Protein AF-0000000080303577 (afdb_homodimer)

Organism: Piscinibacter sakaiensis (NCBI:txid1547922)

Secondary structure (DSSP, 8-state):
-PPPPPPTT-EEEEEEEEEEEEEE-SSSEEEEEEEEEEEESS-EEETTEEEPTTSEEEEEEEEEEEETT-BEEEEEEEEEE-SSTTTTT--TTGGGGGTT-BTTBSHHHHHHHHHSGGGS-HHHHHHHTTHHHHHHHHHBTTTB--S--SSS--TTTTSSSTT-TTSHHHHHH-GGG---HHHHTTS-------------/-PPPPPPTT-EEEEEEEEEEEEEE-SSSEEEEEEEEEEEESS-EEETTEEEPTTSEEEEEEEEEEEETT-BEEEEEEEEEE-SSTTTTT--TTGGGGGTT-BTTBSHHHHHHHHHSGGGS-HHHHHHHTTHHHHHHHHHBTTTB--S--SSS--TTTTSSSTT-TTSHHHHHH-GGG---HHHHTTS-------------

Solvent-accessible surface area (backbone atoms only — not comparable to full-atom values): 21574 Å² total; per-residue (Å²): 46,66,56,60,82,79,64,92,64,47,38,76,46,23,38,37,38,39,41,39,37,36,24,42,46,82,78,64,37,32,36,39,44,34,37,43,37,33,32,33,67,46,69,40,81,50,88,80,41,75,43,51,49,69,45,52,49,35,29,35,37,38,31,36,32,25,40,88,83,36,36,28,72,39,31,8,39,51,70,81,30,57,72,46,73,85,38,64,73,61,49,62,50,38,53,36,65,51,38,74,42,30,51,86,58,63,31,65,62,50,48,46,74,64,28,34,51,59,49,19,50,59,65,61,50,55,56,56,63,56,43,44,62,51,48,50,58,47,28,50,75,70,81,36,74,72,72,52,82,61,96,52,81,36,81,66,55,61,46,15,46,38,32,24,40,64,30,69,50,19,48,70,62,35,52,91,63,41,36,53,67,77,51,56,73,60,54,73,77,77,73,82,73,72,78,76,76,74,78,132,46,66,57,60,82,78,63,92,66,46,38,76,45,23,37,36,37,40,41,38,37,35,25,42,45,83,78,62,38,32,36,40,44,34,36,42,36,32,30,33,67,48,70,40,82,49,89,79,40,76,41,53,49,69,45,53,50,34,29,35,38,40,32,38,32,25,40,88,86,38,36,28,72,38,30,8,40,49,70,81,31,57,73,45,74,86,37,64,74,61,48,63,50,40,53,36,65,51,38,74,40,29,51,86,59,64,33,65,62,50,47,44,73,64,28,34,50,60,49,18,49,58,66,61,49,55,56,56,64,56,45,42,63,50,50,50,60,46,29,49,74,69,78,38,74,70,73,52,82,62,96,53,80,36,79,67,56,62,47,16,47,38,32,23,38,64,29,69,51,20,48,71,59,34,52,91,63,40,37,54,67,78,51,56,75,59,58,72,77,76,70,82,72,70,74,77,73,71,77,131

InterPro domains:
  IPR021312 Protein of unknown function DUF2889 [PF11136] (14-137)

Structure (mmCIF, N/CA/C/O backbone):
data_AF-0000000080303577-model_v1
#
loop_
_entity.id
_entity.type
_entity.pdbx_description
1 polymer 'DUF2889 domain-containing protein'
#
loop_
_atom_site.group_PDB
_atom_site.id
_atom_site.type_symbol
_atom_site.label_atom_id
_atom_site.label_alt_id
_atom_site.label_comp_id
_atom_site.label_asym_id
_atom_site.label_entity_id
_atom_site.label_seq_id
_atom_site.pdbx_PDB_ins_code
_atom_site.Cartn_x
_atom_site.Cartn_y
_atom_site.Cartn_z
_atom_site.occupancy
_atom_site.B_iso_or_equiv
_atom_site.auth_seq_id
_atom_site.auth_comp_id
_atom_site.auth_asym_id
_atom_site.auth_atom_id
_atom_site.pdbx_PDB_model_num
ATOM 1 N N . MET A 1 1 ? 21.5 -4.121 -2.32 1 66.19 1 MET A N 1
ATOM 2 C CA . MET A 1 1 ? 22.266 -3.754 -1.131 1 66.19 1 MET A CA 1
ATOM 3 C C . MET A 1 1 ? 21.547 -4.191 0.138 1 66.19 1 MET A C 1
ATOM 5 O O . MET A 1 1 ? 20.312 -4.23 0.173 1 66.19 1 MET A O 1
ATOM 9 N N . ALA A 1 2 ? 22.344 -4.609 1.038 1 85.69 2 ALA A N 1
ATOM 10 C CA . ALA A 1 2 ? 21.891 -4.922 2.391 1 85.69 2 ALA A CA 1
ATOM 11 C C . ALA A 1 2 ? 21.125 -3.744 2.996 1 85.69 2 ALA A C 1
ATOM 13 O O . ALA A 1 2 ? 21.25 -2.609 2.525 1 85.69 2 ALA A O 1
ATOM 14 N N . LEU A 1 3 ? 20.297 -4.059 3.93 1 94.19 3 LEU A N 1
ATOM 15 C CA . LEU A 1 3 ? 19.594 -3.002 4.645 1 94.19 3 LEU A CA 1
ATOM 16 C C . LEU A 1 3 ? 20.578 -2.043 5.305 1 94.19 3 LEU A C 1
ATOM 18 O O . LEU A 1 3 ? 21.547 -2.479 5.941 1 94.19 3 LEU A O 1
ATOM 22 N N . PRO A 1 4 ? 20.344 -0.732 5.086 1 95.81 4 PRO A N 1
ATOM 23 C CA . PRO A 1 4 ? 21.094 0.166 5.965 1 95.81 4 PRO A CA 1
ATOM 24 C C . PRO A 1 4 ? 20.953 -0.202 7.441 1 95.81 4 PRO A C 1
ATOM 26 O O . PRO A 1 4 ? 19.891 -0.645 7.875 1 95.81 4 PRO A O 1
ATOM 29 N N . PRO A 1 5 ? 22.078 -0.041 8.172 1 96.38 5 PRO A N 1
ATOM 30 C CA . PRO A 1 5 ? 21.969 -0.371 9.594 1 96.38 5 PRO A CA 1
ATOM 31 C C . PRO A 1 5 ? 20.953 0.509 10.32 1 96.38 5 PRO A C 1
ATOM 33 O O . PRO A 1 5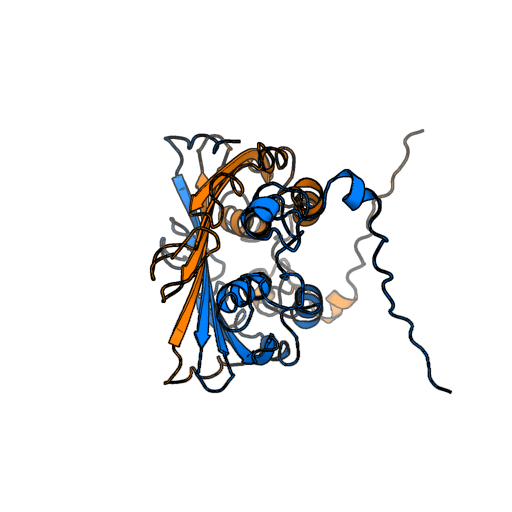 ? 20.891 1.716 10.07 1 96.38 5 PRO A O 1
ATOM 36 N N . ALA A 1 6 ? 20.188 -0.111 11.188 1 97 6 ALA A N 1
ATOM 37 C CA . ALA A 1 6 ? 19.281 0.656 12.023 1 97 6 ALA A CA 1
ATOM 38 C C . ALA A 1 6 ? 20.031 1.424 13.102 1 97 6 ALA A C 1
ATOM 40 O O . ALA A 1 6 ? 20.891 0.861 13.789 1 97 6 ALA A O 1
ATOM 41 N N . SER A 1 7 ? 19.672 2.639 13.273 1 97.56 7 SER A N 1
ATOM 42 C CA . SER A 1 7 ? 20.297 3.422 14.336 1 97.56 7 SER A CA 1
ATOM 43 C C . SER A 1 7 ? 19.875 2.922 15.711 1 97.56 7 SER A C 1
ATOM 45 O O . SER A 1 7 ? 18.688 2.674 15.945 1 97.56 7 SER A O 1
ATOM 47 N N . PRO A 1 8 ? 20.812 2.816 16.656 1 96.81 8 PRO A N 1
ATOM 48 C CA . PRO A 1 8 ? 20.438 2.383 18.016 1 96.81 8 PRO A CA 1
ATOM 49 C C . PRO A 1 8 ? 19.594 3.42 18.75 1 96.81 8 PRO A C 1
ATOM 51 O O . PRO A 1 8 ? 18.984 3.107 19.781 1 96.81 8 PRO A O 1
ATOM 54 N N . HIS A 1 9 ? 19.516 4.648 18.297 1 96.38 9 HIS A N 1
ATOM 55 C CA . HIS A 1 9 ? 18.812 5.727 18.969 1 96.38 9 HIS A CA 1
ATOM 56 C C . HIS A 1 9 ? 17.469 6.012 18.297 1 96.38 9 HIS A C 1
ATOM 58 O O . HIS A 1 9 ? 16.75 6.93 18.703 1 96.38 9 HIS A O 1
ATOM 64 N N . ARG A 1 10 ? 17.219 5.273 17.312 1 98.25 10 ARG A N 1
ATOM 65 C CA . ARG A 1 10 ? 15.984 5.559 16.578 1 98.25 10 ARG A CA 1
ATOM 66 C C . ARG A 1 10 ? 14.758 5.332 17.453 1 98.25 10 ARG A C 1
ATOM 68 O O . ARG A 1 10 ? 14.758 4.441 18.312 1 98.25 10 ARG A O 1
ATOM 75 N N . GLN A 1 11 ? 13.727 6.18 17.266 1 98.5 11 GLN A N 1
ATOM 76 C CA . GLN A 1 11 ? 12.461 6.082 17.984 1 98.5 11 GLN A CA 1
ATOM 77 C C . GLN A 1 11 ? 11.289 5.988 17.016 1 98.5 11 GLN A C 1
ATOM 79 O O . GLN A 1 11 ? 11.141 6.832 16.125 1 98.5 11 GLN A O 1
ATOM 84 N N . LEU A 1 12 ? 10.477 4.977 17.234 1 98.81 12 LEU A N 1
ATOM 85 C CA . LEU A 1 12 ? 9.289 4.844 16.391 1 98.81 12 LEU A CA 1
ATOM 86 C C . LEU A 1 12 ? 8.352 6.031 16.578 1 98.81 12 LEU A C 1
ATOM 88 O O . LEU A 1 12 ? 7.996 6.371 17.719 1 98.81 12 LEU A O 1
ATOM 92 N N . ARG A 1 13 ? 7.949 6.66 15.445 1 98.44 13 ARG A N 1
ATOM 93 C CA . ARG A 1 13 ? 7.094 7.836 15.516 1 98.44 13 ARG A CA 1
ATOM 94 C C . ARG A 1 13 ? 5.723 7.555 14.914 1 98.44 13 ARG A C 1
ATOM 96 O O . ARG A 1 13 ? 4.723 8.156 15.312 1 98.44 13 ARG A O 1
ATOM 103 N N . HIS A 1 14 ? 5.699 6.648 13.984 1 98.81 14 HIS A N 1
ATOM 104 C CA . HIS A 1 14 ? 4.465 6.398 13.25 1 98.81 14 HIS A CA 1
ATOM 105 C C . HIS A 1 14 ? 4.48 5.02 12.586 1 98.81 14 HIS A C 1
ATOM 107 O O . HIS A 1 14 ? 5.523 4.574 12.109 1 98.81 14 HIS A O 1
ATOM 113 N N . ARG A 1 15 ? 3.33 4.367 12.594 1 98.94 15 ARG A N 1
ATOM 114 C CA . ARG A 1 15 ? 3.146 3.102 11.891 1 98.94 15 ARG A CA 1
ATOM 115 C C . ARG A 1 15 ? 1.904 3.143 11.008 1 98.94 15 ARG A C 1
ATOM 117 O O . ARG A 1 15 ? 0.807 3.441 11.484 1 98.94 15 ARG A O 1
ATOM 124 N N . ARG A 1 16 ? 2.084 2.902 9.719 1 98.94 16 ARG A N 1
ATOM 125 C CA . ARG A 1 16 ? 0.963 2.639 8.82 1 98.94 16 ARG A CA 1
ATOM 126 C C . ARG A 1 16 ? 0.888 1.159 8.453 1 98.94 16 ARG A C 1
ATOM 128 O O . ARG A 1 16 ? 1.887 0.563 8.047 1 98.94 16 ARG A O 1
ATOM 135 N N . THR A 1 17 ? -0.285 0.576 8.57 1 98.88 17 THR A N 1
ATOM 136 C CA . THR A 1 17 ? -0.515 -0.797 8.133 1 98.88 17 THR A CA 1
ATOM 137 C C . THR A 1 17 ? -1.612 -0.854 7.074 1 98.88 17 THR A C 1
ATOM 139 O O . THR A 1 17 ? -2.656 -0.217 7.223 1 98.88 17 THR A O 1
ATOM 142 N N . LEU A 1 18 ? -1.33 -1.494 5.988 1 98.88 18 LEU A N 1
ATOM 143 C CA . LEU A 1 18 ? -2.334 -1.937 5.027 1 98.88 18 LEU A CA 1
ATOM 144 C C . LEU A 1 18 ? -2.516 -3.449 5.09 1 98.88 18 LEU A C 1
ATOM 146 O O . LEU A 1 18 ? -1.541 -4.199 5.016 1 98.88 18 LEU A O 1
ATOM 150 N N . ASP A 1 19 ? -3.689 -3.861 5.289 1 98.94 19 ASP A N 1
ATOM 151 C CA . ASP A 1 19 ? -4.039 -5.273 5.406 1 98.94 19 ASP A CA 1
ATOM 152 C C . ASP A 1 19 ? -5.105 -5.66 4.387 1 98.94 19 ASP A C 1
ATOM 154 O O . ASP A 1 19 ? -6.215 -5.125 4.41 1 98.94 19 ASP A O 1
ATOM 158 N N . VAL A 1 20 ? -4.793 -6.559 3.461 1 98.94 20 VAL A N 1
ATOM 159 C CA . VAL A 1 20 ? -5.727 -7 2.43 1 98.94 20 VAL A CA 1
ATOM 160 C C . VAL A 1 20 ? -5.992 -8.5 2.584 1 98.94 20 VAL A C 1
ATOM 162 O O . VAL A 1 20 ? -5.078 -9.312 2.459 1 98.94 20 VAL A O 1
ATOM 165 N N . GLN A 1 21 ? -7.203 -8.797 2.803 1 98.94 21 GLN A N 1
ATOM 166 C CA . GLN A 1 21 ? -7.652 -10.18 2.928 1 98.94 21 GLN A CA 1
ATOM 167 C C . GLN A 1 21 ? -8.609 -10.555 1.8 1 98.94 21 GLN A C 1
ATOM 169 O O . GLN A 1 21 ? -9.57 -9.82 1.524 1 98.94 21 GLN A O 1
ATOM 174 N N . VAL A 1 22 ? -8.32 -11.641 1.167 1 98.94 22 VAL A N 1
ATOM 175 C CA . VAL A 1 22 ? -9.133 -12.078 0.039 1 98.94 22 VAL A CA 1
ATOM 176 C C . VAL A 1 22 ? -9.828 -13.398 0.382 1 98.94 22 VAL A C 1
ATOM 178 O O . VAL A 1 22 ? -9.172 -14.367 0.774 1 98.94 22 VAL A O 1
ATOM 181 N N . TYR A 1 23 ? -11.117 -13.383 0.231 1 98.94 23 TYR A N 1
ATOM 182 C CA . TYR A 1 23 ? -11.961 -14.508 0.612 1 98.94 23 TYR A CA 1
ATOM 183 C C . TYR A 1 23 ? -12.625 -15.133 -0.61 1 98.94 23 TYR A C 1
ATOM 185 O O . TYR A 1 23 ? -13.062 -14.414 -1.52 1 98.94 23 TYR A O 1
ATOM 193 N N . ASP A 1 24 ? -12.75 -16.453 -0.584 1 98.75 24 ASP A N 1
ATOM 194 C CA . ASP A 1 24 ? -13.539 -17.219 -1.55 1 98.75 24 ASP A CA 1
ATOM 195 C C . ASP A 1 24 ? -14.93 -17.531 -0.998 1 98.75 24 ASP A C 1
ATOM 197 O O . ASP A 1 24 ? -15.055 -18.125 0.07 1 98.75 24 ASP A O 1
ATOM 201 N N . ARG A 1 25 ? -15.945 -17.172 -1.719 1 98 25 ARG A N 1
ATOM 202 C CA . ARG A 1 25 ? -17.312 -17.422 -1.275 1 98 25 ARG A CA 1
ATOM 203 C C . ARG A 1 25 ? -17.766 -18.828 -1.667 1 98 25 ARG A C 1
ATOM 205 O O . ARG A 1 25 ? -18.75 -19.344 -1.143 1 98 25 ARG A O 1
ATOM 212 N N . GLY A 1 26 ? -17.125 -19.359 -2.66 1 96.81 26 GLY A N 1
ATOM 213 C CA . GLY A 1 26 ? -17.484 -20.688 -3.133 1 96.81 26 GLY A CA 1
ATOM 214 C C . GLY A 1 26 ? -18.531 -20.672 -4.234 1 96.81 26 GLY A C 1
ATOM 215 O O . GLY A 1 26 ? -18.906 -21.719 -4.754 1 96.81 26 GLY A O 1
ATOM 216 N N . ASP A 1 27 ? -19.031 -19.562 -4.637 1 97.12 27 ASP A N 1
ATOM 217 C CA . ASP A 1 27 ? -20.078 -19.438 -5.652 1 97.12 27 ASP A CA 1
ATOM 218 C C . ASP A 1 27 ? -19.562 -18.719 -6.891 1 97.12 27 ASP A C 1
ATOM 220 O O . ASP A 1 27 ? -20.344 -18.188 -7.684 1 97.12 27 ASP A O 1
ATOM 224 N N . GLY A 1 28 ? -18.266 -18.594 -6.965 1 97.06 28 GLY A N 1
ATOM 225 C CA . GLY A 1 28 ? -17.688 -17.891 -8.094 1 97.06 28 GLY A CA 1
ATOM 226 C C . GLY A 1 28 ? -17.391 -16.438 -7.797 1 97.06 28 GLY A C 1
ATOM 227 O O . GLY A 1 28 ? -16.844 -15.719 -8.641 1 97.06 28 GLY A O 1
ATOM 228 N N . HIS A 1 29 ? -17.797 -16.016 -6.633 1 98.56 29 HIS A N 1
ATOM 229 C CA . HIS A 1 29 ? -17.516 -14.656 -6.191 1 98.56 29 HIS A CA 1
ATOM 230 C C . HIS A 1 29 ? -16.469 -14.648 -5.078 1 98.56 29 HIS A C 1
ATOM 232 O O . HIS A 1 29 ? -16.312 -15.633 -4.355 1 98.56 29 HIS A O 1
ATOM 238 N N . TRP A 1 30 ? -15.75 -13.57 -5.039 1 98.88 30 TRP A N 1
ATOM 239 C CA . TRP A 1 30 ? -14.711 -13.352 -4.035 1 98.88 30 TRP A CA 1
ATOM 240 C C . TRP A 1 30 ? -14.914 -12.016 -3.324 1 98.88 30 TRP A C 1
ATOM 242 O O . TRP A 1 30 ? -15.539 -11.102 -3.871 1 98.88 30 TRP A O 1
ATOM 252 N N . GLU A 1 31 ? -14.469 -11.961 -2.113 1 98.94 31 GLU A N 1
ATOM 253 C CA . GLU A 1 31 ? -14.508 -10.711 -1.354 1 98.94 31 GLU A CA 1
ATOM 254 C C . GLU A 1 31 ? -13.102 -10.234 -1.01 1 98.94 31 GLU A C 1
ATOM 256 O O . GLU A 1 31 ? -12.234 -11.039 -0.657 1 98.94 31 GLU A O 1
ATOM 261 N N . VAL A 1 32 ? -12.891 -8.969 -1.157 1 98.94 32 VAL A N 1
ATOM 262 C CA . VAL A 1 32 ? -11.633 -8.328 -0.789 1 98.94 32 VAL A CA 1
ATOM 263 C C . VAL A 1 32 ? -11.875 -7.348 0.36 1 98.94 32 VAL A C 1
ATOM 265 O O . VAL A 1 32 ? -12.555 -6.336 0.191 1 98.94 32 VAL A O 1
ATOM 268 N N . ASP A 1 33 ? -11.375 -7.664 1.545 1 98.88 33 ASP A N 1
ATOM 269 C CA . ASP A 1 33 ? -11.359 -6.738 2.674 1 98.88 33 ASP A CA 1
ATOM 270 C C . ASP A 1 33 ? -10.008 -6.031 2.787 1 98.88 33 ASP A C 1
ATOM 272 O O . ASP A 1 33 ? -8.984 -6.676 3.02 1 98.88 33 ASP A O 1
ATOM 276 N N . ALA A 1 34 ? -10.031 -4.773 2.625 1 98.88 34 ALA A N 1
ATOM 277 C CA . ALA A 1 34 ? -8.812 -3.979 2.748 1 98.88 34 ALA A CA 1
ATOM 278 C C . ALA A 1 34 ? -8.945 -2.947 3.865 1 98.88 34 ALA A C 1
ATOM 280 O O . ALA A 1 34 ? -9.969 -2.279 3.984 1 98.88 34 ALA A O 1
ATOM 281 N N . ARG A 1 35 ? -7.891 -2.859 4.688 1 98.81 35 ARG A N 1
ATOM 282 C CA . ARG A 1 35 ? -7.906 -1.939 5.82 1 98.81 35 ARG A CA 1
ATOM 283 C C . ARG A 1 35 ? -6.609 -1.146 5.898 1 98.81 35 ARG A C 1
ATOM 285 O O . ARG A 1 35 ? -5.523 -1.695 5.695 1 98.81 35 ARG A O 1
ATOM 292 N N . LEU A 1 36 ? -6.734 0.15 6.129 1 98.81 36 LEU A N 1
ATOM 293 C CA . LEU A 1 36 ? -5.594 1.027 6.379 1 98.81 36 LEU A CA 1
ATOM 294 C C . LEU A 1 36 ? -5.668 1.632 7.777 1 98.81 36 LEU A C 1
ATOM 296 O O . LEU A 1 36 ? -6.719 2.137 8.18 1 98.81 36 LEU A O 1
ATOM 300 N N . SER A 1 37 ? -4.578 1.538 8.508 1 98.88 37 SER A N 1
ATOM 301 C CA . SER A 1 37 ? -4.504 2.111 9.844 1 98.88 37 SER A CA 1
ATOM 302 C C . SER A 1 37 ? -3.229 2.932 10.023 1 98.88 37 SER A C 1
ATOM 304 O O . SER A 1 37 ? -2.146 2.502 9.617 1 98.88 37 SER A O 1
ATOM 306 N N . ASP A 1 38 ? -3.361 4.121 10.578 1 98.75 38 ASP A N 1
ATOM 307 C CA . ASP A 1 38 ? -2.258 5 10.961 1 98.75 38 ASP A CA 1
ATOM 308 C C . ASP A 1 38 ? -2.236 5.242 12.461 1 98.75 38 ASP A C 1
ATOM 310 O O . ASP A 1 38 ? -3.205 5.754 13.031 1 98.75 38 ASP A O 1
ATOM 314 N N . VAL A 1 39 ? -1.104 4.949 13.055 1 98.75 39 VAL A N 1
ATOM 315 C CA . VAL A 1 39 ? -1.002 5.078 14.508 1 98.75 39 VAL A CA 1
ATOM 316 C C . VAL A 1 39 ? 0.288 5.812 14.867 1 98.75 39 VAL A C 1
ATOM 318 O O . VAL A 1 39 ? 1.361 5.477 14.359 1 98.75 39 VAL A O 1
ATOM 321 N N . LYS A 1 40 ? 0.173 6.836 15.695 1 98.12 40 LYS A N 1
ATOM 322 C CA . LYS A 1 40 ? 1.338 7.539 16.219 1 98.12 40 LYS A CA 1
ATOM 323 C C . LYS A 1 40 ? 1.677 7.062 17.625 1 98.12 40 LYS A C 1
ATOM 325 O O . LYS A 1 40 ? 0.809 6.559 18.344 1 98.12 40 LYS A O 1
ATOM 330 N N . THR A 1 41 ? 2.898 7.273 17.984 1 98 41 THR A N 1
ATOM 331 C CA . THR A 1 41 ? 3.379 6.734 19.25 1 98 41 THR A CA 1
ATOM 332 C C . THR A 1 41 ? 3.355 7.801 20.344 1 98 41 THR A C 1
ATOM 334 O O . THR A 1 41 ? 3.799 7.559 21.469 1 98 41 THR A O 1
ATOM 337 N N . ARG A 1 42 ? 2.879 8.93 20.062 1 96.75 42 ARG A N 1
ATOM 338 C CA . ARG A 1 42 ? 2.719 10.039 21 1 96.75 42 ARG A CA 1
ATOM 339 C C . ARG A 1 42 ? 1.362 10.711 20.828 1 96.75 42 ARG A C 1
ATOM 341 O O . ARG A 1 42 ? 0.707 10.539 19.797 1 96.75 42 ARG A O 1
ATOM 348 N N . ASP A 1 43 ? 1.038 11.391 21.906 1 97 43 ASP A N 1
ATOM 349 C CA . ASP A 1 43 ? -0.159 12.211 21.75 1 97 43 ASP A CA 1
ATOM 350 C C . ASP A 1 43 ? 0.024 13.258 20.656 1 97 43 ASP A C 1
ATOM 352 O O . ASP A 1 43 ? 1.091 13.859 20.531 1 97 43 ASP A O 1
ATOM 356 N N . VAL A 1 44 ? -1.058 13.359 19.891 1 94.06 44 VAL A N 1
ATOM 357 C CA . VAL A 1 44 ? -0.966 14.336 18.812 1 94.06 44 VAL A CA 1
ATOM 358 C C . VAL A 1 44 ? -2.176 15.266 18.844 1 94.06 44 VAL A C 1
ATOM 360 O O . VAL A 1 44 ? -3.299 14.82 19.094 1 94.06 44 VAL A O 1
ATOM 363 N N . ARG A 1 45 ? -1.923 16.484 18.625 1 91.19 45 ARG A N 1
ATOM 364 C CA . ARG A 1 45 ? -2.998 17.469 18.562 1 91.19 45 ARG A CA 1
ATOM 365 C C . ARG A 1 45 ? -3.592 17.531 17.156 1 91.19 45 ARG A C 1
ATOM 367 O O . ARG A 1 45 ? -2.885 17.828 16.188 1 91.19 45 ARG A O 1
ATOM 374 N N . LEU A 1 46 ? -4.848 17.203 17.094 1 88.94 46 LEU A N 1
ATOM 375 C CA . LEU A 1 46 ? -5.598 17.344 15.844 1 88.94 46 LEU A CA 1
ATOM 376 C C . LEU A 1 46 ? -6.555 18.531 15.922 1 88.94 46 LEU A C 1
ATOM 378 O O . LEU A 1 46 ? -6.633 19.203 16.953 1 88.94 46 LEU A O 1
ATOM 382 N N . ALA A 1 47 ? -7.156 18.812 14.805 1 78.44 47 ALA A N 1
ATOM 383 C CA . ALA A 1 47 ? -8.062 19.969 14.773 1 78.44 47 ALA A CA 1
ATOM 384 C C . ALA A 1 47 ? -9.203 19.781 15.766 1 78.44 47 ALA A C 1
ATOM 386 O O . ALA A 1 47 ? -9.688 20.766 16.344 1 78.44 47 ALA A O 1
ATOM 387 N N . ASN A 1 48 ? -9.547 18.469 15.969 1 80.31 48 ASN A N 1
ATOM 388 C CA . ASN A 1 48 ? -10.711 18.219 16.812 1 80.31 48 ASN A CA 1
ATOM 389 C C . ASN A 1 48 ? -10.297 17.812 18.234 1 80.31 48 ASN A C 1
ATOM 391 O O . ASN A 1 48 ? -11.125 17.359 19.016 1 80.31 48 ASN A O 1
ATOM 395 N N . GLY A 1 49 ? -9.07 17.953 18.578 1 88.5 49 GLY A N 1
ATOM 396 C CA . GLY A 1 49 ? -8.602 17.625 19.906 1 88.5 49 GLY A CA 1
ATOM 397 C C . GLY A 1 49 ? -7.359 16.75 19.906 1 88.5 49 GLY A C 1
ATOM 398 O O . GLY A 1 49 ? -6.66 16.656 18.906 1 88.5 49 GLY A O 1
ATOM 399 N N . ILE A 1 50 ? -7.117 16.188 21.094 1 95 50 ILE A N 1
ATOM 400 C CA . ILE A 1 50 ? -5.918 15.367 21.25 1 95 50 ILE A CA 1
ATOM 401 C C . ILE A 1 50 ? -6.234 13.914 20.922 1 95 50 ILE A C 1
ATOM 403 O O . ILE A 1 50 ? -7.242 13.367 21.375 1 95 50 ILE A O 1
ATOM 407 N N . ARG A 1 51 ? -5.488 13.32 20.047 1 96.38 51 ARG A N 1
ATOM 408 C CA . ARG A 1 51 ? -5.492 11.883 19.828 1 96.38 51 ARG A CA 1
ATOM 409 C C . ARG A 1 51 ? -4.402 11.195 20.641 1 96.38 51 ARG A C 1
ATOM 411 O O . ARG A 1 51 ? -3.215 11.469 20.453 1 96.38 51 ARG A O 1
ATOM 418 N N . ALA A 1 52 ? -4.797 10.273 21.484 1 97.62 52 ALA A N 1
ATOM 419 C CA . ALA A 1 52 ? -3.848 9.625 22.391 1 97.62 52 ALA A CA 1
ATOM 420 C C . ALA A 1 52 ? -2.896 8.711 21.625 1 97.62 52 ALA A C 1
ATOM 422 O O . ALA A 1 52 ? -3.287 8.094 20.625 1 97.62 52 ALA A O 1
ATOM 423 N N . ALA A 1 53 ? -1.684 8.641 22.219 1 97.94 53 ALA A N 1
ATOM 424 C CA . ALA A 1 53 ? -0.721 7.68 21.688 1 97.94 53 ALA A CA 1
ATOM 425 C C . ALA A 1 53 ? -1.342 6.289 21.562 1 97.94 53 ALA A C 1
ATOM 427 O O . ALA A 1 53 ? -2.029 5.832 22.484 1 97.94 53 ALA A O 1
ATOM 428 N N . GLY A 1 54 ? -1.137 5.672 20.375 1 98.12 54 GLY A N 1
ATOM 429 C CA . GLY A 1 54 ? -1.62 4.309 20.188 1 98.12 54 GLY A CA 1
ATOM 430 C C . GLY A 1 54 ? -3.016 4.242 19.609 1 98.12 54 GLY A C 1
ATOM 431 O O . GLY A 1 54 ? -3.432 3.199 19.094 1 98.12 54 GLY A O 1
ATOM 432 N N . GLU A 1 55 ? -3.736 5.352 19.719 1 98 55 GLU A N 1
ATOM 433 C CA . GLU A 1 55 ? -5.039 5.406 19.062 1 98 55 GLU A CA 1
ATOM 434 C C . GLU A 1 55 ? -4.898 5.824 17.594 1 98 55 GLU A C 1
ATOM 436 O O . GLU A 1 55 ? -4.172 6.77 17.281 1 98 55 GLU A O 1
ATOM 441 N N . PRO A 1 56 ? -5.629 5.156 16.766 1 98.44 56 PRO A N 1
ATOM 442 C CA . PRO A 1 56 ? -5.453 5.441 15.328 1 98.44 56 PRO A CA 1
ATOM 443 C C . PRO A 1 56 ? -5.941 6.836 14.945 1 98.44 56 PRO A C 1
ATOM 445 O O . PRO A 1 56 ? -6.973 7.293 15.438 1 98.44 56 PRO A O 1
ATOM 448 N N . ILE A 1 57 ? -5.129 7.449 14.133 1 97.19 57 ILE A N 1
ATOM 449 C CA . ILE A 1 57 ? -5.57 8.672 13.461 1 97.19 57 ILE A CA 1
ATOM 450 C C . ILE A 1 57 ? -6.516 8.312 12.32 1 97.19 57 ILE A C 1
ATOM 452 O O . ILE A 1 57 ? -7.535 8.977 12.117 1 97.19 57 ILE A O 1
ATOM 456 N N . HIS A 1 58 ? -6.125 7.34 11.578 1 97.62 58 HIS A N 1
ATOM 457 C CA . HIS A 1 58 ? -6.922 6.754 10.508 1 97.62 58 HIS A CA 1
ATOM 458 C C . HIS A 1 58 ? -7.133 5.258 10.734 1 97.62 58 HIS A C 1
ATOM 460 O O . HIS A 1 58 ? -6.191 4.535 11.062 1 97.62 58 HIS A O 1
ATOM 466 N N . ASP A 1 59 ? -8.297 4.781 10.609 1 98.25 59 ASP A N 1
ATOM 467 C CA . ASP A 1 59 ? -8.68 3.377 10.508 1 98.25 59 ASP A CA 1
ATOM 468 C C . ASP A 1 59 ? -9.891 3.201 9.594 1 98.25 59 ASP A C 1
ATOM 470 O O . ASP A 1 59 ? -11.023 3.512 9.984 1 98.25 59 ASP A O 1
ATOM 474 N N . MET A 1 60 ? -9.594 2.729 8.406 1 97.31 60 MET A N 1
ATOM 475 C CA . MET A 1 60 ? -10.602 2.709 7.352 1 97.31 60 MET A CA 1
ATOM 476 C C . MET A 1 60 ? -10.586 1.378 6.609 1 97.31 60 MET A C 1
ATOM 478 O O . MET A 1 60 ? -9.539 0.742 6.488 1 97.31 60 MET A O 1
ATOM 482 N N . GLN A 1 61 ? -11.758 1.069 6.094 1 97.56 61 GLN A N 1
ATOM 483 C CA . GLN A 1 61 ? -11.898 -0.211 5.41 1 97.56 61 GLN A CA 1
ATOM 484 C C . GLN A 1 61 ? -12.586 -0.037 4.059 1 97.56 61 GLN A C 1
ATOM 486 O O . GLN A 1 61 ? -13.477 0.806 3.91 1 97.56 61 GLN A O 1
ATOM 491 N N . LEU A 1 62 ? -12.148 -0.748 3.123 1 98 62 LEU A N 1
ATOM 492 C CA . LEU A 1 62 ? -12.766 -0.94 1.815 1 98 62 LEU A CA 1
ATOM 493 C C . LEU A 1 62 ? -13.102 -2.41 1.582 1 98 62 LEU A C 1
ATOM 495 O O . LEU A 1 62 ? -12.289 -3.289 1.873 1 98 62 LEU A O 1
ATOM 499 N N . ARG A 1 63 ? -14.32 -2.697 1.142 1 98.38 63 ARG A N 1
ATOM 500 C CA . ARG A 1 63 ? -14.68 -4.066 0.789 1 98.38 63 ARG A CA 1
ATOM 501 C C . ARG A 1 63 ? -15.211 -4.145 -0.64 1 98.38 63 ARG A C 1
ATOM 503 O O . ARG A 1 63 ? -16.062 -3.35 -1.034 1 98.38 63 ARG A O 1
ATOM 510 N N . LEU A 1 64 ? -14.75 -5.082 -1.4 1 98.75 64 LEU A N 1
ATOM 511 C CA . LEU A 1 64 ? -15.219 -5.379 -2.75 1 98.75 64 LEU A CA 1
ATOM 512 C C . LEU A 1 64 ? -15.773 -6.797 -2.832 1 98.75 64 LEU A C 1
ATOM 514 O O . LEU A 1 64 ? -15.305 -7.695 -2.133 1 98.75 64 LEU A O 1
ATOM 518 N N . VAL A 1 65 ? -16.766 -6.953 -3.67 1 98.81 65 VAL A N 1
ATOM 519 C CA . VAL A 1 65 ? -17.125 -8.258 -4.223 1 98.81 65 VAL A CA 1
ATOM 520 C C . VAL A 1 65 ? -16.734 -8.312 -5.695 1 98.81 65 VAL A C 1
ATOM 522 O O . VAL A 1 65 ? -17.062 -7.422 -6.477 1 98.81 65 VAL A O 1
ATOM 525 N N . ILE A 1 66 ? -16.031 -9.352 -6.055 1 98.88 66 ILE A N 1
ATOM 526 C CA . ILE A 1 66 ? -15.547 -9.445 -7.43 1 98.88 66 ILE A CA 1
ATOM 527 C C . ILE A 1 66 ? -15.844 -10.836 -7.988 1 98.88 66 ILE A C 1
ATOM 529 O O . ILE A 1 66 ? -16.078 -11.773 -7.23 1 98.88 66 ILE A O 1
ATOM 533 N N . ASP A 1 67 ? -15.875 -10.938 -9.289 1 98.81 67 ASP A N 1
ATOM 534 C CA . ASP A 1 67 ? -15.945 -12.25 -9.914 1 98.81 67 ASP A CA 1
ATOM 535 C C . ASP A 1 67 ? -14.547 -12.758 -10.281 1 98.81 67 ASP A C 1
ATOM 537 O O . ASP A 1 67 ? -13.547 -12.109 -9.969 1 98.81 67 ASP A O 1
ATOM 541 N N . GLU A 1 68 ? -14.438 -13.953 -10.859 1 98.19 68 GLU A N 1
ATOM 542 C CA . GLU A 1 68 ? -13.148 -14.586 -11.133 1 98.19 68 GLU A CA 1
ATOM 543 C C . GLU A 1 68 ? -12.438 -13.898 -12.297 1 98.19 68 GLU A C 1
ATOM 545 O O . GLU A 1 68 ? -11.242 -14.125 -12.516 1 98.19 68 GLU A O 1
ATOM 550 N N . GLN A 1 69 ? -13.203 -13.023 -13.008 1 97.69 69 GLN A N 1
ATOM 551 C CA . GLN A 1 69 ? -12.594 -12.203 -14.039 1 97.69 69 GLN A CA 1
ATOM 552 C C . GLN A 1 69 ? -12.109 -10.867 -13.477 1 97.69 69 GLN A C 1
ATOM 554 O O . GLN A 1 69 ? -11.609 -10.016 -14.211 1 97.69 69 GLN A O 1
ATOM 559 N N . MET A 1 70 ? -12.297 -10.617 -12.125 1 98.25 70 MET A N 1
ATOM 560 C CA . MET A 1 70 ? -11.797 -9.484 -11.352 1 98.25 70 MET A CA 1
ATOM 561 C C . MET A 1 70 ? -12.617 -8.234 -11.641 1 98.25 70 MET A C 1
ATOM 563 O O . MET A 1 70 ? -12.102 -7.117 -11.555 1 98.25 70 MET A O 1
ATOM 567 N N . ASN A 1 71 ? -13.867 -8.484 -12.109 1 98.88 71 ASN A N 1
ATOM 568 C CA . ASN A 1 71 ? -14.812 -7.375 -12.18 1 98.88 71 ASN A CA 1
ATOM 569 C C . ASN A 1 71 ? -15.391 -7.039 -10.805 1 98.88 71 ASN A C 1
ATOM 571 O O . ASN A 1 71 ? -15.781 -7.938 -10.062 1 98.88 71 ASN A O 1
ATOM 575 N N . ILE A 1 72 ? -15.43 -5.809 -10.523 1 98.88 72 ILE A N 1
ATOM 576 C CA . ILE A 1 72 ? -16.016 -5.391 -9.25 1 98.88 72 ILE A CA 1
ATOM 577 C C . ILE A 1 72 ? -17.531 -5.363 -9.367 1 98.88 72 ILE A C 1
ATOM 579 O O . ILE A 1 72 ? -18.094 -4.621 -10.18 1 98.88 72 ILE A O 1
ATOM 583 N N . LEU A 1 73 ? -18.203 -6.102 -8.555 1 98.81 73 LEU A N 1
ATOM 584 C CA . LEU A 1 73 ? -19.656 -6.234 -8.562 1 98.81 73 LEU A CA 1
ATOM 585 C C . LEU A 1 73 ? -20.281 -5.375 -7.469 1 98.81 73 LEU A C 1
ATOM 587 O O . LEU A 1 73 ? -21.375 -4.836 -7.652 1 98.81 73 LEU A O 1
ATOM 591 N N . GLU A 1 74 ? -19.656 -5.324 -6.344 1 98.25 74 GLU A N 1
ATOM 592 C CA . GLU A 1 74 ? -20.047 -4.48 -5.215 1 98.25 74 GLU A CA 1
ATOM 593 C C . GLU A 1 74 ? -18.828 -3.816 -4.582 1 98.25 74 GLU A C 1
ATOM 595 O O . GLU A 1 74 ? -17.719 -4.352 -4.648 1 98.25 74 GLU A O 1
ATOM 600 N N . ALA A 1 75 ? -19.109 -2.676 -3.988 1 98.12 75 ALA A N 1
ATOM 601 C CA . ALA A 1 75 ? -18.047 -1.945 -3.316 1 98.12 75 ALA A CA 1
ATOM 602 C C . ALA A 1 75 ? -18.609 -0.997 -2.262 1 98.12 75 ALA A C 1
ATOM 604 O O . ALA A 1 75 ? -19.672 -0.422 -2.441 1 98.12 75 ALA A O 1
ATOM 605 N N . GLY A 1 76 ? -17.875 -0.864 -1.239 1 96.69 76 GLY A N 1
ATOM 606 C CA . GLY A 1 76 ? -18.203 0.084 -0.188 1 96.69 76 GLY A CA 1
ATOM 607 C C . GLY A 1 76 ? -17.047 0.348 0.764 1 96.69 76 GLY A C 1
ATOM 608 O O . GLY A 1 76 ? -16.031 -0.343 0.72 1 96.69 76 GLY A O 1
ATOM 609 N N . SER A 1 77 ? -17.203 1.399 1.577 1 96.69 77 SER A N 1
ATOM 610 C CA . SER A 1 77 ? -16.156 1.773 2.518 1 96.69 77 SER A CA 1
ATOM 611 C C . SER A 1 77 ? -16.734 2.229 3.85 1 96.69 77 SER A C 1
ATOM 613 O O . SER A 1 77 ? -17.922 2.541 3.938 1 96.69 77 SER A O 1
ATOM 615 N N . GLU A 1 78 ? -15.875 2.166 4.816 1 94.31 78 GLU A N 1
ATOM 616 C CA . GLU A 1 78 ? -16.219 2.643 6.152 1 94.31 78 GLU A CA 1
ATOM 617 C C . GLU A 1 78 ? -14.984 3.178 6.879 1 94.31 78 GLU A C 1
ATOM 619 O O . GLU A 1 78 ? -13.875 2.678 6.68 1 94.31 78 GLU A O 1
ATOM 624 N N . GLY A 1 79 ? -15.219 4.242 7.676 1 94.31 79 GLY A N 1
ATOM 625 C CA . GLY A 1 79 ? -14.172 4.785 8.523 1 94.31 79 GLY A CA 1
ATOM 626 C C . GLY A 1 79 ? -14.484 4.664 10.008 1 94.31 79 GLY A C 1
ATOM 627 O O . GLY A 1 79 ? -15.547 5.098 10.461 1 94.31 79 GLY A O 1
ATOM 628 N N . THR A 1 80 ? -13.594 4.027 10.742 1 94.69 80 THR A N 1
ATOM 629 C CA . THR A 1 80 ? -13.773 3.873 12.18 1 94.69 80 THR A CA 1
ATOM 630 C C . THR A 1 80 ? -13.078 5.004 12.93 1 94.69 80 THR A C 1
ATOM 632 O O . THR A 1 80 ? -13.633 5.555 13.883 1 94.69 80 THR A O 1
ATOM 635 N N . TRP A 1 81 ? -11.891 5.328 12.602 1 95.75 81 TRP A N 1
ATOM 636 C CA . TRP A 1 81 ? -11.141 6.453 13.156 1 95.75 81 TRP A CA 1
ATOM 637 C C . TRP A 1 81 ? -10.797 7.469 12.07 1 95.75 81 TRP A C 1
ATOM 639 O O . TRP A 1 81 ? -10.266 7.102 11.023 1 95.75 81 TRP A O 1
ATOM 649 N N . LEU A 1 82 ? -11.18 8.664 12.297 1 95.44 82 LEU A N 1
ATOM 650 C CA . LEU A 1 82 ? -11.047 9.766 11.344 1 95.44 82 LEU A CA 1
ATOM 651 C C . LEU A 1 82 ? -10.625 11.047 12.062 1 95.44 82 LEU A C 1
ATOM 653 O O . LEU A 1 82 ? -11.086 11.32 13.172 1 95.44 82 LEU A O 1
ATOM 657 N N . PRO A 1 83 ? -9.805 11.891 11.367 1 94.44 83 PRO A N 1
ATOM 658 C CA . PRO A 1 83 ? -9.414 13.156 12 1 94.44 83 PRO A CA 1
ATOM 659 C C . PRO A 1 83 ? -10.562 14.164 12.039 1 94.44 83 PRO A C 1
ATOM 661 O O . PRO A 1 83 ? -10.586 15.047 12.906 1 94.44 83 PRO A O 1
ATOM 664 N N . TYR A 1 84 ? -11.453 14.086 11.078 1 94.19 84 TYR A N 1
ATOM 665 C CA . TYR A 1 84 ? -12.602 14.984 11.039 1 94.19 84 TYR A CA 1
ATOM 666 C C . TYR A 1 84 ? -13.906 14.203 10.93 1 94.19 84 TYR A C 1
ATOM 668 O O . TYR A 1 84 ? -14.578 14.234 9.898 1 94.19 84 TYR A O 1
ATOM 676 N N . PRO A 1 85 ? -14.242 13.656 12.086 1 91.81 85 PRO A N 1
ATOM 677 C CA . PRO A 1 85 ? -15.484 12.883 12.055 1 91.81 85 PRO A CA 1
ATOM 678 C C . PRO A 1 85 ? -16.688 13.727 11.617 1 91.81 85 PRO A C 1
ATOM 680 O O . PRO A 1 85 ? -16.797 14.891 11.992 1 91.81 85 PRO A O 1
ATOM 683 N N . GLY A 1 86 ? -17.516 13.148 10.859 1 91.06 86 GLY A N 1
ATOM 684 C CA . GLY A 1 86 ? -18.656 13.867 10.32 1 91.06 86 GLY A CA 1
ATOM 685 C C . GLY A 1 86 ? -18.344 14.586 9.016 1 91.06 86 GLY A C 1
ATOM 686 O O . GLY A 1 86 ? -19.25 15.117 8.367 1 91.06 86 GLY A O 1
ATOM 687 N N . GLN A 1 87 ? -17.141 14.625 8.688 1 92.44 87 GLN A N 1
ATOM 688 C CA . GLN A 1 87 ? -16.703 15.234 7.441 1 92.44 87 GLN A CA 1
ATOM 689 C C . GLN A 1 87 ? -15.977 14.219 6.555 1 92.44 87 GLN A C 1
ATOM 691 O O . GLN A 1 87 ? -16.328 14.062 5.379 1 92.44 87 GLN A O 1
ATOM 696 N N . CYS A 1 88 ? -15.055 13.516 7.102 1 93.56 88 CYS A N 1
ATOM 697 C CA . CYS A 1 88 ? -14.297 12.508 6.371 1 93.56 88 CYS A CA 1
ATOM 698 C C . CYS A 1 88 ? -15.203 11.391 5.875 1 93.56 88 CYS A C 1
ATOM 700 O O . CYS A 1 88 ? -14.961 10.805 4.82 1 93.56 88 CYS A O 1
ATOM 702 N N . ASP A 1 89 ? -16.188 11.094 6.66 1 90.88 89 ASP A N 1
ATOM 703 C CA . ASP A 1 89 ? -17.062 9.969 6.332 1 90.88 89 ASP A CA 1
ATOM 704 C C . ASP A 1 89 ? -18.25 10.422 5.488 1 90.88 89 ASP A C 1
ATOM 706 O O . ASP A 1 89 ? -19.172 9.641 5.246 1 90.88 89 ASP A O 1
ATOM 710 N N . GLN A 1 90 ? -18.203 11.641 5.09 1 85.75 90 GLN A N 1
ATOM 711 C CA . GLN A 1 90 ? -19.266 12.164 4.25 1 85.75 90 GLN A CA 1
ATOM 712 C C . GLN A 1 90 ? -18.859 12.195 2.781 1 85.75 90 GLN A C 1
ATOM 714 O O . GLN A 1 90 ? -18.891 13.242 2.139 1 85.75 90 GLN A O 1
ATOM 719 N N . HIS A 1 91 ? -18.438 11.117 2.359 1 79.56 91 HIS A N 1
ATOM 720 C CA . HIS A 1 91 ? -18.125 11.023 0.939 1 79.56 91 HIS A CA 1
ATOM 721 C C . HIS A 1 91 ? -19.188 10.258 0.177 1 79.56 91 HIS A C 1
ATOM 723 O O . HIS A 1 91 ? -18.984 9.867 -0.975 1 79.56 91 HIS A O 1
ATOM 729 N N . GLY A 1 92 ? -20.297 10.062 0.842 1 75.06 92 GLY A N 1
ATOM 730 C CA . GLY A 1 92 ? -21.422 9.383 0.215 1 75.06 92 GLY A CA 1
ATOM 731 C C . GLY A 1 92 ? -21.062 8.008 -0.312 1 75.06 92 GLY A C 1
ATOM 732 O O . GLY A 1 92 ? -20.5 7.188 0.41 1 75.06 92 GLY A O 1
ATOM 733 N N . GLU A 1 93 ? -21.547 7.848 -1.537 1 84.06 93 GLU A N 1
ATOM 734 C CA . GLU A 1 93 ? -21.344 6.559 -2.189 1 84.06 93 GLU A CA 1
ATOM 735 C C . GLU A 1 93 ? -20.125 6.598 -3.121 1 84.06 93 GLU A C 1
ATOM 737 O O . GLU A 1 93 ? -20.109 5.922 -4.148 1 84.06 93 GLU A O 1
ATOM 742 N N . ALA A 1 94 ? -19.188 7.336 -2.709 1 89.19 94 ALA A N 1
ATOM 743 C CA . ALA A 1 94 ? -18.078 7.551 -3.625 1 89.19 94 ALA A CA 1
ATOM 744 C C . ALA A 1 94 ? -17.453 6.223 -4.055 1 89.19 94 ALA A C 1
ATOM 746 O O . ALA A 1 94 ? -17.234 5.988 -5.242 1 89.19 94 ALA A O 1
ATOM 747 N N . TYR A 1 95 ? -17.234 5.363 -3.154 1 94.69 95 TYR A N 1
ATOM 748 C CA . TYR A 1 95 ? -16.484 4.16 -3.49 1 94.69 95 TYR A CA 1
ATOM 749 C C . TYR A 1 95 ? -17.391 3.096 -4.09 1 94.69 95 TYR A C 1
ATOM 751 O O . TYR A 1 95 ? -16.922 2.09 -4.621 1 94.69 95 TYR A O 1
ATOM 759 N N . GLY A 1 96 ? -18.719 3.338 -3.994 1 95.12 96 GLY A N 1
ATOM 760 C CA . GLY A 1 96 ? -19.625 2.574 -4.844 1 95.12 96 GLY A CA 1
ATOM 761 C C . GLY A 1 96 ? -19.344 2.762 -6.324 1 95.12 96 GLY A C 1
ATOM 762 O O . GLY A 1 96 ? -19.672 1.896 -7.137 1 95.12 96 GLY A O 1
ATOM 763 N N . ARG A 1 97 ? -18.703 3.77 -6.68 1 95.44 97 ARG A N 1
ATOM 764 C CA . ARG A 1 97 ? -18.406 4.109 -8.07 1 95.44 97 ARG A CA 1
ATOM 765 C C . ARG A 1 97 ? -17.312 3.205 -8.633 1 95.44 97 ARG A C 1
ATOM 767 O O . ARG A 1 97 ? -17.031 3.25 -9.836 1 95.44 97 ARG A O 1
ATOM 774 N N . LEU A 1 98 ? -16.75 2.412 -7.801 1 97.69 98 LEU A N 1
ATOM 775 C CA . LEU A 1 98 ? -15.75 1.46 -8.281 1 97.69 98 LEU A CA 1
ATOM 776 C C . LEU A 1 98 ? -16.422 0.283 -8.984 1 97.69 98 LEU A C 1
ATOM 778 O O . LEU A 1 98 ? -15.758 -0.467 -9.711 1 97.69 98 LEU A O 1
ATOM 782 N N . VAL A 1 99 ? -17.719 0.133 -8.688 1 98.19 99 VAL A N 1
ATOM 783 C CA . VAL A 1 99 ? -18.469 -0.96 -9.312 1 98.19 99 VAL A CA 1
ATOM 784 C C . VAL A 1 99 ? -18.375 -0.84 -10.836 1 98.19 99 VAL A C 1
ATOM 786 O O . VAL A 1 99 ? -18.5 0.255 -11.383 1 98.19 99 VAL A O 1
ATOM 789 N N . GLY A 1 100 ? -18.125 -1.944 -11.461 1 98.25 100 GLY A N 1
ATOM 790 C CA . GLY A 1 100 ? -18.016 -1.979 -12.914 1 98.25 100 GLY A CA 1
ATOM 791 C C . GLY A 1 100 ? -16.594 -1.938 -13.406 1 98.25 100 GLY A C 1
ATOM 792 O O . GLY A 1 100 ? -16.312 -2.279 -14.562 1 98.25 100 GLY A O 1
ATOM 793 N N . LEU A 1 101 ? -15.68 -1.51 -12.586 1 98.62 101 LEU A N 1
ATOM 794 C CA . LEU A 1 101 ? -14.266 -1.529 -12.953 1 98.62 101 LEU A CA 1
ATOM 795 C C . LEU A 1 101 ? -13.711 -2.949 -12.906 1 98.62 101 LEU A C 1
ATOM 797 O O . LEU A 1 101 ? -14.328 -3.84 -12.312 1 98.62 101 LEU A O 1
ATOM 801 N N . ASN A 1 102 ? -12.672 -3.145 -13.625 1 98.81 102 ASN A N 1
ATOM 802 C CA . ASN A 1 102 ? -11.891 -4.375 -13.578 1 98.81 102 ASN A CA 1
ATOM 803 C C . ASN A 1 102 ? -10.523 -4.148 -12.938 1 98.81 102 ASN A C 1
ATOM 805 O O . ASN A 1 102 ? -9.812 -3.209 -13.297 1 98.81 102 ASN A O 1
ATOM 809 N N . LEU A 1 103 ? -10.125 -5.004 -11.984 1 98.44 103 LEU A N 1
ATOM 810 C CA . LEU A 1 103 ? -8.922 -4.781 -11.203 1 98.44 103 LEU A CA 1
ATOM 811 C C . LEU A 1 103 ? -7.676 -4.883 -12.078 1 98.44 103 LEU A C 1
ATOM 813 O O . LEU A 1 103 ? -6.613 -4.375 -11.711 1 98.44 103 LEU A O 1
ATOM 817 N N . MET A 1 104 ? -7.699 -5.48 -13.25 1 95.75 104 MET A N 1
ATOM 818 C CA . MET A 1 104 ? -6.52 -5.723 -14.078 1 95.75 104 MET A CA 1
ATOM 819 C C . MET A 1 104 ? -6.508 -4.801 -15.289 1 95.75 104 MET A C 1
ATOM 821 O O . MET A 1 104 ? -5.516 -4.742 -16.016 1 95.75 104 MET A O 1
ATOM 825 N N . ARG A 1 105 ? -7.613 -4.098 -15.484 1 96.81 105 ARG A N 1
ATOM 826 C CA . ARG A 1 105 ? -7.742 -3.311 -16.703 1 96.81 105 ARG A CA 1
ATOM 827 C C . ARG A 1 105 ? -7.945 -1.834 -16.391 1 96.81 105 ARG A C 1
ATOM 829 O O . ARG A 1 105 ? -9.078 -1.395 -16.156 1 96.81 105 ARG A O 1
ATOM 836 N N . GLY A 1 106 ? -6.879 -1.1 -16.484 1 95.94 106 GLY A N 1
ATOM 837 C CA . GLY A 1 106 ? -6.949 0.344 -16.312 1 95.94 106 GLY A CA 1
ATOM 838 C C . GLY A 1 106 ? -7.426 0.764 -14.938 1 95.94 106 GLY A C 1
ATOM 839 O O . GLY A 1 106 ? -7.961 1.861 -14.773 1 95.94 106 GLY A O 1
ATOM 840 N N . PHE A 1 107 ? -7.332 -0.073 -13.992 1 98.06 107 PHE A N 1
ATOM 841 C CA . PHE A 1 107 ? -7.957 0.104 -12.688 1 98.06 107 PHE A CA 1
ATOM 842 C C . PHE A 1 107 ? -7.434 1.358 -12 1 98.06 107 PHE A C 1
ATOM 844 O O . PHE A 1 107 ? -8.219 2.211 -11.57 1 98.06 107 PHE A O 1
ATOM 851 N N . ARG A 1 108 ? -6.113 1.536 -11.891 1 95.94 108 ARG A N 1
ATOM 852 C CA . ARG A 1 108 ? -5.527 2.633 -11.125 1 95.94 108 ARG A CA 1
ATOM 853 C C . ARG A 1 108 ? -5.898 3.982 -11.727 1 95.94 108 ARG A C 1
ATOM 855 O O . ARG A 1 108 ? -6.211 4.93 -11.008 1 95.94 108 ARG A O 1
ATOM 862 N N . ARG A 1 109 ? -5.887 4 -13.047 1 96.44 109 ARG A N 1
ATOM 863 C CA . ARG A 1 109 ? -6.305 5.219 -13.734 1 96.44 109 ARG A CA 1
ATOM 864 C C . ARG A 1 109 ? -7.773 5.527 -13.469 1 96.44 109 ARG A C 1
ATOM 866 O O . ARG A 1 109 ? -8.125 6.668 -13.156 1 96.44 109 ARG A O 1
ATOM 873 N N . GLU A 1 110 ? -8.562 4.535 -13.602 1 97.81 110 GLU A N 1
ATOM 874 C CA . GLU A 1 110 ? -10 4.719 -13.422 1 97.81 110 GLU A CA 1
ATOM 875 C C . GLU A 1 110 ? -10.328 5.074 -11.969 1 97.81 110 GLU A C 1
ATOM 877 O O . GLU A 1 110 ? -11.266 5.832 -11.711 1 97.81 110 GLU A O 1
ATOM 882 N N . VAL A 1 111 ? -9.633 4.469 -11 1 97.75 111 VAL A N 1
ATOM 883 C CA . VAL A 1 111 ? -9.812 4.828 -9.602 1 97.75 111 VAL A CA 1
ATOM 884 C C . VAL A 1 111 ? -9.555 6.32 -9.406 1 97.75 111 VAL A C 1
ATOM 886 O O . VAL A 1 111 ? -10.359 7.02 -8.789 1 97.75 111 VAL A O 1
ATOM 889 N N . GLN A 1 112 ? -8.461 6.832 -9.945 1 95.94 112 GLN A N 1
ATOM 890 C CA . GLN A 1 112 ? -8.141 8.25 -9.836 1 95.94 112 GLN A CA 1
ATOM 891 C C . GLN A 1 112 ? -9.219 9.117 -10.484 1 95.94 112 GLN A C 1
ATOM 893 O O . GLN A 1 112 ? -9.594 10.156 -9.945 1 95.94 112 GLN A O 1
ATOM 898 N N . ALA A 1 113 ? -9.727 8.648 -11.602 1 96.44 113 ALA A N 1
ATOM 899 C CA . ALA A 1 113 ? -10.75 9.406 -12.328 1 96.44 113 ALA A CA 1
ATOM 900 C C . ALA A 1 113 ? -12.039 9.484 -11.523 1 96.44 113 ALA A C 1
ATOM 902 O O . ALA A 1 113 ? -12.734 10.5 -11.555 1 96.44 113 ALA A O 1
ATOM 903 N N . ARG A 1 114 ? -12.312 8.531 -10.781 1 96 114 ARG A N 1
ATOM 904 C CA . ARG A 1 114 ? -13.625 8.43 -10.148 1 96 114 ARG A CA 1
ATOM 905 C C . ARG A 1 114 ? -13.586 8.945 -8.719 1 96 114 ARG A C 1
ATOM 907 O O . ARG A 1 114 ? -14.547 9.555 -8.242 1 96 114 ARG A O 1
ATOM 914 N N . VAL A 1 115 ? -12.484 8.664 -8.016 1 96.06 115 VAL A N 1
ATOM 915 C CA . VAL A 1 115 ? -12.508 8.969 -6.59 1 96.06 115 VAL A CA 1
ATOM 916 C C . VAL A 1 115 ? -11.211 9.664 -6.191 1 96.06 115 VAL A C 1
ATOM 918 O O . VAL A 1 115 ? -10.891 9.766 -5.004 1 96.06 115 VAL A O 1
ATOM 921 N N . GLY A 1 116 ? -10.469 10.195 -7.078 1 94.75 116 GLY A N 1
ATOM 922 C CA . GLY A 1 116 ? -9.25 10.922 -6.785 1 94.75 116 GLY A CA 1
ATOM 923 C C . GLY A 1 116 ? -9.492 12.359 -6.371 1 94.75 116 GLY A C 1
ATOM 924 O O . GLY A 1 116 ? -10.57 12.906 -6.621 1 94.75 116 GLY A O 1
ATOM 925 N N . GLY A 1 117 ? -8.484 12.938 -5.738 1 92.88 117 GLY A N 1
ATOM 926 C CA . GLY A 1 117 ? -8.547 14.344 -5.367 1 92.88 117 GLY A CA 1
ATOM 927 C C . GLY A 1 117 ? -9.734 14.672 -4.477 1 92.88 117 GLY A C 1
ATOM 928 O O . GLY A 1 117 ? -9.953 14.016 -3.457 1 92.88 117 GLY A O 1
ATOM 929 N N . LEU A 1 118 ? -10.477 15.625 -4.895 1 94.06 118 LEU A N 1
ATOM 930 C CA . LEU A 1 118 ? -11.555 16.125 -4.051 1 94.06 118 LEU A CA 1
ATOM 931 C C . LEU A 1 118 ? -12.781 15.227 -4.129 1 94.06 118 LEU A C 1
ATOM 933 O O . LEU A 1 118 ? -13.758 15.43 -3.41 1 94.06 118 LEU A O 1
ATOM 937 N N . GLN A 1 119 ? -12.656 14.172 -4.926 1 93.5 119 GLN A N 1
ATOM 938 C CA . GLN A 1 119 ? -13.812 13.305 -5.133 1 93.5 119 GLN A CA 1
ATOM 939 C C . GLN A 1 119 ? -13.875 12.211 -4.074 1 93.5 119 GLN A C 1
ATOM 941 O O . GLN A 1 119 ? -14.898 11.531 -3.934 1 93.5 119 GLN A O 1
ATOM 946 N N . GLY A 1 120 ? -12.789 12.047 -3.371 1 94.62 120 GLY A N 1
ATOM 947 C CA . GLY A 1 120 ? -12.766 10.977 -2.391 1 94.62 120 GLY A CA 1
ATOM 948 C C . GLY A 1 120 ? -11.742 11.203 -1.287 1 94.62 120 GLY A C 1
ATOM 949 O O . GLY A 1 120 ? -11.328 12.336 -1.044 1 94.62 120 GLY A O 1
ATOM 950 N N . CYS A 1 121 ? -11.539 10.156 -0.536 1 96.19 121 CYS A N 1
ATOM 951 C CA . CYS A 1 121 ? -10.578 10.148 0.562 1 96.19 121 CYS A CA 1
ATOM 952 C C . CYS A 1 121 ? -9.195 9.727 0.076 1 96.19 121 CYS A C 1
ATOM 954 O O . CYS A 1 121 ? -9.047 8.68 -0.566 1 96.19 121 CYS A O 1
ATOM 956 N N . THR A 1 122 ? -8.203 10.516 0.401 1 95.12 122 THR A N 1
ATOM 957 C CA . THR A 1 122 ? -6.844 10.219 -0.035 1 95.12 122 THR A CA 1
ATOM 958 C C . THR A 1 122 ? -6.422 8.82 0.417 1 95.12 122 THR A C 1
ATOM 960 O O . THR A 1 122 ? -5.824 8.07 -0.353 1 95.12 122 THR A O 1
ATOM 963 N N . HIS A 1 123 ? -6.785 8.453 1.654 1 97.06 123 HIS A N 1
ATOM 964 C CA . HIS A 1 123 ? -6.344 7.203 2.266 1 97.06 123 HIS A CA 1
ATOM 965 C C . HIS A 1 123 ? -7.035 6.004 1.628 1 97.06 123 HIS A C 1
ATOM 967 O O . HIS A 1 123 ? -6.379 5.023 1.27 1 97.06 123 HIS A O 1
ATOM 973 N N . LEU A 1 124 ? -8.32 6.121 1.435 1 97.12 124 LEU A N 1
ATOM 974 C CA . LEU A 1 124 ? -9.062 5.027 0.817 1 97.12 124 LEU A CA 1
ATOM 975 C C . LEU A 1 124 ? -8.656 4.855 -0.644 1 97.12 124 LEU A C 1
ATOM 977 O O . LEU A 1 124 ? -8.562 3.729 -1.138 1 97.12 124 LEU A O 1
ATOM 981 N N . THR A 1 125 ? -8.477 5.949 -1.309 1 96.88 125 THR A N 1
ATOM 982 C CA . THR A 1 125 ? -8.047 5.895 -2.701 1 96.88 125 THR A CA 1
ATOM 983 C C . THR A 1 125 ? -6.672 5.242 -2.82 1 96.88 125 THR A C 1
ATOM 985 O O . THR A 1 125 ? -6.445 4.41 -3.703 1 96.88 125 THR A O 1
ATOM 988 N N . GLU A 1 126 ? -5.754 5.617 -1.948 1 96.06 126 GLU A N 1
ATOM 989 C CA . GLU A 1 126 ? -4.449 4.957 -1.911 1 96.06 126 GLU A CA 1
ATOM 990 C C . GLU A 1 126 ? -4.598 3.467 -1.622 1 96.06 126 GLU A C 1
ATOM 992 O O . GLU A 1 126 ? -3.941 2.639 -2.258 1 96.06 126 GLU A O 1
ATOM 997 N N . LEU A 1 127 ? -5.418 3.121 -0.691 1 98.19 127 LEU A N 1
ATOM 998 C CA . LEU A 1 127 ? -5.672 1.732 -0.322 1 98.19 127 LEU A CA 1
ATOM 999 C C . LEU A 1 127 ? -6.141 0.927 -1.528 1 98.19 127 LEU A C 1
ATOM 1001 O O . LEU A 1 127 ? -5.688 -0.201 -1.742 1 98.19 127 LEU A O 1
ATOM 1005 N N . ALA A 1 128 ? -6.961 1.508 -2.318 1 98.12 128 ALA A N 1
ATOM 1006 C CA . ALA A 1 128 ? -7.496 0.831 -3.498 1 98.12 128 ALA A CA 1
ATOM 1007 C C . ALA A 1 128 ? -6.375 0.455 -4.465 1 98.12 128 ALA A C 1
ATOM 1009 O O . ALA A 1 128 ? -6.477 -0.545 -5.18 1 98.12 128 ALA A O 1
ATOM 1010 N N . GLN A 1 129 ? -5.309 1.167 -4.457 1 96.69 129 GLN A N 1
ATOM 1011 C CA . GLN A 1 129 ? -4.258 1.008 -5.453 1 96.69 129 GLN A CA 1
ATOM 1012 C C . GLN A 1 129 ? -3.488 -0.293 -5.242 1 96.69 129 GLN A C 1
ATOM 1014 O O . GLN A 1 129 ? -2.801 -0.769 -6.148 1 96.69 129 GLN A O 1
ATOM 1019 N N . VAL A 1 130 ? -3.52 -0.923 -4.094 1 98 130 VAL A N 1
ATOM 1020 C CA . VAL A 1 130 ? -2.734 -2.127 -3.848 1 98 130 VAL A CA 1
ATOM 1021 C C . VAL A 1 130 ? -3.598 -3.365 -4.082 1 98 130 VAL A C 1
ATOM 1023 O O . VAL A 1 130 ? -3.105 -4.496 -4.012 1 98 130 VAL A O 1
ATOM 1026 N N . LEU A 1 131 ? -4.836 -3.174 -4.418 1 98.75 131 LEU A N 1
ATOM 1027 C CA . LEU A 1 131 ? -5.785 -4.285 -4.449 1 98.75 131 LEU A CA 1
ATOM 1028 C C . LEU A 1 131 ? -5.504 -5.207 -5.633 1 98.75 131 LEU A C 1
ATOM 1030 O O . LEU A 1 131 ? -5.539 -6.43 -5.492 1 98.75 131 LEU A O 1
ATOM 1034 N N . PRO A 1 132 ? -5.176 -4.652 -6.848 1 98.25 132 PRO A N 1
ATOM 1035 C CA . PRO A 1 132 ? -4.992 -5.539 -8 1 98.25 132 PRO A CA 1
ATOM 1036 C C . PRO A 1 132 ? -3.959 -6.629 -7.746 1 98.25 132 PRO A C 1
ATOM 1038 O O . PRO A 1 132 ? -4.254 -7.816 -7.914 1 98.25 132 PRO A O 1
ATOM 1041 N N . THR A 1 133 ? -2.836 -6.277 -7.207 1 97.75 133 THR A N 1
ATOM 1042 C CA . THR A 1 133 ? -1.766 -7.254 -7.047 1 97.75 133 THR A CA 1
ATOM 1043 C C . THR A 1 133 ? -2.078 -8.219 -5.91 1 97.75 133 THR A C 1
ATOM 1045 O O . THR A 1 133 ? -1.717 -9.398 -5.969 1 97.75 133 THR A O 1
ATOM 1048 N N . ALA A 1 134 ? -2.721 -7.742 -4.855 1 98.56 134 ALA A N 1
ATOM 1049 C CA . ALA A 1 134 ? -3.127 -8.633 -3.775 1 98.56 134 ALA A CA 1
ATOM 1050 C C . ALA A 1 134 ? -4.098 -9.703 -4.277 1 98.56 134 ALA A C 1
ATOM 1052 O O . ALA A 1 134 ? -3.982 -10.875 -3.914 1 98.56 134 ALA A O 1
ATOM 1053 N N . VAL A 1 135 ? -4.988 -9.289 -5.121 1 98.69 135 VAL A N 1
ATOM 1054 C CA . VAL A 1 135 ? -5.984 -10.211 -5.652 1 98.69 135 VAL A CA 1
ATOM 1055 C C . VAL A 1 135 ? -5.312 -11.203 -6.602 1 98.69 135 VAL A C 1
ATOM 1057 O O . VAL A 1 135 ? -5.613 -12.398 -6.574 1 98.69 135 VAL A O 1
ATOM 1060 N N . ILE A 1 136 ? -4.422 -10.75 -7.438 1 97.25 136 ILE A N 1
ATOM 1061 C CA . ILE A 1 136 ? -3.672 -11.648 -8.312 1 97.25 136 ILE A CA 1
ATOM 1062 C C . ILE A 1 136 ? -2.967 -12.719 -7.473 1 97.25 136 ILE A C 1
ATOM 1064 O O . ILE A 1 136 ? -3.004 -13.898 -7.805 1 97.25 136 ILE A O 1
ATOM 1068 N N . GLN A 1 137 ? -2.318 -12.266 -6.43 1 96.81 137 GLN A N 1
ATOM 1069 C CA . GLN A 1 137 ? -1.623 -13.203 -5.551 1 96.81 137 GLN A CA 1
ATOM 1070 C C . GLN A 1 137 ? -2.594 -14.203 -4.938 1 96.81 137 GLN A C 1
ATOM 1072 O O . GLN A 1 137 ? -2.273 -15.391 -4.812 1 96.81 137 GLN A O 1
ATOM 1077 N N . ALA A 1 138 ? -3.756 -13.742 -4.543 1 98 138 ALA A N 1
ATOM 1078 C CA . ALA A 1 138 ? -4.773 -14.641 -3.996 1 98 138 ALA A CA 1
ATOM 1079 C C . ALA A 1 138 ? -5.211 -15.664 -5.035 1 98 138 ALA A C 1
ATOM 1081 O O . ALA A 1 138 ? -5.355 -16.844 -4.723 1 98 138 ALA A O 1
ATOM 1082 N N . PHE A 1 139 ? -5.344 -15.227 -6.266 1 97 139 PHE A N 1
ATOM 1083 C CA . PHE A 1 139 ? -5.867 -16.062 -7.348 1 97 139 PHE A CA 1
ATOM 1084 C C . PHE A 1 139 ? -4.812 -17.047 -7.836 1 97 139 PHE A C 1
ATOM 1086 O O . PHE A 1 139 ? -5.145 -18.094 -8.375 1 97 139 PHE A O 1
ATOM 1093 N N . ALA A 1 140 ? -3.574 -16.703 -7.672 1 93.69 140 ALA A N 1
ATOM 1094 C CA . ALA A 1 140 ? -2.482 -17.562 -8.117 1 93.69 140 ALA A CA 1
ATOM 1095 C C . ALA A 1 140 ? -2.586 -18.953 -7.477 1 93.69 140 ALA A C 1
ATOM 1097 O O . ALA A 1 140 ? -2.578 -19.078 -6.25 1 93.69 140 ALA A O 1
ATOM 1098 N N . GLY A 1 141 ? -2.707 -19.953 -8.242 1 87.88 141 GLY A N 1
ATOM 1099 C CA . GLY A 1 141 ? -2.816 -21.328 -7.77 1 87.88 141 GLY A CA 1
ATOM 1100 C C . GLY A 1 141 ? -4.25 -21.766 -7.551 1 87.88 141 GLY A C 1
ATOM 1101 O O . GLY A 1 141 ? -4.504 -22.938 -7.219 1 87.88 141 GLY A O 1
ATOM 1102 N N . ASP A 1 142 ? -5.184 -20.891 -7.641 1 91.25 142 ASP A N 1
ATOM 1103 C CA . ASP A 1 142 ? -6.613 -21.172 -7.555 1 91.25 142 ASP A CA 1
ATOM 1104 C C . ASP A 1 142 ? -7.312 -20.891 -8.883 1 91.25 142 ASP A C 1
ATOM 1106 O O . ASP A 1 142 ? -7.547 -21.797 -9.68 1 91.25 142 ASP A O 1
ATOM 1110 N N . VAL A 1 143 ? -7.457 -19.672 -9.125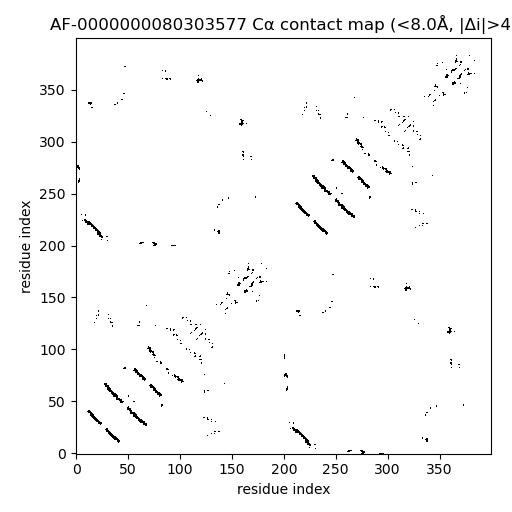 1 91.75 143 VAL A N 1
ATOM 1111 C CA . VAL A 1 143 ? -8.141 -19.203 -10.32 1 91.75 143 VAL A CA 1
ATOM 1112 C C . VAL A 1 143 ? -7.145 -19.094 -11.477 1 91.75 143 VAL A C 1
ATOM 1114 O O . VAL A 1 143 ? -7.461 -19.453 -12.609 1 91.75 143 VAL A O 1
ATOM 1117 N N . ILE A 1 144 ? -5.926 -18.641 -11.164 1 90.62 144 ILE A N 1
ATOM 1118 C CA . ILE A 1 144 ? -4.871 -18.438 -12.148 1 90.62 144 ILE A CA 1
ATOM 1119 C C . ILE A 1 144 ? -3.865 -19.594 -12.078 1 90.62 144 ILE A C 1
ATOM 1121 O O . ILE A 1 144 ? -3.326 -19.875 -11.008 1 90.62 144 ILE A O 1
ATOM 1125 N N . ASP A 1 145 ? -3.594 -20.078 -13.164 1 87.06 145 ASP A N 1
ATOM 1126 C CA . ASP A 1 145 ? -2.574 -21.125 -13.234 1 87.06 145 ASP A CA 1
ATOM 1127 C C . ASP A 1 145 ? -1.178 -20.516 -13.352 1 87.06 145 ASP A C 1
ATOM 1129 O O . ASP A 1 145 ? -0.888 -19.781 -14.305 1 87.06 145 ASP A O 1
ATOM 1133 N N . THR A 1 146 ? -0.297 -20.953 -12.422 1 86.88 146 THR A N 1
ATOM 1134 C CA . THR A 1 146 ? 1.036 -20.359 -12.406 1 86.88 146 THR A CA 1
ATOM 1135 C C . THR A 1 146 ? 2.102 -21.422 -12.672 1 86.88 146 THR A C 1
ATOM 1137 O O . THR A 1 146 ? 3.299 -21.125 -12.617 1 86.88 146 THR A O 1
ATOM 1140 N N . LEU A 1 147 ? 1.794 -22.562 -13.008 1 84.75 147 LEU A N 1
ATOM 1141 C CA . LEU A 1 147 ? 2.764 -23.641 -13.117 1 84.75 147 LEU A CA 1
ATOM 1142 C C . LEU A 1 147 ? 3.326 -23.734 -14.531 1 84.75 147 LEU A C 1
ATOM 1144 O O . LEU A 1 147 ? 4.418 -24.266 -14.742 1 84.75 147 LEU A O 1
ATOM 1148 N N . GLY A 1 148 ? 2.584 -23.234 -15.516 1 80.81 148 GLY A N 1
ATOM 1149 C CA . GLY A 1 148 ? 3.148 -23.125 -16.859 1 80.81 148 GLY A CA 1
ATOM 1150 C C . GLY A 1 148 ? 2.967 -24.375 -17.688 1 80.81 148 GLY A C 1
ATOM 1151 O O . GLY A 1 148 ? 3.672 -24.578 -18.672 1 80.81 148 GLY A O 1
ATOM 1152 N N . ASP A 1 149 ? 2.117 -25.219 -17.25 1 82.25 149 ASP A N 1
ATOM 1153 C CA . ASP A 1 149 ? 1.905 -26.469 -17.969 1 82.25 149 ASP A CA 1
ATOM 1154 C C . ASP A 1 149 ? 0.811 -26.328 -19.016 1 82.25 149 ASP A C 1
ATOM 1156 O O . ASP A 1 149 ? 0.527 -27.266 -19.766 1 82.25 149 ASP A O 1
ATOM 1160 N N . GLY A 1 150 ? 0.265 -25.219 -19.031 1 82.94 150 GLY A N 1
ATOM 1161 C CA . GLY A 1 150 ? -0.818 -24.984 -19.969 1 82.94 150 GLY A CA 1
ATOM 1162 C C . GLY A 1 150 ? -0.334 -24.562 -21.344 1 82.94 150 GLY A C 1
ATOM 1163 O O . GLY A 1 150 ? 0.845 -24.719 -21.672 1 82.94 150 GLY A O 1
ATOM 1164 N N . GLN A 1 151 ? -1.247 -24.141 -22.172 1 88 151 GLN A N 1
ATOM 1165 C CA . GLN A 1 151 ? -0.987 -23.828 -23.578 1 88 151 GLN A CA 1
ATOM 1166 C C . GLN A 1 151 ? -0.446 -22.406 -23.719 1 88 151 GLN A C 1
ATOM 1168 O O . GLN A 1 151 ? 0.101 -22.047 -24.766 1 88 151 GLN A O 1
ATOM 1173 N N . HIS A 1 152 ? -0.58 -21.703 -22.672 1 89.19 152 HIS A N 1
ATOM 1174 C CA . HIS A 1 152 ? -0.149 -20.312 -22.734 1 89.19 152 HIS A CA 1
ATOM 1175 C C . HIS A 1 152 ? 0.955 -20.031 -21.719 1 89.19 152 HIS A C 1
ATOM 1177 O O . HIS A 1 152 ? 1.038 -20.688 -20.688 1 89.19 152 HIS A O 1
ATOM 1183 N N . GLN A 1 153 ? 1.791 -19.047 -22.125 1 91.31 153 GLN A N 1
ATOM 1184 C CA . GLN A 1 153 ? 2.838 -18.625 -21.203 1 91.31 153 GLN A CA 1
ATOM 1185 C C . GLN A 1 153 ? 2.244 -18.094 -19.891 1 91.31 153 GLN A C 1
ATOM 1187 O O . GLN A 1 153 ? 1.305 -17.297 -19.906 1 91.31 153 GLN A O 1
ATOM 1192 N N . PRO A 1 154 ? 2.787 -18.547 -18.844 1 91.12 154 PRO A N 1
ATOM 1193 C CA . PRO A 1 154 ? 2.307 -18 -17.578 1 91.12 154 PRO A CA 1
ATOM 1194 C C . PRO A 1 154 ? 2.438 -16.484 -17.484 1 91.12 154 PRO A C 1
ATOM 1196 O O . PRO A 1 154 ? 3.432 -15.914 -17.953 1 91.12 154 PRO A O 1
ATOM 1199 N N . PHE A 1 155 ? 1.471 -15.844 -16.938 1 88.19 155 PHE A N 1
ATOM 1200 C CA . PHE A 1 155 ? 1.341 -14.391 -16.953 1 88.19 155 PHE A CA 1
ATOM 1201 C C . PHE A 1 155 ? 2.504 -13.727 -16.234 1 88.19 155 PHE A C 1
ATOM 1203 O O . PHE A 1 155 ? 2.877 -12.602 -16.547 1 88.19 155 PHE A O 1
ATOM 1210 N N . GLN A 1 156 ? 3.115 -14.383 -15.258 1 92.44 156 GLN A N 1
ATOM 1211 C CA . GLN A 1 156 ? 4.113 -13.773 -14.383 1 92.44 156 GLN A CA 1
ATOM 1212 C C . GLN A 1 156 ? 5.48 -13.719 -15.062 1 92.44 156 GLN A C 1
ATOM 1214 O O . GLN A 1 156 ? 6.383 -13.016 -14.602 1 92.44 156 GLN A O 1
ATOM 1219 N N . LEU A 1 157 ? 5.629 -14.477 -16.141 1 94.81 157 LEU A N 1
ATOM 1220 C CA . LEU A 1 157 ? 6.914 -14.469 -16.828 1 94.81 157 LEU A CA 1
ATOM 1221 C C . LEU A 1 157 ? 7.148 -13.141 -17.531 1 94.81 157 LEU A C 1
ATOM 1223 O O . LEU A 1 157 ? 6.227 -12.57 -18.125 1 94.81 157 LEU A O 1
ATOM 1227 N N . ASP A 1 158 ? 8.375 -12.656 -17.391 1 95.38 158 ASP A N 1
ATOM 1228 C CA . ASP A 1 158 ? 8.844 -11.391 -17.938 1 95.38 158 ASP A CA 1
ATOM 1229 C C . ASP A 1 158 ? 8.203 -10.203 -17.234 1 95.38 158 ASP A C 1
ATOM 1231 O O . ASP A 1 158 ? 7.969 -9.164 -17.859 1 95.38 158 ASP A O 1
ATOM 1235 N N . ARG A 1 159 ? 7.945 -10.328 -15.938 1 94.38 159 ARG A N 1
ATOM 1236 C CA . ARG A 1 159 ? 7.324 -9.227 -15.203 1 94.38 159 ARG A CA 1
ATOM 1237 C C . ARG A 1 159 ? 8.234 -8.742 -14.078 1 94.38 159 ARG A C 1
ATOM 1239 O O . ARG A 1 159 ? 7.934 -7.738 -13.422 1 94.38 159 ARG A O 1
ATOM 1246 N N . CYS A 1 160 ? 9.273 -9.445 -13.953 1 96.25 160 CYS A N 1
ATOM 1247 C CA . CYS A 1 160 ? 10.242 -9.047 -12.938 1 96.25 160 CYS A CA 1
ATOM 1248 C C . CYS A 1 160 ? 11.633 -9.57 -13.273 1 96.25 160 CYS A C 1
ATOM 1250 O O . CYS A 1 160 ? 11.797 -10.359 -14.211 1 96.25 160 CYS A O 1
ATOM 1252 N N . HIS A 1 161 ? 12.617 -9.234 -12.477 1 95.44 161 HIS A N 1
ATOM 1253 C CA . HIS A 1 161 ? 14.008 -9.57 -12.773 1 95.44 161 HIS A CA 1
ATOM 1254 C C . HIS A 1 161 ? 14.242 -11.078 -12.68 1 95.44 161 HIS A C 1
ATOM 1256 O O . HIS A 1 161 ? 15.047 -11.633 -13.43 1 95.44 161 HIS A O 1
ATOM 1262 N N . ALA A 1 162 ? 13.586 -11.719 -11.805 1 96 162 ALA A N 1
ATOM 1263 C CA . ALA A 1 162 ? 13.844 -13.133 -11.555 1 96 162 ALA A CA 1
ATOM 1264 C C . ALA A 1 162 ? 13.195 -14.008 -12.625 1 96 162 ALA A C 1
ATOM 1266 O O . ALA A 1 162 ? 13.688 -15.102 -12.922 1 96 162 ALA A O 1
ATOM 1267 N N . LEU A 1 163 ? 12.117 -13.523 -13.219 1 96.19 163 LEU A N 1
ATOM 1268 C CA . LEU A 1 163 ? 11.344 -14.391 -14.117 1 96.19 163 LEU A CA 1
ATOM 1269 C C . LEU A 1 163 ? 11.484 -13.93 -15.562 1 96.19 163 LEU A C 1
ATOM 1271 O O . LEU A 1 163 ? 10.539 -14.039 -16.344 1 96.19 163 LEU A O 1
ATOM 1275 N N . ARG A 1 164 ? 12.531 -13.359 -15.82 1 95.56 164 ARG A N 1
ATOM 1276 C CA . ARG A 1 164 ? 12.867 -13.125 -17.219 1 95.56 164 ARG A CA 1
ATOM 1277 C C . ARG A 1 164 ? 12.922 -14.438 -18 1 95.56 164 ARG A C 1
ATOM 1279 O O . ARG A 1 164 ? 13.484 -15.422 -17.531 1 95.56 164 ARG A O 1
ATOM 1286 N N . THR A 1 165 ? 12.391 -14.453 -19.219 1 95.94 165 THR A N 1
ATOM 1287 C CA . THR A 1 165 ? 12.297 -15.688 -20 1 95.94 165 THR A CA 1
ATOM 1288 C C . THR A 1 165 ? 13.68 -16.172 -20.422 1 95.94 165 THR A C 1
ATOM 1290 O O . THR A 1 165 ? 13.852 -17.328 -20.828 1 95.94 165 THR A O 1
ATOM 1293 N N . ASP A 1 166 ? 14.672 -15.266 -20.359 1 95.62 166 ASP A N 1
ATOM 1294 C CA . ASP A 1 166 ? 16.031 -15.688 -20.688 1 95.62 166 ASP A CA 1
ATOM 1295 C C . ASP A 1 166 ? 16.859 -15.898 -19.422 1 95.62 166 ASP A C 1
ATOM 1297 O O . ASP A 1 166 ? 18.094 -16 -19.5 1 95.62 166 ASP A O 1
ATOM 1301 N N . GLY A 1 167 ? 16.25 -15.992 -18.297 1 94.12 167 GLY A N 1
ATOM 1302 C CA . GLY A 1 167 ? 16.969 -16.062 -17.016 1 94.12 167 GLY A CA 1
ATOM 1303 C C . GLY A 1 167 ? 16.984 -17.469 -16.422 1 94.12 167 GLY A C 1
ATOM 1304 O O . GLY A 1 167 ? 16.266 -18.344 -16.891 1 94.12 167 GLY A O 1
ATOM 1305 N N . PRO A 1 168 ? 17.766 -17.625 -15.445 1 94.38 168 PRO A N 1
ATOM 1306 C CA . PRO A 1 168 ? 18 -18.953 -14.875 1 94.38 168 PRO A CA 1
ATOM 1307 C C . PRO A 1 168 ? 16.75 -19.531 -14.211 1 94.38 168 PRO A C 1
ATOM 1309 O O . PRO A 1 168 ? 16.531 -20.75 -14.25 1 94.38 168 PRO A O 1
ATOM 1312 N N . ALA A 1 169 ? 15.945 -18.734 -13.562 1 95 169 ALA A N 1
ATOM 1313 C CA . ALA A 1 169 ? 14.75 -19.234 -12.898 1 95 169 ALA A CA 1
ATOM 1314 C C . ALA A 1 169 ? 13.789 -19.875 -13.906 1 95 169 ALA A C 1
ATOM 1316 O O . ALA A 1 169 ? 13.234 -20.938 -13.656 1 95 169 ALA A O 1
ATOM 1317 N N . VAL A 1 170 ? 13.633 -19.188 -15.023 1 95.44 170 VAL A N 1
ATOM 1318 C CA . VAL A 1 170 ? 12.719 -19.703 -16.031 1 95.44 170 VAL A CA 1
ATOM 1319 C C . VAL A 1 170 ? 13.297 -20.969 -16.672 1 95.44 170 VAL A C 1
ATOM 1321 O O . VAL A 1 170 ? 12.578 -21.938 -16.906 1 95.44 170 VAL A O 1
ATOM 1324 N N . LEU A 1 171 ? 14.578 -20.953 -16.953 1 95.56 171 LEU A N 1
ATOM 1325 C CA . LEU A 1 171 ? 15.227 -22.156 -17.453 1 95.56 171 LEU A CA 1
ATOM 1326 C C . LEU A 1 171 ? 14.977 -23.328 -16.531 1 95.56 171 LEU A C 1
ATOM 1328 O O . LEU A 1 171 ? 14.664 -24.438 -16.984 1 95.56 171 LEU A O 1
ATOM 1332 N N . GLN A 1 172 ? 15.031 -23.078 -15.297 1 94.69 172 GLN A N 1
ATOM 1333 C CA . GLN A 1 172 ? 14.945 -24.141 -14.297 1 94.69 172 GLN A CA 1
ATOM 1334 C C . GLN A 1 172 ? 13.5 -24.562 -14.062 1 94.69 172 GLN A C 1
ATOM 1336 O O . GLN A 1 172 ? 13.203 -25.75 -13.984 1 94.69 172 GLN A O 1
ATOM 1341 N N . HIS A 1 173 ? 12.57 -23.656 -14 1 93.69 173 HIS A N 1
ATOM 1342 C CA . HIS A 1 173 ? 11.242 -23.953 -13.484 1 93.69 173 HIS A CA 1
ATOM 1343 C C . HIS A 1 173 ? 10.195 -23.922 -14.594 1 93.69 173 HIS A C 1
ATOM 1345 O O . HIS A 1 173 ? 9.109 -24.484 -14.445 1 93.69 173 HIS A O 1
ATOM 1351 N N . TYR A 1 174 ? 10.523 -23.219 -15.688 1 93.69 174 TYR A N 1
ATOM 1352 C CA . TYR A 1 174 ? 9.617 -23.094 -16.828 1 93.69 174 TYR A CA 1
ATOM 1353 C C . TYR A 1 174 ? 10.359 -23.344 -18.141 1 93.69 174 TYR A C 1
ATOM 1355 O O . TYR A 1 174 ? 10.289 -22.516 -19.062 1 93.69 174 TYR A O 1
ATOM 1363 N N . PRO A 1 175 ? 10.922 -24.422 -18.281 1 93.69 175 PRO A N 1
ATOM 1364 C CA . PRO A 1 175 ? 11.836 -24.625 -19.422 1 93.69 175 PRO A CA 1
ATOM 1365 C C . PRO A 1 175 ? 11.125 -24.5 -20.766 1 93.69 175 PRO A C 1
ATOM 1367 O O . PRO A 1 175 ? 11.742 -24.094 -21.75 1 93.69 175 PRO A O 1
ATOM 1370 N N . ARG A 1 176 ? 9.836 -24.812 -20.766 1 93.56 176 ARG A N 1
ATOM 1371 C CA . ARG A 1 176 ? 9.062 -24.719 -22 1 93.56 176 ARG A CA 1
ATOM 1372 C C . ARG A 1 176 ? 9.055 -23.281 -22.531 1 93.56 176 ARG A C 1
ATOM 1374 O O . ARG A 1 176 ? 8.922 -23.062 -23.734 1 93.56 176 ARG A O 1
ATOM 1381 N N . TRP A 1 177 ? 9.203 -22.453 -21.672 1 95 177 TRP A N 1
ATOM 1382 C CA . TRP A 1 177 ? 9.023 -21.062 -22.047 1 95 177 TRP A CA 1
ATOM 1383 C C . TRP A 1 177 ? 10.359 -20.312 -22.047 1 95 177 TRP A C 1
ATOM 1385 O O . TRP A 1 177 ? 10.398 -19.094 -22.188 1 95 177 TRP A O 1
ATOM 1395 N N . TYR A 1 178 ? 11.438 -21.047 -21.875 1 95.81 178 TYR A N 1
ATOM 1396 C CA . TYR A 1 178 ? 12.766 -20.438 -21.844 1 95.81 178 TYR A CA 1
ATOM 1397 C C . TYR A 1 178 ? 13.195 -20 -23.25 1 95.81 178 TYR A C 1
ATOM 1399 O O . TYR A 1 178 ? 13 -20.719 -24.219 1 95.81 178 TYR A O 1
ATOM 1407 N N . ARG A 1 179 ? 13.703 -18.781 -23.312 1 92.69 179 ARG A N 1
ATOM 1408 C CA . ARG A 1 179 ? 14.227 -18.234 -24.562 1 92.69 179 ARG A CA 1
ATOM 1409 C C . ARG A 1 179 ? 15.703 -17.891 -24.422 1 92.69 179 ARG A C 1
ATOM 1411 O O . ARG A 1 179 ? 16.078 -17.094 -23.547 1 92.69 179 ARG A O 1
ATOM 1418 N N . ARG A 1 180 ? 16.547 -18.359 -25.344 1 87.44 180 ARG A N 1
ATOM 1419 C CA . ARG A 1 180 ? 17.969 -18.047 -25.344 1 87.44 180 ARG A CA 1
ATOM 1420 C C . ARG A 1 180 ? 18.203 -16.578 -25.672 1 87.44 180 ARG A C 1
ATOM 1422 O O . ARG A 1 180 ? 17.469 -15.992 -26.469 1 87.44 180 ARG A O 1
ATOM 1429 N N . PRO A 1 181 ? 19.219 -15.992 -24.938 1 77.69 181 PRO A N 1
ATOM 1430 C CA . PRO A 1 181 ? 19.453 -14.57 -25.172 1 77.69 181 PRO A CA 1
ATOM 1431 C C . PRO A 1 181 ? 19.562 -14.227 -26.656 1 77.69 181 PRO A C 1
ATOM 1433 O O . PRO A 1 181 ? 19.078 -13.172 -27.094 1 77.69 181 PRO A O 1
ATOM 1436 N N . ALA A 1 182 ? 20.234 -14.969 -27.516 1 71.44 182 ALA A N 1
ATOM 1437 C CA . ALA A 1 182 ? 20.312 -14.711 -28.953 1 71.44 182 ALA A CA 1
ATOM 1438 C C . ALA A 1 182 ? 18.922 -14.734 -29.578 1 71.44 182 ALA A C 1
ATOM 1440 O O . ALA A 1 182 ? 18.641 -13.961 -30.5 1 71.44 182 ALA A O 1
ATOM 1441 N N . ASP A 1 183 ? 18.109 -15.578 -29.188 1 62.34 183 ASP A N 1
ATOM 1442 C CA . ASP A 1 183 ? 16.75 -15.742 -29.688 1 62.34 183 ASP A CA 1
ATOM 1443 C C . ASP A 1 183 ? 15.836 -14.625 -29.188 1 62.34 183 ASP A C 1
ATOM 1445 O O . ASP A 1 183 ? 14.852 -14.273 -29.844 1 62.34 183 ASP A O 1
ATOM 1449 N N . ALA A 1 184 ? 16.172 -14.219 -28.016 1 57.47 184 ALA A N 1
ATOM 1450 C CA . ALA A 1 184 ? 15.352 -13.172 -27.406 1 57.47 184 ALA A CA 1
ATOM 1451 C C . ALA A 1 184 ? 15.422 -11.883 -28.219 1 57.47 184 ALA A C 1
ATOM 1453 O O . ALA A 1 184 ? 14.445 -11.133 -28.297 1 57.47 184 ALA A O 1
ATOM 1454 N N . ALA A 1 185 ? 16.594 -11.734 -28.875 1 55.31 185 ALA A N 1
ATOM 1455 C CA . ALA A 1 185 ? 16.75 -10.547 -29.703 1 55.31 185 ALA A CA 1
ATOM 1456 C C . ALA A 1 185 ? 15.914 -10.648 -30.969 1 55.31 185 ALA A C 1
ATOM 1458 O O . ALA A 1 185 ? 15.633 -9.633 -31.609 1 55.31 185 ALA A O 1
ATOM 1459 N N . GLU A 1 186 ? 15.648 -11.781 -31.328 1 48.19 186 GLU A N 1
ATOM 1460 C CA . GLU A 1 186 ? 14.969 -12.031 -32.594 1 48.19 186 GLU A CA 1
ATOM 1461 C C . GLU A 1 186 ? 13.469 -12.242 -32.375 1 48.19 186 GLU A C 1
ATOM 1463 O O . GLU A 1 1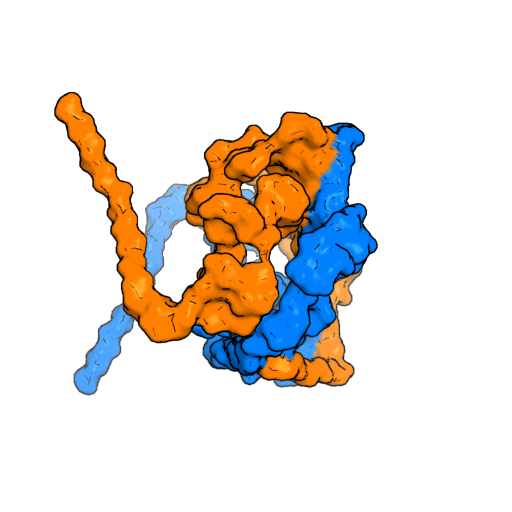86 ? 12.711 -12.344 -33.344 1 48.19 186 GLU A O 1
ATOM 1468 N N . ALA A 1 187 ? 13.102 -12.539 -31.281 1 51.94 187 ALA A N 1
ATOM 1469 C CA . ALA A 1 187 ? 11.656 -12.75 -31.188 1 51.94 187 ALA A CA 1
ATOM 1470 C C . ALA A 1 187 ? 10.883 -11.516 -31.625 1 51.94 187 ALA A C 1
ATOM 1472 O O . ALA A 1 187 ? 11.188 -10.398 -31.188 1 51.94 187 ALA A O 1
ATOM 1473 N N . PRO A 1 188 ? 10.078 -11.508 -32.719 1 40.59 188 PRO A N 1
ATOM 1474 C CA . PRO A 1 188 ? 9.359 -10.344 -33.25 1 40.59 188 PRO A CA 1
ATOM 1475 C C . PRO A 1 188 ? 8.555 -9.609 -32.188 1 40.59 188 PRO A C 1
ATOM 1477 O O . PRO A 1 188 ? 8.109 -10.227 -31.203 1 40.59 188 PRO A O 1
ATOM 1480 N N . ALA A 1 189 ? 8.742 -8.398 -32.031 1 45.16 189 ALA A N 1
ATOM 1481 C CA . ALA A 1 189 ? 7.844 -7.496 -31.312 1 45.16 189 ALA A CA 1
ATOM 1482 C C . ALA A 1 189 ? 6.383 -7.887 -31.531 1 45.16 189 ALA A C 1
ATOM 1484 O O . ALA A 1 189 ? 5.922 -7.973 -32.656 1 45.16 189 ALA A O 1
ATOM 1485 N N . HIS A 1 190 ? 5.812 -8.727 -30.734 1 37.53 190 HIS A N 1
ATOM 1486 C CA . HIS A 1 190 ? 4.387 -9.016 -30.844 1 37.53 190 HIS A CA 1
ATOM 1487 C C . HIS A 1 190 ? 3.615 -7.805 -31.359 1 37.53 190 HIS A C 1
ATOM 1489 O O . HIS A 1 190 ? 3.766 -6.703 -30.828 1 37.53 190 HIS A O 1
ATOM 1495 N N . ALA A 1 191 ? 3.148 -7.82 -32.5 1 37.16 191 ALA A N 1
ATOM 1496 C CA . ALA A 1 191 ? 2.236 -6.883 -33.156 1 37.16 191 ALA A CA 1
ATOM 1497 C C . ALA A 1 191 ? 1.005 -6.629 -32.312 1 37.16 191 ALA A C 1
ATOM 1499 O O . ALA A 1 191 ? 0.306 -7.566 -31.906 1 37.16 191 ALA A O 1
ATOM 1500 N N . ASP A 1 192 ? 0.961 -5.609 -31.484 1 35.97 192 ASP A N 1
ATOM 1501 C CA . ASP A 1 192 ? -0.285 -5.043 -30.984 1 35.97 192 ASP A CA 1
ATOM 1502 C C . ASP A 1 192 ? -1.35 -4.996 -32.062 1 35.97 192 ASP A C 1
ATOM 1504 O O . ASP A 1 192 ? -1.265 -4.184 -33 1 35.97 192 ASP A O 1
ATOM 1508 N N . ARG A 1 193 ? -1.847 -6.137 -32.531 1 34.94 193 ARG A N 1
ATOM 1509 C CA . ARG A 1 193 ? -2.938 -6.234 -33.5 1 34.94 193 ARG A CA 1
ATOM 1510 C C . ARG A 1 193 ? -4.188 -5.523 -33 1 34.94 193 ARG A C 1
ATOM 1512 O O . ARG A 1 193 ? -5.113 -6.172 -32.5 1 34.94 193 ARG A O 1
ATOM 1519 N N . SER A 1 194 ? -4.133 -4.398 -32.281 1 32.19 194 SER A N 1
ATOM 1520 C CA . SER A 1 194 ? -5.383 -3.662 -32.156 1 32.19 194 SER A CA 1
ATOM 1521 C C . SER A 1 194 ? -5.902 -3.188 -33.5 1 32.19 194 SER A C 1
ATOM 1523 O O . SER A 1 194 ? -6.566 -2.152 -33.594 1 32.19 194 SER A O 1
ATOM 1525 N N . GLY A 1 195 ? -5.789 -3.984 -34.594 1 29.5 195 GLY A N 1
ATOM 1526 C CA . GLY A 1 195 ? -6.492 -3.514 -35.781 1 29.5 195 GLY A CA 1
ATOM 1527 C C . GLY A 1 195 ? -7.988 -3.383 -35.562 1 29.5 195 GLY A C 1
ATOM 1528 O O . GLY A 1 195 ? -8.664 -4.359 -35.219 1 29.5 195 GLY A O 1
ATOM 1529 N N . ALA A 1 196 ? -8.531 -2.127 -35.219 1 31.98 196 ALA A N 1
ATOM 1530 C CA . ALA A 1 196 ? -9.891 -1.594 -35.281 1 31.98 196 ALA A CA 1
ATOM 1531 C C . ALA A 1 196 ? -10.516 -1.827 -36.625 1 31.98 196 ALA A C 1
ATOM 1533 O O . ALA A 1 196 ? -10.164 -1.157 -37.625 1 31.98 196 ALA A O 1
ATOM 1534 N N . ASP A 1 197 ? -10.609 -2.994 -37.156 1 29.52 197 ASP A N 1
ATOM 1535 C CA . ASP A 1 197 ? -11.414 -3.109 -38.375 1 29.52 197 ASP A CA 1
ATOM 1536 C C . ASP A 1 197 ? -12.836 -2.611 -38.125 1 29.52 197 ASP A C 1
ATOM 1538 O O . ASP A 1 197 ? -13.555 -3.148 -37.281 1 29.52 197 ASP A O 1
ATOM 1542 N N . THR A 1 198 ? -13.086 -1.309 -38.312 1 26.98 198 THR A N 1
ATOM 1543 C CA . THR A 1 198 ? -14.344 -0.59 -38.469 1 26.98 198 THR A CA 1
ATOM 1544 C C . THR A 1 198 ? -15.203 -1.267 -39.531 1 26.98 198 THR A C 1
ATOM 1546 O O . THR A 1 198 ? -14.773 -1.439 -40.688 1 26.98 198 THR A O 1
ATOM 1549 N N . PRO A 1 199 ? -15.961 -2.178 -39.094 1 26.94 199 PRO A N 1
ATOM 1550 C CA . PRO A 1 199 ? -16.922 -2.607 -40.125 1 26.94 199 PRO A CA 1
ATOM 1551 C C . PRO A 1 199 ? -17.656 -1.438 -40.781 1 26.94 199 PRO A C 1
ATOM 1553 O O . PRO A 1 199 ? -17.781 -0.374 -40.156 1 26.94 199 PRO A O 1
ATOM 1556 N N . ALA A 1 200 ? -17.891 -1.481 -42.156 1 27.22 200 ALA A N 1
ATOM 1557 C CA . ALA A 1 200 ? -18.828 -0.651 -42.938 1 27.22 200 ALA A CA 1
ATOM 1558 C C . ALA A 1 200 ? -20.25 -0.862 -42.438 1 27.22 200 ALA A C 1
ATOM 1560 O O . ALA A 1 200 ? -20.656 -1.986 -42.125 1 27.22 200 ALA A O 1
ATOM 1561 N N . MET B 1 1 ? -21.188 4.41 0.383 1 66.25 1 MET B N 1
ATOM 1562 C CA . MET B 1 1 ? -22 3.234 0.648 1 66.25 1 MET B CA 1
ATOM 1563 C C . MET B 1 1 ? -21.391 2.375 1.747 1 66.25 1 MET B C 1
ATOM 1565 O O . MET B 1 1 ? -20.172 2.324 1.89 1 66.25 1 MET B O 1
ATOM 1569 N N . ALA B 1 2 ? -22.281 1.855 2.518 1 85.5 2 ALA B N 1
ATOM 1570 C CA . ALA B 1 2 ? -21.922 0.872 3.539 1 85.5 2 ALA B CA 1
ATOM 1571 C C . ALA B 1 2 ? -21.172 -0.305 2.932 1 85.5 2 ALA B C 1
ATOM 1573 O O . ALA B 1 2 ? -21.203 -0.52 1.718 1 85.5 2 ALA B O 1
ATOM 1574 N N . LEU B 1 3 ? -20.406 -0.944 3.75 1 94.19 3 LEU B N 1
ATOM 1575 C CA . LEU B 1 3 ? -19.703 -2.146 3.299 1 94.19 3 LEU B CA 1
ATOM 1576 C C . LEU B 1 3 ? -20.703 -3.184 2.783 1 94.19 3 LEU B C 1
ATOM 1578 O O . LEU B 1 3 ? -21.719 -3.443 3.424 1 94.19 3 LEU B O 1
ATOM 1582 N N . PRO B 1 4 ? -20.406 -3.713 1.576 1 95.81 4 PRO B N 1
ATOM 1583 C CA . PRO B 1 4 ? -21.188 -4.906 1.246 1 95.81 4 PRO B CA 1
ATOM 1584 C C . PRO B 1 4 ? -21.172 -5.953 2.359 1 95.81 4 PRO B C 1
ATOM 1586 O O . PRO B 1 4 ? -20.141 -6.121 3.033 1 95.81 4 PRO B O 1
ATOM 1589 N N . PRO B 1 5 ? -22.328 -6.605 2.541 1 96.5 5 PRO B N 1
ATOM 1590 C CA . PRO B 1 5 ? -22.328 -7.621 3.596 1 96.5 5 PRO B CA 1
ATOM 1591 C C . PRO B 1 5 ? -21.344 -8.758 3.322 1 96.5 5 PRO B C 1
ATOM 1593 O O . PRO B 1 5 ? -21.219 -9.203 2.18 1 96.5 5 PRO B O 1
ATOM 1596 N N . ALA B 1 6 ? -20.656 -9.172 4.355 1 97.06 6 ALA B N 1
ATOM 1597 C CA . ALA B 1 6 ? -19.766 -10.328 4.227 1 97.06 6 ALA B CA 1
ATOM 1598 C C . ALA B 1 6 ? -20.578 -11.617 4.117 1 97.06 6 ALA B C 1
ATOM 1600 O O . ALA B 1 6 ? -21.5 -11.852 4.898 1 97.06 6 ALA B O 1
ATOM 1601 N N . SER B 1 7 ? -20.203 -12.43 3.209 1 97.56 7 SER B N 1
ATOM 1602 C CA . SER B 1 7 ? -20.859 -13.719 3.084 1 97.56 7 SER B CA 1
ATOM 1603 C C . SER B 1 7 ? -20.562 -14.625 4.277 1 97.56 7 SER B C 1
ATOM 1605 O O . SER B 1 7 ? -19.406 -14.734 4.699 1 97.56 7 SER B O 1
ATOM 1607 N N . PRO B 1 8 ? -21.578 -15.328 4.805 1 96.81 8 PRO B N 1
ATOM 1608 C CA . PRO B 1 8 ? -21.312 -16.234 5.926 1 96.81 8 PRO B CA 1
ATOM 1609 C C . PRO B 1 8 ? -20.484 -17.453 5.523 1 96.81 8 PRO B C 1
ATOM 1611 O O . PRO B 1 8 ? -19.969 -18.156 6.387 1 96.81 8 PRO B O 1
ATOM 1614 N N . HIS B 1 9 ? -20.328 -17.75 4.238 1 96.44 9 HIS B N 1
ATOM 1615 C CA . HIS B 1 9 ? -19.625 -18.938 3.764 1 96.44 9 HIS B CA 1
ATOM 1616 C C . HIS B 1 9 ? -18.234 -18.578 3.246 1 96.44 9 HIS B C 1
ATOM 1618 O O . HIS B 1 9 ? -17.516 -19.438 2.74 1 96.44 9 HIS B O 1
ATOM 1624 N N . ARG B 1 10 ? -17.938 -17.359 3.35 1 98.31 10 ARG B N 1
ATOM 1625 C CA . ARG B 1 10 ? -16.656 -16.938 2.799 1 98.31 10 ARG B CA 1
ATOM 1626 C C . ARG B 1 10 ? -15.5 -17.609 3.549 1 98.31 10 ARG B C 1
ATOM 1628 O O . ARG B 1 10 ? -15.586 -17.828 4.758 1 98.31 10 ARG B O 1
ATOM 1635 N N . GLN B 1 11 ? -14.422 -17.938 2.814 1 98.5 11 GLN B N 1
ATOM 1636 C CA . GLN B 1 11 ? -13.219 -18.547 3.375 1 98.5 11 GLN B CA 1
ATOM 1637 C C . GLN B 1 11 ? -11.977 -17.719 3.014 1 98.5 11 GLN B C 1
ATOM 1639 O O . GLN B 1 11 ? -11.734 -17.453 1.837 1 98.5 11 GLN B O 1
ATOM 1644 N N . LEU B 1 12 ? -11.234 -17.391 4.031 1 98.81 12 LEU B N 1
ATOM 1645 C CA . LEU B 1 12 ? -9.992 -16.656 3.775 1 98.81 12 LEU B CA 1
ATOM 1646 C C . LEU B 1 12 ? -9.023 -17.5 2.949 1 98.81 12 LEU B C 1
ATOM 1648 O O . LEU B 1 12 ? -8.742 -18.641 3.303 1 98.81 12 LEU B O 1
ATOM 1652 N N . ARG B 1 13 ? -8.516 -16.906 1.834 1 98.5 13 ARG B N 1
ATOM 1653 C CA . ARG B 1 13 ? -7.621 -17.641 0.948 1 98.5 13 ARG B CA 1
ATOM 1654 C C . ARG B 1 13 ? -6.223 -17.031 0.957 1 98.5 13 ARG B C 1
ATOM 1656 O O . ARG B 1 13 ? -5.234 -17.719 0.73 1 98.5 13 ARG B O 1
ATOM 1663 N N . HIS B 1 14 ? -6.172 -15.758 1.228 1 98.81 14 HIS B N 1
ATOM 1664 C CA . HIS B 1 14 ? -4.898 -15.047 1.126 1 98.81 14 HIS B CA 1
ATOM 1665 C C . HIS B 1 14 ? -4.926 -13.75 1.924 1 98.81 14 HIS B C 1
ATOM 1667 O O . HIS B 1 14 ? -5.949 -13.062 1.968 1 98.81 14 HIS B O 1
ATOM 1673 N N . ARG B 1 15 ? -3.803 -13.453 2.553 1 98.94 15 ARG B N 1
ATOM 1674 C CA . ARG B 1 15 ? -3.617 -12.18 3.244 1 98.94 15 ARG B CA 1
ATOM 1675 C C . ARG B 1 15 ? -2.314 -11.508 2.82 1 98.94 15 ARG B C 1
ATOM 1677 O O . ARG B 1 15 ? -1.243 -12.109 2.904 1 98.94 15 ARG B O 1
ATOM 1684 N N . ARG B 1 16 ? -2.412 -10.289 2.318 1 98.94 16 ARG B N 1
ATOM 1685 C CA . ARG B 1 16 ? -1.242 -9.438 2.135 1 98.94 16 ARG B CA 1
ATOM 1686 C C . ARG B 1 16 ? -1.197 -8.336 3.186 1 98.94 16 ARG B C 1
ATOM 1688 O O . ARG B 1 16 ? -2.186 -7.629 3.393 1 98.94 16 ARG B O 1
ATOM 1695 N N . THR B 1 17 ? -0.053 -8.156 3.812 1 98.88 17 THR B N 1
ATOM 1696 C CA . THR B 1 17 ? 0.153 -7.059 4.746 1 98.88 17 THR B CA 1
ATOM 1697 C C . THR B 1 17 ? 1.318 -6.18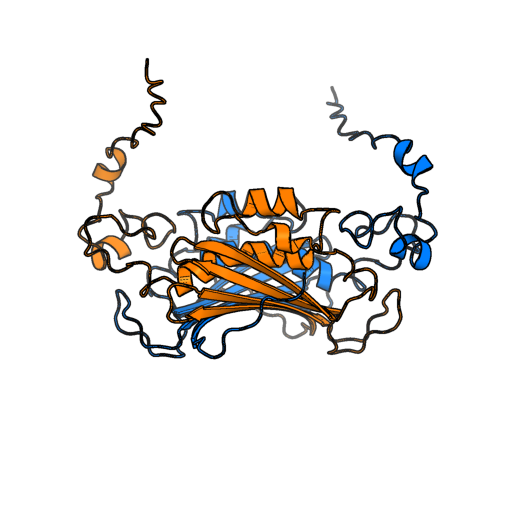 4.301 1 98.88 17 THR B C 1
ATOM 1699 O O . THR B 1 17 ? 2.373 -6.688 3.916 1 98.88 17 THR B O 1
ATOM 1702 N N . LEU B 1 18 ? 1.094 -4.922 4.23 1 98.88 18 LEU B N 1
ATOM 1703 C CA . LEU B 1 18 ? 2.146 -3.916 4.156 1 98.88 18 LEU B CA 1
ATOM 1704 C C . LEU B 1 18 ? 2.266 -3.154 5.473 1 98.88 18 LEU B C 1
ATOM 1706 O O . LEU B 1 18 ? 1.27 -2.645 5.988 1 98.88 18 LEU B O 1
ATOM 1710 N N . ASP B 1 19 ? 3.404 -3.139 6.004 1 98.94 19 ASP B N 1
ATOM 1711 C CA . ASP B 1 19 ? 3.688 -2.484 7.281 1 98.94 19 ASP B CA 1
ATOM 1712 C C . ASP B 1 19 ? 4.812 -1.461 7.133 1 98.94 19 ASP B C 1
ATOM 1714 O O . ASP B 1 19 ? 5.938 -1.813 6.777 1 98.94 19 ASP B O 1
ATOM 1718 N N . VAL B 1 20 ? 4.523 -0.182 7.367 1 98.94 20 VAL B N 1
ATOM 1719 C CA . VAL B 1 20 ? 5.508 0.89 7.25 1 98.94 20 VAL B CA 1
ATOM 1720 C C . VAL B 1 20 ? 5.707 1.562 8.609 1 98.94 20 VAL B C 1
ATOM 1722 O O . VAL B 1 20 ? 4.773 2.146 9.156 1 98.94 20 VAL B O 1
ATOM 1725 N N . GLN B 1 21 ? 6.887 1.499 9.07 1 98.94 21 GLN B N 1
ATOM 1726 C CA . GLN B 1 21 ? 7.27 2.129 10.328 1 98.94 21 GLN B CA 1
ATOM 1727 C C . GLN B 1 21 ? 8.289 3.238 10.094 1 98.94 21 GLN B C 1
ATOM 1729 O O . GLN B 1 21 ? 9.289 3.035 9.406 1 98.94 21 GLN B O 1
ATOM 1734 N N . VAL B 1 22 ? 8 4.371 10.648 1 98.94 22 VAL B N 1
ATOM 1735 C CA . VAL B 1 22 ? 8.875 5.523 10.461 1 98.94 22 VAL B CA 1
ATOM 1736 C C . VAL B 1 22 ? 9.492 5.926 11.805 1 98.94 22 VAL B C 1
ATOM 1738 O O . VAL B 1 22 ? 8.773 6.145 12.781 1 98.94 22 VAL B O 1
ATOM 1741 N N . TYR B 1 23 ? 10.789 6 11.805 1 98.94 23 TYR B N 1
ATOM 1742 C CA . TYR B 1 23 ? 11.562 6.262 13.016 1 98.94 23 TYR B CA 1
ATOM 1743 C C . TYR B 1 23 ? 12.289 7.598 12.922 1 98.94 23 TYR B C 1
ATOM 1745 O O . TYR B 1 23 ? 12.812 7.957 11.859 1 98.94 23 TYR B O 1
ATOM 1753 N N . ASP B 1 24 ? 12.359 8.289 14.055 1 98.75 24 ASP B N 1
ATOM 1754 C CA . ASP B 1 24 ? 13.18 9.477 14.227 1 98.75 24 ASP B CA 1
ATOM 1755 C C . ASP B 1 24 ? 14.516 9.133 14.883 1 98.75 24 ASP B C 1
ATOM 1757 O O . ASP B 1 24 ? 14.539 8.562 15.977 1 98.75 24 ASP B O 1
ATOM 1761 N N . ARG B 1 25 ? 15.602 9.508 14.273 1 98 25 ARG B N 1
ATOM 1762 C CA . ARG B 1 25 ? 16.922 9.227 14.828 1 98 25 ARG B CA 1
ATOM 1763 C C . ARG B 1 25 ? 17.344 10.305 15.82 1 98 25 ARG B C 1
ATOM 1765 O O . ARG B 1 25 ? 18.281 10.109 16.594 1 98 25 ARG B O 1
ATOM 1772 N N . GLY B 1 26 ? 16.75 11.453 15.688 1 96.81 26 GLY B N 1
ATOM 1773 C CA . GLY B 1 26 ? 17.078 12.555 16.578 1 96.81 26 GLY B CA 1
ATOM 1774 C C . GLY B 1 26 ? 18.203 13.43 16.047 1 96.81 26 GLY B C 1
ATOM 1775 O O . GLY B 1 26 ? 18.594 14.414 16.672 1 96.81 26 GLY B O 1
ATOM 1776 N N . ASP B 1 27 ? 18.781 13.148 14.922 1 97.12 27 ASP B N 1
ATOM 1777 C CA . ASP B 1 27 ? 19.891 13.898 14.359 1 97.12 27 ASP B CA 1
ATOM 1778 C C . ASP B 1 27 ? 19.5 14.562 13.039 1 97.12 27 ASP B C 1
ATOM 1780 O O . ASP B 1 27 ? 20.359 14.906 12.227 1 97.12 27 ASP B O 1
ATOM 1784 N N . GLY B 1 28 ? 18.219 14.609 12.812 1 97.06 28 GLY B N 1
ATOM 1785 C CA . GLY B 1 28 ? 17.75 15.188 11.562 1 97.06 28 GLY B CA 1
ATOM 1786 C C . GLY B 1 28 ? 17.5 14.156 10.484 1 97.06 28 GLY B C 1
ATOM 1787 O O . GLY B 1 28 ? 17.031 14.492 9.391 1 97.06 28 GLY B O 1
ATOM 1788 N N . HIS B 1 29 ? 17.812 12.938 10.812 1 98.56 29 HIS B N 1
ATOM 1789 C CA . HIS B 1 29 ? 17.562 11.836 9.891 1 98.56 29 HIS B CA 1
ATOM 1790 C C . HIS B 1 29 ? 16.438 10.938 10.406 1 98.56 29 HIS B C 1
ATOM 1792 O O . HIS B 1 29 ? 16.203 10.875 11.617 1 98.56 29 HIS B O 1
ATOM 1798 N N . TRP B 1 30 ? 15.773 10.352 9.453 1 98.88 30 TRP B N 1
ATOM 1799 C CA . TRP B 1 30 ? 14.68 9.43 9.734 1 98.88 30 TRP B CA 1
ATOM 1800 C C . TRP B 1 30 ? 14.891 8.102 9.016 1 98.88 30 TRP B C 1
ATOM 1802 O O . TRP B 1 30 ? 15.586 8.039 8 1 98.88 30 TRP B O 1
ATOM 1812 N N . GLU B 1 31 ? 14.359 7.059 9.586 1 98.94 31 GLU B N 1
ATOM 1813 C CA . GLU B 1 31 ? 14.383 5.742 8.961 1 98.94 31 GLU B CA 1
ATOM 1814 C C . GLU B 1 31 ? 12.977 5.254 8.641 1 98.94 31 GLU B C 1
ATOM 1816 O O . GLU B 1 31 ? 12.055 5.43 9.438 1 98.94 31 GLU B O 1
ATOM 1821 N N . VAL B 1 32 ? 12.836 4.699 7.473 1 98.94 32 VAL B N 1
ATOM 1822 C CA . VAL B 1 32 ? 11.578 4.094 7.043 1 98.94 32 VAL B CA 1
ATOM 1823 C C . VAL B 1 32 ? 11.773 2.588 6.859 1 98.94 32 VAL B C 1
ATOM 1825 O O . VAL B 1 32 ? 12.508 2.154 5.969 1 98.94 32 VAL B O 1
ATOM 1828 N N . ASP B 1 33 ? 11.188 1.778 7.734 1 98.88 33 ASP B N 1
ATOM 1829 C CA . ASP B 1 33 ? 11.125 0.33 7.566 1 98.88 33 ASP B CA 1
ATOM 1830 C C . ASP B 1 33 ? 9.797 -0.097 6.941 1 98.88 33 ASP B C 1
ATOM 1832 O O . ASP B 1 33 ? 8.734 0.097 7.535 1 98.88 33 ASP B O 1
ATOM 1836 N N . ALA B 1 34 ? 9.875 -0.649 5.789 1 98.88 34 ALA B N 1
ATOM 1837 C CA . ALA B 1 34 ? 8.688 -1.139 5.105 1 98.88 34 ALA B CA 1
ATOM 1838 C C . ALA B 1 34 ? 8.773 -2.641 4.852 1 98.88 34 ALA B C 1
ATOM 1840 O O . ALA B 1 34 ? 9.82 -3.145 4.426 1 98.88 34 ALA B O 1
ATOM 1841 N N . ARG B 1 35 ? 7.668 -3.33 5.152 1 98.88 35 ARG B N 1
ATOM 1842 C CA . ARG B 1 35 ? 7.641 -4.781 4.992 1 98.88 35 ARG B CA 1
ATOM 1843 C C . ARG B 1 35 ? 6.367 -5.227 4.277 1 98.88 35 ARG B C 1
ATOM 1845 O O . ARG B 1 35 ? 5.281 -4.715 4.551 1 98.88 35 ARG B O 1
ATOM 1852 N N . LEU B 1 36 ? 6.527 -6.137 3.312 1 98.81 36 LEU B N 1
ATOM 1853 C CA . LEU B 1 36 ? 5.406 -6.773 2.631 1 98.81 36 LEU B CA 1
ATOM 1854 C C . LEU B 1 36 ? 5.402 -8.281 2.885 1 98.81 36 LEU B C 1
ATOM 1856 O O . LEU B 1 36 ? 6.438 -8.938 2.756 1 98.81 36 LEU B O 1
ATOM 1860 N N . SER B 1 37 ? 4.262 -8.789 3.279 1 98.88 37 SER B N 1
ATOM 1861 C CA . SER B 1 37 ? 4.113 -10.227 3.516 1 98.88 37 SER B CA 1
ATOM 1862 C C . SER B 1 37 ? 2.859 -10.766 2.834 1 98.88 37 SER B C 1
ATOM 1864 O O . SER B 1 37 ? 1.793 -10.156 2.906 1 98.88 37 SER B O 1
ATOM 1866 N N . ASP B 1 38 ? 2.996 -11.883 2.131 1 98.81 38 ASP B N 1
ATOM 1867 C CA . ASP B 1 38 ? 1.902 -12.641 1.522 1 98.81 38 ASP B CA 1
ATOM 1868 C C . ASP B 1 38 ? 1.787 -14.031 2.133 1 98.81 38 ASP B C 1
ATOM 1870 O O . ASP B 1 38 ? 2.734 -14.82 2.082 1 98.81 38 ASP B O 1
ATOM 1874 N N . VAL B 1 39 ? 0.605 -14.32 2.623 1 98.75 39 VAL B N 1
ATOM 1875 C CA . VAL B 1 39 ? 0.408 -15.609 3.287 1 98.75 39 VAL B CA 1
ATOM 1876 C C . VAL B 1 39 ? -0.875 -16.266 2.781 1 98.75 39 VAL B C 1
ATOM 1878 O O . VAL B 1 39 ? -1.923 -15.617 2.713 1 98.75 39 VAL B O 1
ATOM 1881 N N . LYS B 1 40 ? -0.776 -17.516 2.369 1 98.12 40 LYS B N 1
ATOM 1882 C CA . LYS B 1 40 ? -1.945 -18.297 1.98 1 98.12 40 LYS B CA 1
ATOM 1883 C C . LYS B 1 40 ? -2.404 -19.203 3.119 1 98.12 40 LYS B C 1
ATOM 1885 O O . LYS B 1 40 ? -1.612 -19.562 3.994 1 98.12 40 LYS B O 1
ATOM 1890 N N . THR B 1 41 ? -3.645 -19.562 3.047 1 98 41 THR B N 1
ATOM 1891 C CA . THR B 1 41 ? -4.238 -20.312 4.152 1 98 41 THR B CA 1
ATOM 1892 C C . THR B 1 41 ? -4.258 -21.812 3.844 1 98 41 THR B C 1
ATOM 1894 O O . THR B 1 41 ? -4.801 -22.594 4.617 1 98 41 THR B O 1
ATOM 1897 N N . ARG B 1 42 ? -3.705 -22.219 2.791 1 96.69 42 ARG B N 1
ATOM 1898 C CA . ARG B 1 42 ? -3.568 -23.609 2.385 1 96.69 42 ARG B CA 1
ATOM 1899 C C . ARG B 1 42 ? -2.178 -23.875 1.819 1 96.69 42 ARG B C 1
ATOM 1901 O O . ARG B 1 42 ? -1.458 -22.953 1.455 1 96.69 42 ARG B O 1
ATOM 1908 N N . ASP B 1 43 ? -1.902 -25.156 1.845 1 97 43 ASP B N 1
ATOM 1909 C CA . ASP B 1 43 ? -0.667 -25.531 1.162 1 97 43 ASP B CA 1
ATOM 1910 C C . ASP B 1 43 ? -0.727 -25.156 -0.319 1 97 43 ASP B C 1
ATOM 1912 O O . ASP B 1 43 ? -1.756 -25.359 -0.97 1 97 43 ASP B O 1
ATOM 1916 N N . VAL B 1 44 ? 0.406 -24.609 -0.732 1 94 44 VAL B N 1
ATOM 1917 C CA . VAL B 1 44 ? 0.436 -24.234 -2.139 1 94 44 VAL B CA 1
ATOM 1918 C C . VAL B 1 44 ? 1.677 -24.812 -2.811 1 94 44 VAL B C 1
ATOM 1920 O O . VAL B 1 44 ? 2.76 -24.828 -2.221 1 94 44 VAL B O 1
ATOM 1923 N N . ARG B 1 45 ? 1.498 -25.281 -3.971 1 91.19 45 ARG B N 1
ATOM 1924 C CA . ARG B 1 45 ? 2.613 -25.797 -4.754 1 91.19 45 ARG B CA 1
ATOM 1925 C C . ARG B 1 45 ? 3.312 -24.688 -5.523 1 91.19 45 ARG B C 1
ATOM 1927 O O . ARG B 1 45 ? 2.693 -24 -6.348 1 91.19 45 ARG B O 1
ATOM 1934 N N . LEU B 1 46 ? 4.562 -24.5 -5.191 1 88.88 46 LEU B N 1
ATOM 1935 C CA . LEU B 1 46 ? 5.406 -23.562 -5.926 1 88.88 46 LEU B CA 1
ATOM 1936 C C . LEU B 1 46 ? 6.402 -24.312 -6.805 1 88.88 46 LEU B C 1
ATOM 1938 O O . LEU B 1 46 ? 6.438 -25.547 -6.805 1 88.88 46 LEU B O 1
ATOM 1942 N N . ALA B 1 47 ? 7.098 -23.547 -7.594 1 78.12 47 ALA B N 1
ATOM 1943 C CA . ALA B 1 47 ? 8.055 -24.172 -8.5 1 78.12 47 ALA B CA 1
ATOM 1944 C C . ALA B 1 47 ? 9.109 -24.953 -7.727 1 78.12 47 ALA B C 1
ATOM 1946 O O . ALA B 1 47 ? 9.594 -25.984 -8.203 1 78.12 47 ALA B O 1
ATOM 1947 N N . ASN B 1 48 ? 9.375 -24.438 -6.504 1 80.12 48 ASN B N 1
ATOM 1948 C CA . ASN B 1 48 ? 10.453 -25.062 -5.75 1 80.12 48 ASN B CA 1
ATOM 1949 C C . ASN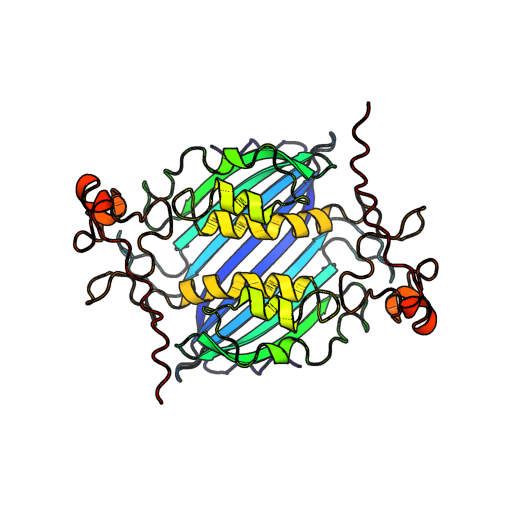 B 1 48 ? 9.914 -26 -4.68 1 80.12 48 ASN B C 1
ATOM 1951 O O . ASN B 1 48 ? 10.664 -26.453 -3.809 1 80.12 48 ASN B O 1
ATOM 1955 N N . GLY B 1 49 ? 8.672 -26.312 -4.707 1 88.5 49 GLY B N 1
ATOM 1956 C CA . GLY B 1 49 ? 8.086 -27.25 -3.748 1 88.5 49 GLY B CA 1
ATOM 1957 C C . GLY B 1 49 ? 6.816 -26.719 -3.107 1 88.5 49 GLY B C 1
ATOM 1958 O O . GLY B 1 49 ? 6.188 -25.797 -3.629 1 88.5 49 GLY B O 1
ATOM 1959 N N . ILE B 1 50 ? 6.465 -27.391 -2.008 1 94.94 50 ILE B N 1
ATOM 1960 C CA . ILE B 1 50 ? 5.227 -27.031 -1.324 1 94.94 50 ILE B CA 1
ATOM 1961 C C . ILE B 1 50 ? 5.508 -25.969 -0.267 1 94.94 50 ILE B C 1
ATOM 1963 O O . ILE B 1 50 ? 6.457 -26.094 0.512 1 94.94 50 ILE B O 1
ATOM 1967 N N . ARG B 1 51 ? 4.809 -24.906 -0.294 1 96.31 51 ARG B N 1
ATOM 1968 C CA . ARG B 1 51 ? 4.773 -23.922 0.79 1 96.31 51 ARG B CA 1
ATOM 1969 C C . ARG B 1 51 ? 3.602 -24.188 1.729 1 96.31 51 ARG B C 1
ATOM 1971 O O . ARG B 1 51 ? 2.443 -24.141 1.312 1 96.31 51 ARG B O 1
ATOM 1978 N N . ALA B 1 52 ? 3.896 -24.406 2.988 1 97.56 52 ALA B N 1
ATOM 1979 C CA . ALA B 1 52 ? 2.857 -24.781 3.947 1 97.56 52 ALA B CA 1
ATOM 1980 C C . ALA B 1 52 ? 1.929 -23.609 4.227 1 97.56 52 ALA B C 1
ATOM 1982 O O . ALA B 1 52 ? 2.363 -22.453 4.238 1 97.56 52 ALA B O 1
ATOM 1983 N N . ALA B 1 53 ? 0.676 -24.016 4.52 1 97.88 53 ALA B N 1
ATOM 1984 C CA . ALA B 1 53 ? -0.285 -23.016 4.969 1 97.88 53 ALA B CA 1
ATOM 1985 C C . ALA B 1 53 ? 0.284 -22.188 6.113 1 97.88 53 ALA B C 1
ATOM 1987 O O . ALA B 1 53 ? 0.879 -22.734 7.047 1 97.88 53 ALA B O 1
ATOM 1988 N N . GLY B 1 54 ? 0.144 -20.844 5.973 1 98.12 54 GLY B N 1
ATOM 1989 C CA . GLY B 1 54 ? 0.583 -19.969 7.055 1 98.12 54 GLY B CA 1
ATOM 1990 C C . GLY B 1 54 ? 2.014 -19.484 6.891 1 98.12 54 GLY B C 1
ATOM 1991 O O . GLY B 1 54 ? 2.424 -18.516 7.531 1 98.12 54 GLY B O 1
ATOM 1992 N N . GLU B 1 55 ? 2.758 -20.219 6.078 1 98 55 GLU B N 1
ATOM 1993 C CA . GLU B 1 55 ? 4.105 -19.75 5.766 1 98 55 GLU B CA 1
ATOM 1994 C C . GLU B 1 55 ? 4.09 -18.75 4.617 1 98 55 GLU B C 1
ATOM 1996 O O . GLU B 1 55 ? 3.428 -18.969 3.6 1 98 55 GLU B O 1
ATOM 2001 N N . PRO B 1 56 ? 4.852 -17.719 4.773 1 98.44 56 PRO B N 1
ATOM 2002 C CA . PRO B 1 56 ? 4.793 -16.672 3.75 1 98.44 56 PRO B CA 1
ATOM 2003 C C . PRO B 1 56 ? 5.359 -17.125 2.406 1 98.44 56 PRO B C 1
ATOM 2005 O O . PRO B 1 56 ? 6.371 -17.828 2.367 1 98.44 56 PRO B O 1
ATOM 2008 N N . ILE B 1 57 ? 4.629 -16.75 1.404 1 97.25 57 ILE B N 1
ATOM 2009 C CA . ILE B 1 57 ? 5.168 -16.875 0.054 1 97.25 57 ILE B CA 1
ATOM 2010 C C . ILE B 1 57 ? 6.176 -15.75 -0.201 1 97.25 57 ILE B C 1
ATOM 2012 O O . ILE B 1 57 ? 7.234 -15.984 -0.79 1 97.25 57 ILE B O 1
ATOM 2016 N N . HIS B 1 58 ? 5.809 -14.578 0.178 1 97.62 58 HIS B N 1
ATOM 2017 C CA . HIS B 1 58 ? 6.656 -13.398 0.149 1 97.62 58 HIS B CA 1
ATOM 2018 C C . HIS B 1 58 ? 6.793 -12.781 1.538 1 97.62 58 HIS B C 1
ATOM 2020 O O . HIS B 1 58 ? 5.801 -12.625 2.254 1 97.62 58 HIS B O 1
ATOM 2026 N N . ASP B 1 59 ? 7.945 -12.469 1.952 1 98.25 59 ASP B N 1
ATOM 2027 C CA . ASP B 1 59 ? 8.273 -11.633 3.104 1 98.25 59 ASP B CA 1
ATOM 2028 C C . ASP B 1 59 ? 9.539 -10.82 2.846 1 98.25 59 ASP B C 1
ATOM 2030 O O . ASP B 1 59 ? 10.648 -11.352 2.883 1 98.25 59 ASP B O 1
ATOM 2034 N N . MET B 1 60 ? 9.305 -9.555 2.578 1 97.38 60 MET B N 1
ATOM 2035 C CA . MET B 1 60 ? 10.391 -8.703 2.098 1 97.38 60 MET B CA 1
ATOM 2036 C C . MET B 1 60 ? 10.375 -7.352 2.811 1 97.38 60 MET B C 1
ATOM 2038 O O . MET B 1 60 ? 9.32 -6.863 3.203 1 97.38 60 MET B O 1
ATOM 2042 N N . GLN B 1 61 ? 11.57 -6.797 2.871 1 97.56 61 GLN B N 1
ATOM 2043 C CA . GLN B 1 61 ? 11.711 -5.531 3.588 1 97.56 61 GLN B CA 1
ATOM 2044 C C . GLN B 1 61 ? 12.5 -4.52 2.762 1 97.56 61 GLN B C 1
ATOM 2046 O O . GLN B 1 61 ? 13.43 -4.887 2.045 1 97.56 61 GLN B O 1
ATOM 2051 N N . LEU B 1 62 ? 12.102 -3.336 2.824 1 98 62 LEU B N 1
ATOM 2052 C CA . LEU B 1 62 ? 12.805 -2.156 2.324 1 98 62 LEU B CA 1
ATOM 2053 C C . LEU B 1 62 ? 13.094 -1.177 3.455 1 98 62 LEU B C 1
ATOM 2055 O O . LEU B 1 62 ? 12.227 -0.909 4.289 1 98 62 LEU B O 1
ATOM 2059 N N . ARG B 1 63 ? 14.344 -0.692 3.549 1 98.38 63 ARG B N 1
ATOM 2060 C CA . ARG B 1 63 ? 14.672 0.334 4.531 1 98.38 63 ARG B CA 1
ATOM 2061 C C . ARG B 1 63 ? 15.297 1.553 3.863 1 98.38 63 ARG B C 1
ATOM 2063 O O . ARG B 1 63 ? 16.219 1.419 3.049 1 98.38 63 ARG B O 1
ATOM 2070 N N . LEU B 1 64 ? 14.844 2.719 4.211 1 98.75 64 LEU B N 1
ATOM 2071 C CA . LEU B 1 64 ? 15.398 3.992 3.762 1 98.75 64 LEU B CA 1
ATOM 2072 C C . LEU B 1 64 ? 15.906 4.812 4.945 1 98.75 64 LEU B C 1
ATOM 2074 O O . LEU B 1 64 ? 15.352 4.73 6.043 1 98.75 64 LEU B O 1
ATOM 2078 N N . VAL B 1 65 ? 16.953 5.562 4.703 1 98.81 65 VAL B N 1
ATOM 2079 C CA . VAL B 1 65 ? 17.297 6.719 5.523 1 98.81 65 VAL B CA 1
ATOM 2080 C C . VAL B 1 65 ? 17 8.008 4.754 1 98.81 65 VAL B C 1
ATOM 2082 O O . VAL B 1 65 ? 17.438 8.164 3.607 1 98.81 65 VAL B O 1
ATOM 2085 N N . ILE B 1 66 ? 16.297 8.891 5.375 1 98.94 66 ILE B N 1
ATOM 2086 C CA . ILE B 1 66 ? 15.906 10.109 4.676 1 98.94 66 ILE B CA 1
ATOM 2087 C C . ILE B 1 66 ? 16.188 11.32 5.562 1 98.94 66 ILE B C 1
ATOM 2089 O O . ILE B 1 66 ? 16.344 11.188 6.777 1 98.94 66 ILE B O 1
ATOM 2093 N N . ASP B 1 67 ? 16.297 12.469 4.953 1 98.81 67 ASP B N 1
ATOM 2094 C CA . ASP B 1 67 ? 16.359 13.703 5.727 1 98.81 67 ASP B CA 1
ATOM 2095 C C . ASP B 1 67 ? 14.969 14.344 5.852 1 98.81 67 ASP B C 1
ATOM 2097 O O . ASP B 1 67 ? 13.977 13.766 5.414 1 98.81 67 ASP B O 1
ATOM 2101 N N . GLU B 1 68 ? 14.859 15.484 6.531 1 98.19 68 GLU B N 1
ATOM 2102 C CA . GLU B 1 68 ? 13.57 16.109 6.82 1 98.19 68 GLU B CA 1
ATOM 2103 C C . GLU B 1 68 ? 12.969 16.734 5.566 1 98.19 68 GLU B C 1
ATOM 2105 O O . GLU B 1 68 ? 11.789 17.078 5.547 1 98.19 68 GLU B O 1
ATOM 2110 N N . GLN B 1 69 ? 13.82 16.828 4.512 1 97.69 69 GLN B N 1
ATOM 2111 C CA . GLN B 1 69 ? 13.312 17.266 3.217 1 97.69 69 GLN B CA 1
ATOM 2112 C C . GLN B 1 69 ? 12.852 16.094 2.371 1 97.69 69 GLN B C 1
ATOM 2114 O O . GLN B 1 69 ? 12.438 16.266 1.223 1 97.69 69 GLN B O 1
ATOM 2119 N N . MET B 1 70 ? 12.953 14.812 2.9 1 98.25 70 MET B N 1
ATOM 2120 C CA . MET B 1 70 ? 12.453 13.57 2.334 1 98.25 70 MET B CA 1
ATOM 2121 C C . MET B 1 70 ? 13.336 13.094 1.182 1 98.25 70 MET B C 1
ATOM 2123 O O . MET B 1 70 ? 12.852 12.438 0.255 1 98.25 70 MET B O 1
ATOM 2127 N N . ASN B 1 71 ? 14.602 13.594 1.223 1 98.88 71 ASN B N 1
ATOM 2128 C CA . ASN B 1 71 ? 15.594 13.016 0.325 1 98.88 71 ASN B CA 1
ATOM 2129 C C . ASN B 1 71 ? 16.078 11.656 0.828 1 98.88 71 ASN B C 1
ATOM 2131 O O . ASN B 1 71 ? 16.391 11.5 2.012 1 98.88 71 ASN B O 1
ATOM 2135 N N . ILE B 1 72 ? 16.156 10.75 -0.047 1 98.88 72 ILE B N 1
ATOM 2136 C CA . ILE B 1 72 ? 16.656 9.43 0.329 1 98.88 72 ILE B CA 1
ATOM 2137 C C . ILE B 1 72 ? 18.188 9.453 0.354 1 98.88 72 ILE B C 1
ATOM 2139 O O . ILE B 1 72 ? 18.828 9.711 -0.669 1 98.88 72 ILE B O 1
ATOM 2143 N N . LEU B 1 73 ? 18.766 9.148 1.457 1 98.81 73 LEU B N 1
ATOM 2144 C CA . LEU B 1 73 ? 20.203 9.172 1.669 1 98.81 73 LEU B CA 1
ATOM 2145 C C . LEU B 1 73 ? 20.781 7.77 1.585 1 98.81 73 LEU B C 1
ATOM 2147 O O . LEU B 1 73 ? 21.922 7.586 1.117 1 98.81 73 LEU B O 1
ATOM 2151 N N . GLU B 1 74 ? 20.094 6.812 2.105 1 98.25 74 GLU B N 1
ATOM 2152 C CA . GLU B 1 74 ? 20.422 5.395 2.033 1 98.25 74 GLU B CA 1
ATOM 2153 C C . GLU B 1 74 ? 19.188 4.551 1.73 1 98.25 74 GLU B C 1
ATOM 2155 O O . GLU B 1 74 ? 18.062 4.941 2.066 1 98.25 74 GLU B O 1
ATOM 2160 N N . ALA B 1 75 ? 19.484 3.42 1.12 1 98.12 75 ALA B N 1
ATOM 2161 C CA . ALA B 1 75 ? 18.391 2.5 0.794 1 98.12 75 ALA B CA 1
ATOM 2162 C C . ALA B 1 75 ? 18.922 1.077 0.612 1 98.12 75 ALA B C 1
ATOM 2164 O O . ALA B 1 75 ? 20.031 0.875 0.118 1 98.12 75 ALA B O 1
ATOM 2165 N N . GLY B 1 76 ? 18.125 0.18 0.992 1 96.75 76 GLY B N 1
ATOM 2166 C CA . GLY B 1 76 ? 18.422 -1.23 0.79 1 96.75 76 GLY B CA 1
ATOM 2167 C C . GLY B 1 76 ? 17.219 -2.127 0.994 1 96.75 76 GLY B C 1
ATOM 2168 O O . GLY B 1 76 ? 16.172 -1.672 1.466 1 96.75 76 GLY B O 1
ATOM 2169 N N . SER B 1 77 ? 17.344 -3.387 0.555 1 96.62 77 SER B N 1
ATOM 2170 C CA . SER B 1 77 ? 16.25 -4.336 0.667 1 96.62 77 SER B CA 1
ATOM 2171 C C . SER B 1 77 ? 16.75 -5.723 1.048 1 96.62 77 SER B C 1
ATOM 2173 O O . SER B 1 77 ? 17.938 -6.016 0.919 1 96.62 77 SER B O 1
ATOM 2175 N N . GLU B 1 78 ? 15.82 -6.469 1.561 1 94.44 78 GLU B N 1
ATOM 2176 C CA . GLU B 1 78 ? 16.078 -7.863 1.909 1 94.44 78 GLU B CA 1
ATOM 2177 C C . GLU B 1 78 ? 14.82 -8.711 1.759 1 94.44 78 GLU B C 1
ATOM 2179 O O . GLU B 1 78 ? 13.711 -8.234 1.986 1 94.44 78 GLU B O 1
ATOM 2184 N N . GLY B 1 79 ? 15.039 -9.969 1.313 1 94.25 79 GLY B N 1
ATOM 2185 C CA . GLY B 1 79 ? 13.953 -10.938 1.241 1 94.25 79 GLY B CA 1
ATOM 2186 C C . GLY B 1 79 ? 14.156 -12.125 2.166 1 94.25 79 GLY B C 1
ATOM 2187 O O . GLY B 1 79 ? 15.195 -12.789 2.119 1 94.25 79 GLY B O 1
ATOM 2188 N N . THR B 1 80 ? 13.195 -12.359 3.039 1 94.69 80 THR B N 1
ATOM 2189 C CA . THR B 1 80 ? 13.266 -13.492 3.959 1 94.69 80 THR B CA 1
ATOM 2190 C C . THR B 1 80 ? 12.555 -14.711 3.371 1 94.69 80 THR B C 1
ATOM 2192 O O . THR B 1 80 ? 13.062 -15.828 3.467 1 94.69 80 THR B O 1
ATOM 2195 N N . TRP B 1 81 ? 11.406 -14.555 2.832 1 95.75 81 TRP B N 1
ATOM 2196 C CA . TRP B 1 81 ? 10.664 -15.602 2.137 1 95.75 81 TRP B CA 1
ATOM 2197 C C . TRP B 1 81 ? 10.438 -15.227 0.675 1 95.75 81 TRP B C 1
ATOM 2199 O O . TRP B 1 81 ? 9.984 -14.125 0.375 1 95.75 81 TRP B O 1
ATOM 2209 N N . LEU B 1 82 ? 10.844 -16.094 -0.189 1 95.38 82 LEU B N 1
ATOM 2210 C CA . LEU B 1 82 ? 10.812 -15.898 -1.634 1 95.38 82 LEU B CA 1
ATOM 2211 C C . LEU B 1 82 ? 10.398 -17.172 -2.352 1 95.38 82 LEU B C 1
ATOM 2213 O O . LEU B 1 82 ? 10.789 -18.281 -1.951 1 95.38 82 LEU B O 1
ATOM 2217 N N . PRO B 1 83 ? 9.656 -17.016 -3.484 1 94.44 83 PRO B N 1
ATOM 2218 C CA . PRO B 1 83 ? 9.281 -18.219 -4.23 1 94.44 83 PRO B CA 1
ATOM 2219 C C . PRO B 1 83 ? 10.461 -18.844 -4.977 1 94.44 83 PRO B C 1
ATOM 2221 O O . PRO B 1 83 ? 10.461 -20.047 -5.238 1 94.44 83 PRO B O 1
ATOM 2224 N N . TYR B 1 84 ? 11.414 -18.016 -5.367 1 94.25 84 TYR B N 1
ATOM 2225 C CA . TYR B 1 84 ? 12.602 -18.516 -6.055 1 94.25 84 TYR B CA 1
ATOM 2226 C C . TYR B 1 84 ? 13.875 -18.047 -5.359 1 94.25 84 TYR B C 1
ATOM 2228 O O . TYR B 1 84 ? 14.609 -17.219 -5.898 1 94.25 84 TYR B O 1
ATOM 2236 N N . PRO B 1 85 ? 14.109 -18.719 -4.273 1 91.94 85 PRO B N 1
ATOM 2237 C CA . PRO B 1 85 ? 15.32 -18.328 -3.553 1 91.94 85 PRO B CA 1
ATOM 2238 C C . PRO B 1 85 ? 16.578 -18.453 -4.402 1 91.94 85 PRO B C 1
ATOM 2240 O O . PRO B 1 85 ? 16.719 -19.406 -5.172 1 91.94 85 PRO B O 1
ATOM 2243 N N . GLY B 1 86 ? 17.438 -17.531 -4.27 1 91.12 86 GLY B N 1
ATOM 2244 C CA . GLY B 1 86 ? 18.656 -17.516 -5.082 1 91.12 86 GLY B CA 1
ATOM 2245 C C . GLY B 1 86 ? 18.469 -16.828 -6.414 1 91.12 86 GLY B C 1
ATOM 2246 O O . GLY B 1 86 ? 19.422 -16.609 -7.152 1 91.12 86 GLY B O 1
ATOM 2247 N N . GLN B 1 87 ? 17.266 -16.516 -6.699 1 92.44 87 GLN B N 1
ATOM 2248 C CA . GLN B 1 87 ? 16.938 -15.797 -7.922 1 92.44 87 GLN B CA 1
ATOM 2249 C C . GLN B 1 87 ? 16.25 -14.477 -7.609 1 92.44 87 GLN B C 1
ATOM 2251 O O . GLN B 1 87 ? 16.672 -13.414 -8.086 1 92.44 87 GLN B O 1
ATOM 2256 N N . CYS B 1 88 ? 15.258 -14.516 -6.789 1 93.56 88 CYS B N 1
ATOM 2257 C CA . CYS B 1 88 ? 14.516 -13.32 -6.395 1 93.56 88 CYS B CA 1
ATOM 2258 C C . CYS B 1 88 ? 15.414 -12.328 -5.668 1 93.56 88 CYS B C 1
ATOM 2260 O O . CYS B 1 88 ? 15.219 -11.117 -5.77 1 93.56 88 CYS B O 1
ATOM 2262 N N . ASP B 1 89 ? 16.328 -12.867 -4.926 1 91.06 89 ASP B N 1
ATOM 2263 C CA . ASP B 1 89 ? 17.172 -12.008 -4.102 1 91.06 89 ASP B CA 1
ATOM 2264 C C . ASP B 1 89 ? 18.438 -11.602 -4.852 1 91.06 89 ASP B C 1
ATOM 2266 O O . ASP B 1 89 ? 19.344 -11.016 -4.262 1 91.06 89 ASP B O 1
ATOM 2270 N N . GLN B 1 90 ? 18.453 -11.93 -6.094 1 85.88 90 GLN B N 1
ATOM 2271 C CA . GLN B 1 90 ? 19.609 -11.547 -6.914 1 85.88 90 GLN B CA 1
ATOM 2272 C C . GLN B 1 90 ? 19.297 -10.312 -7.758 1 85.88 90 GLN B C 1
ATOM 2274 O O . GLN B 1 90 ? 19.438 -10.344 -8.984 1 85.88 90 GLN B O 1
ATOM 2279 N N . HIS B 1 91 ? 18.875 -9.367 -7.102 1 80.12 91 HIS B N 1
ATOM 2280 C CA . HIS B 1 91 ? 18.656 -8.109 -7.812 1 80.12 91 HIS B CA 1
ATOM 2281 C C . HIS B 1 91 ? 19.75 -7.098 -7.5 1 80.12 91 HIS B C 1
ATOM 2283 O O . HIS B 1 91 ? 19.609 -5.914 -7.812 1 80.12 91 HIS B O 1
ATOM 2289 N N . GLY B 1 92 ? 20.781 -7.594 -6.895 1 75.12 92 GLY B N 1
ATOM 2290 C CA . GLY B 1 92 ? 21.922 -6.746 -6.582 1 75.12 92 GLY B CA 1
ATOM 2291 C C . GLY B 1 92 ? 21.562 -5.543 -5.734 1 75.12 92 GLY B C 1
ATOM 2292 O O . GLY B 1 92 ? 20.891 -5.68 -4.699 1 75.12 92 GLY B O 1
ATOM 2293 N N . GLU B 1 93 ? 22.125 -4.449 -6.211 1 84.25 93 GLU B N 1
ATOM 2294 C CA . GLU B 1 93 ? 21.906 -3.197 -5.488 1 84.25 93 GLU B CA 1
ATOM 2295 C C . GLU B 1 93 ? 20.781 -2.387 -6.121 1 84.25 93 GLU B C 1
ATOM 2297 O O . GLU B 1 93 ? 20.812 -1.154 -6.113 1 84.25 93 GLU B O 1
ATOM 2302 N N . ALA B 1 94 ? 19.844 -3.109 -6.582 1 89.31 94 ALA B N 1
ATOM 2303 C CA . ALA B 1 94 ? 18.812 -2.41 -7.344 1 89.31 94 ALA B CA 1
ATOM 2304 C C . ALA B 1 94 ? 18.172 -1.305 -6.508 1 89.31 94 ALA B C 1
ATOM 2306 O O . ALA B 1 94 ? 18.031 -0.171 -6.973 1 89.31 94 ALA B O 1
ATOM 2307 N N . TYR B 1 95 ? 17.875 -1.58 -5.324 1 94.69 95 TYR B N 1
ATOM 2308 C CA . TYR B 1 95 ? 17.094 -0.616 -4.555 1 94.69 95 TYR B CA 1
ATOM 2309 C C . TYR B 1 95 ? 18 0.43 -3.918 1 94.69 95 TYR B C 1
ATOM 2311 O O . TYR B 1 95 ? 17.516 1.441 -3.398 1 94.69 95 TYR B O 1
ATOM 2319 N N . GLY B 1 96 ? 19.312 0.172 -3.965 1 95.06 96 GLY B N 1
ATOM 2320 C CA . GLY B 1 96 ? 20.25 1.264 -3.719 1 95.06 96 GLY B CA 1
ATOM 2321 C C . GLY B 1 96 ? 20.078 2.412 -4.699 1 95.06 96 GLY B C 1
ATOM 2322 O O . GLY B 1 96 ? 20.438 3.551 -4.391 1 95.06 96 GLY B O 1
ATOM 2323 N N . ARG B 1 97 ? 19.5 2.184 -5.777 1 95.5 97 ARG B N 1
ATOM 2324 C CA . ARG B 1 97 ? 19.328 3.174 -6.836 1 95.5 97 ARG B CA 1
ATOM 2325 C C . ARG B 1 97 ? 18.25 4.184 -6.461 1 95.5 97 ARG B C 1
ATOM 2327 O O . ARG B 1 97 ? 18.047 5.176 -7.168 1 95.5 97 ARG B O 1
ATOM 2334 N N . LEU B 1 98 ? 17.594 3.938 -5.383 1 97.69 98 LEU B N 1
ATOM 2335 C CA . LEU B 1 98 ? 16.594 4.898 -4.918 1 97.69 98 LEU B CA 1
ATOM 2336 C C . LEU B 1 98 ? 17.266 6.102 -4.266 1 97.69 98 LEU B C 1
ATOM 2338 O O . LEU B 1 98 ? 16.625 7.141 -4.074 1 97.69 98 LEU B O 1
ATOM 2342 N N . VAL B 1 99 ? 18.547 5.895 -3.883 1 98.19 99 VAL B N 1
ATOM 2343 C CA . VAL B 1 99 ? 19.281 6.984 -3.254 1 98.19 99 VAL B CA 1
ATOM 2344 C C . VAL B 1 99 ? 19.297 8.195 -4.184 1 98.19 99 VAL B C 1
ATOM 2346 O O . VAL B 1 99 ? 19.516 8.062 -5.391 1 98.19 99 VAL B O 1
ATOM 2349 N N . GLY B 1 100 ? 19.062 9.336 -3.607 1 98.25 100 GLY B N 1
ATOM 2350 C CA . GLY B 1 100 ? 19.047 10.57 -4.367 1 98.25 100 GLY B CA 1
ATOM 2351 C C . GLY B 1 100 ? 17.656 11.016 -4.773 1 98.25 100 GLY B C 1
ATOM 2352 O O . GLY B 1 100 ? 17.453 12.18 -5.129 1 98.25 100 GLY B O 1
ATOM 2353 N N . LEU B 1 101 ? 16.719 10.117 -4.746 1 98.62 101 LEU B N 1
ATOM 2354 C CA . LEU B 1 101 ? 15.336 10.492 -5.027 1 98.62 101 LEU B CA 1
ATOM 2355 C C . LEU B 1 101 ? 14.727 11.25 -3.852 1 98.62 101 LEU B C 1
ATOM 2357 O O . LEU B 1 101 ? 15.266 11.219 -2.742 1 98.62 101 LEU B O 1
ATOM 2361 N N . ASN B 1 102 ? 13.719 12 -4.16 1 98.81 102 ASN B N 1
ATOM 2362 C CA . ASN B 1 102 ? 12.891 12.656 -3.156 1 98.81 102 ASN B CA 1
ATOM 2363 C C . ASN B 1 102 ? 11.492 12.047 -3.094 1 98.81 102 ASN B C 1
ATOM 2365 O O . ASN B 1 102 ? 10.844 11.859 -4.125 1 98.81 102 ASN B O 1
ATOM 2369 N N . LEU B 1 103 ? 11.008 11.719 -1.893 1 98.44 103 LEU B N 1
ATOM 2370 C CA . LEU B 1 103 ? 9.75 10.992 -1.735 1 98.44 103 LEU B CA 1
ATOM 2371 C C . LEU B 1 103 ? 8.57 11.828 -2.221 1 98.44 103 LEU B C 1
ATOM 2373 O O . LEU B 1 103 ? 7.508 11.281 -2.535 1 98.44 103 LEU B O 1
ATOM 2377 N N . MET B 1 104 ? 8.648 13.141 -2.338 1 95.69 104 MET B N 1
ATOM 2378 C CA . MET B 1 104 ? 7.523 14.008 -2.668 1 95.69 104 MET B CA 1
ATOM 2379 C C . MET B 1 104 ? 7.637 14.531 -4.098 1 95.69 104 MET B C 1
ATOM 2381 O O . MET B 1 104 ? 6.707 15.148 -4.609 1 95.69 104 MET B O 1
ATOM 2385 N N . ARG B 1 105 ? 8.789 14.273 -4.723 1 96.81 105 ARG B N 1
ATOM 2386 C CA . ARG B 1 105 ? 9.031 14.867 -6.035 1 96.81 105 ARG B CA 1
ATOM 2387 C C . ARG B 1 105 ? 9.273 13.781 -7.082 1 96.81 105 ARG B C 1
ATOM 2389 O O . ARG B 1 105 ? 10.398 13.305 -7.238 1 96.81 105 ARG B O 1
ATOM 2396 N N . GLY B 1 106 ? 8.234 13.508 -7.828 1 95.88 106 GLY B N 1
ATOM 2397 C CA . GLY B 1 106 ? 8.352 12.586 -8.945 1 95.88 106 GLY B CA 1
ATOM 2398 C C . GLY B 1 106 ? 8.75 11.188 -8.516 1 95.88 106 GLY B C 1
ATOM 2399 O O . GLY B 1 106 ? 9.32 10.43 -9.305 1 95.88 106 GLY B O 1
ATOM 2400 N N . PHE B 1 107 ? 8.547 10.844 -7.309 1 98 107 PHE B N 1
ATOM 2401 C CA . PHE B 1 107 ? 9.086 9.625 -6.711 1 98 107 PHE B CA 1
ATOM 2402 C C . PHE B 1 107 ? 8.562 8.391 -7.43 1 98 107 PHE B C 1
ATOM 2404 O O . PHE B 1 107 ? 9.344 7.535 -7.863 1 98 107 PHE B O 1
ATOM 2411 N N . ARG B 1 108 ? 7.246 8.25 -7.621 1 95.94 108 ARG B N 1
ATOM 2412 C CA . ARG B 1 108 ? 6.656 7.035 -8.164 1 95.94 108 ARG B CA 1
ATOM 2413 C C . ARG B 1 108 ? 7.121 6.797 -9.602 1 95.94 108 ARG B C 1
ATOM 2415 O O . ARG B 1 108 ? 7.422 5.664 -9.977 1 95.94 108 ARG B O 1
ATOM 2422 N N . ARG B 1 109 ? 7.207 7.891 -10.328 1 96.44 109 ARG B N 1
ATOM 2423 C CA . ARG B 1 109 ? 7.719 7.797 -11.688 1 96.44 109 ARG B CA 1
ATOM 2424 C C . ARG B 1 109 ? 9.172 7.344 -11.695 1 96.44 109 ARG B C 1
ATOM 2426 O O . ARG B 1 109 ? 9.547 6.449 -12.461 1 96.44 109 ARG B O 1
ATOM 2433 N N . GLU B 1 110 ? 9.93 7.969 -10.883 1 97.81 110 GLU B N 1
ATOM 2434 C CA . GLU B 1 110 ? 11.359 7.66 -10.836 1 97.81 110 GLU B CA 1
ATOM 2435 C C . GLU B 1 110 ? 11.594 6.238 -10.328 1 97.81 110 GLU B C 1
ATOM 2437 O O . GLU B 1 110 ? 12.539 5.574 -10.758 1 97.81 110 GLU B O 1
ATOM 2442 N N . VAL B 1 111 ? 10.812 5.773 -9.344 1 97.75 111 VAL B N 1
ATOM 2443 C CA . VAL B 1 111 ? 10.898 4.398 -8.875 1 97.75 111 VAL B CA 1
ATOM 2444 C C . VAL B 1 111 ? 10.688 3.436 -10.047 1 97.75 111 VAL B C 1
ATOM 2446 O O . VAL B 1 111 ? 11.477 2.506 -10.242 1 97.75 111 VAL B O 1
ATOM 2449 N N . GLN B 1 112 ? 9.664 3.664 -10.828 1 96 112 GLN B N 1
ATOM 2450 C CA . GLN B 1 112 ? 9.383 2.812 -11.984 1 96 112 GLN B CA 1
ATOM 2451 C C . GLN B 1 112 ? 10.539 2.84 -12.984 1 96 112 GLN B C 1
ATOM 2453 O O . GLN B 1 112 ? 10.914 1.803 -13.531 1 96 112 GLN B O 1
ATOM 2458 N N . ALA B 1 113 ? 11.102 4.012 -13.172 1 96.44 113 ALA B N 1
ATOM 2459 C CA . ALA B 1 113 ? 12.203 4.164 -14.125 1 96.44 113 ALA B CA 1
ATOM 2460 C C . ALA B 1 113 ? 13.438 3.398 -13.664 1 96.44 113 ALA B C 1
ATOM 2462 O O . ALA B 1 113 ? 14.172 2.84 -14.477 1 96.44 113 ALA B O 1
ATOM 2463 N N . ARG B 1 114 ? 13.617 3.287 -12.445 1 96 114 ARG B N 1
ATOM 2464 C CA . ARG B 1 114 ? 14.875 2.764 -11.922 1 96 114 ARG B CA 1
ATOM 2465 C C . ARG B 1 114 ? 14.75 1.28 -11.586 1 96 114 ARG B C 1
ATOM 2467 O O . ARG B 1 114 ? 15.703 0.517 -11.766 1 96 114 ARG B O 1
ATOM 2474 N N . VAL B 1 115 ? 13.594 0.887 -11.055 1 96.06 115 VAL B N 1
ATOM 2475 C CA . VAL B 1 115 ? 13.523 -0.477 -10.539 1 96.06 115 VAL B CA 1
ATOM 2476 C C . VAL B 1 115 ? 12.234 -1.144 -11.008 1 96.06 115 VAL B C 1
ATOM 2478 O O . VAL B 1 115 ? 11.844 -2.191 -10.484 1 96.06 115 VAL B O 1
ATOM 2481 N N . GLY B 1 116 ? 11.586 -0.656 -11.969 1 94.88 116 GLY B N 1
ATOM 2482 C CA . GLY B 1 116 ? 10.375 -1.253 -12.516 1 94.88 116 GLY B CA 1
ATOM 2483 C C . GLY B 1 116 ? 10.648 -2.391 -13.477 1 94.88 116 GLY B C 1
ATOM 2484 O O . GLY B 1 116 ? 11.758 -2.51 -14 1 94.88 116 GLY B O 1
ATOM 2485 N N . GLY B 1 117 ? 9.633 -3.199 -13.695 1 92.81 117 GLY B N 1
ATOM 2486 C CA . GLY B 1 117 ? 9.727 -4.277 -14.664 1 92.81 117 GLY B CA 1
ATOM 2487 C C . GLY B 1 117 ? 10.859 -5.246 -14.375 1 92.81 117 GLY B C 1
ATOM 2488 O O . GLY B 1 117 ? 10.984 -5.75 -13.258 1 92.81 117 GLY B O 1
ATOM 2489 N N . LEU B 1 118 ? 11.656 -5.438 -15.352 1 94.06 118 LEU B N 1
ATOM 2490 C CA . LEU B 1 118 ? 12.695 -6.457 -15.25 1 94.06 118 LEU B CA 1
ATOM 2491 C C . LEU B 1 118 ? 13.883 -5.945 -14.438 1 94.06 118 LEU B C 1
ATOM 2493 O O . LEU B 1 118 ? 14.812 -6.695 -14.156 1 94.06 118 LEU B O 1
ATOM 2497 N N . GLN B 1 119 ? 13.781 -4.703 -13.992 1 93.56 119 GLN B N 1
ATOM 2498 C CA . GLN B 1 119 ? 14.914 -4.105 -13.297 1 93.56 119 GLN B CA 1
ATOM 2499 C C . GLN B 1 119 ? 14.859 -4.395 -11.797 1 93.56 119 GLN B C 1
ATOM 2501 O O . GLN B 1 119 ? 15.844 -4.188 -11.086 1 93.56 119 GLN B O 1
ATOM 2506 N N . GLY B 1 120 ? 13.719 -4.863 -11.367 1 94.69 120 GLY B N 1
ATOM 2507 C CA . GLY B 1 120 ? 13.578 -5.102 -9.938 1 94.69 120 GLY B CA 1
ATOM 2508 C C . GLY B 1 120 ? 12.5 -6.105 -9.602 1 94.69 120 GLY B C 1
ATOM 2509 O O . GLY B 1 120 ? 12.102 -6.91 -10.453 1 94.69 120 GLY B O 1
ATOM 2510 N N . CYS B 1 121 ? 12.188 -6.164 -8.328 1 96.25 121 CYS B N 1
ATOM 2511 C CA . CYS B 1 121 ? 11.156 -7.043 -7.793 1 96.25 121 CYS B CA 1
ATOM 2512 C C . CYS B 1 121 ? 9.797 -6.352 -7.801 1 96.25 121 CYS B C 1
ATOM 2514 O O . CYS B 1 121 ? 9.656 -5.242 -7.285 1 96.25 121 CYS B O 1
ATOM 2516 N N . THR B 1 122 ? 8.812 -7.016 -8.359 1 95.19 122 THR B N 1
ATOM 2517 C CA . THR B 1 122 ? 7.48 -6.434 -8.445 1 95.19 122 THR B CA 1
ATOM 2518 C C . THR B 1 122 ? 6.973 -6.035 -7.062 1 95.19 122 THR B C 1
ATOM 2520 O O . THR B 1 122 ? 6.395 -4.957 -6.895 1 95.19 122 THR B O 1
ATOM 2523 N N . HIS B 1 123 ? 7.234 -6.879 -6.066 1 97.06 123 HIS B N 1
ATOM 2524 C CA . HIS B 1 123 ? 6.699 -6.695 -4.723 1 97.06 123 HIS B CA 1
ATOM 2525 C C . HIS B 1 123 ? 7.387 -5.539 -4.008 1 97.06 123 HIS B C 1
ATOM 2527 O O . HIS B 1 123 ? 6.723 -4.684 -3.42 1 97.06 123 HIS B O 1
ATOM 2533 N N . LEU B 1 124 ? 8.68 -5.496 -4.113 1 97.12 124 LEU B N 1
ATOM 2534 C CA . LEU B 1 124 ? 9.422 -4.41 -3.479 1 97.12 124 LEU B CA 1
ATOM 2535 C C . LEU B 1 124 ? 9.117 -3.076 -4.152 1 97.12 124 LEU B C 1
ATOM 2537 O O . LEU B 1 124 ? 9.016 -2.047 -3.48 1 97.12 124 LEU B O 1
ATOM 2541 N N . THR B 1 125 ? 9.016 -3.109 -5.438 1 96.88 125 THR B N 1
ATOM 2542 C CA . THR B 1 125 ? 8.688 -1.895 -6.176 1 96.88 125 THR B CA 1
ATOM 2543 C C . THR B 1 125 ? 7.301 -1.387 -5.793 1 96.88 125 THR B C 1
ATOM 2545 O O . THR B 1 125 ? 7.105 -0.187 -5.59 1 96.88 125 THR B O 1
ATOM 2548 N N . GLU B 1 126 ? 6.34 -2.289 -5.695 1 96.12 126 GLU B N 1
ATOM 2549 C CA . GLU B 1 126 ? 5.012 -1.913 -5.215 1 96.12 126 GLU B CA 1
ATOM 2550 C C . GLU B 1 126 ? 5.074 -1.349 -3.799 1 96.12 126 GLU B C 1
ATOM 2552 O O . GLU B 1 126 ? 4.434 -0.339 -3.498 1 96.12 126 GLU B O 1
ATOM 2557 N N . LEU B 1 127 ? 5.82 -1.973 -2.949 1 98.19 127 LEU B N 1
ATOM 2558 C CA . LEU B 1 127 ? 5.992 -1.536 -1.568 1 98.19 127 LEU B CA 1
ATOM 2559 C C . LEU B 1 127 ? 6.512 -0.104 -1.512 1 98.19 127 LEU B C 1
ATOM 2561 O O . LEU B 1 127 ? 6.035 0.705 -0.712 1 98.19 127 LEU B O 1
ATOM 2565 N N . ALA B 1 128 ? 7.406 0.213 -2.359 1 98.12 128 ALA B N 1
ATOM 2566 C CA . ALA B 1 128 ? 7.996 1.55 -2.393 1 98.12 128 ALA B CA 1
ATOM 2567 C C . ALA B 1 128 ? 6.934 2.607 -2.682 1 98.12 128 ALA B C 1
ATOM 2569 O O . ALA B 1 128 ? 7.047 3.748 -2.225 1 98.12 128 ALA B O 1
ATOM 2570 N N . GLN B 1 129 ? 5.895 2.254 -3.342 1 96.69 129 GLN B N 1
ATOM 2571 C CA . GLN B 1 129 ? 4.91 3.219 -3.824 1 96.69 129 GLN B CA 1
ATOM 2572 C C . GLN B 1 129 ? 4.078 3.779 -2.674 1 96.69 129 GLN B C 1
ATOM 2574 O O . GLN B 1 129 ? 3.447 4.828 -2.811 1 96.69 129 GLN B O 1
ATOM 2579 N N . VAL B 1 130 ? 4.008 3.152 -1.528 1 98 130 VAL B N 1
ATOM 2580 C CA . VAL B 1 130 ? 3.164 3.631 -0.439 1 98 130 VAL B CA 1
ATOM 2581 C C . VAL B 1 130 ? 3.994 4.469 0.53 1 98 130 VAL B C 1
ATOM 2583 O O . VAL B 1 130 ? 3.457 5.047 1.479 1 98 130 VAL B O 1
ATOM 2586 N N . LEU B 1 131 ? 5.262 4.605 0.278 1 98.75 131 LEU B N 1
ATOM 2587 C CA . LEU B 1 131 ? 6.168 5.199 1.257 1 98.75 131 LEU B CA 1
ATOM 2588 C C . LEU B 1 131 ? 5.934 6.703 1.369 1 98.75 131 LEU B C 1
ATOM 2590 O O . LEU B 1 131 ? 5.918 7.25 2.473 1 98.75 131 LEU B O 1
ATOM 2594 N N . PRO B 1 132 ? 5.707 7.43 0.226 1 98.25 132 PRO B N 1
ATOM 2595 C CA . PRO B 1 132 ? 5.566 8.883 0.33 1 98.25 132 PRO B CA 1
AT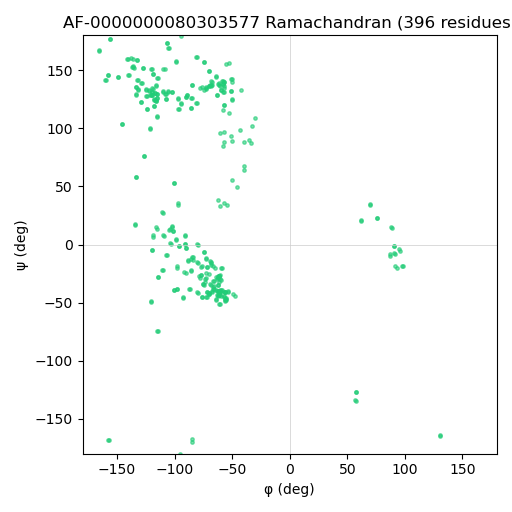OM 2596 C C . PRO B 1 132 ? 4.473 9.305 1.311 1 98.25 132 PRO B C 1
ATOM 2598 O O . PRO B 1 132 ? 4.734 10.078 2.234 1 98.25 132 PRO B O 1
ATOM 2601 N N . THR B 1 133 ? 3.34 8.688 1.234 1 97.75 133 THR B N 1
ATOM 2602 C CA . THR B 1 133 ? 2.223 9.133 2.064 1 97.75 133 THR B CA 1
ATOM 2603 C C . THR B 1 133 ? 2.416 8.688 3.51 1 97.75 133 THR B C 1
ATOM 2605 O O . THR B 1 133 ? 2.018 9.391 4.441 1 97.75 133 THR B O 1
ATOM 2608 N N . ALA B 1 134 ? 3.006 7.531 3.721 1 98.5 134 ALA B N 1
ATOM 2609 C CA . ALA B 1 134 ? 3.301 7.094 5.082 1 98.5 134 ALA B CA 1
ATOM 2610 C C . ALA B 1 134 ? 4.262 8.055 5.773 1 98.5 134 ALA B C 1
ATOM 2612 O O . ALA B 1 134 ? 4.078 8.391 6.945 1 98.5 134 ALA B O 1
ATOM 2613 N N . VAL B 1 135 ? 5.223 8.5 5.035 1 98.69 135 VAL B N 1
ATOM 2614 C CA . VAL B 1 135 ? 6.219 9.406 5.598 1 98.69 135 VAL B CA 1
ATOM 2615 C C . VAL B 1 135 ? 5.582 10.773 5.867 1 98.69 135 VAL B C 1
ATOM 2617 O O . VAL B 1 135 ? 5.832 11.383 6.906 1 98.69 135 VAL B O 1
ATOM 2620 N N . ILE B 1 136 ? 4.766 11.258 4.98 1 97.25 136 ILE B N 1
ATOM 2621 C CA . ILE B 1 136 ? 4.047 12.508 5.211 1 97.25 136 ILE B CA 1
ATOM 2622 C C . ILE B 1 136 ? 3.242 12.414 6.504 1 97.25 136 ILE B C 1
ATOM 2624 O O . ILE B 1 136 ? 3.26 13.336 7.32 1 97.25 136 ILE B O 1
ATOM 2628 N N . GLN B 1 137 ? 2.543 11.32 6.645 1 96.81 137 GLN B N 1
ATOM 2629 C CA . GLN B 1 137 ? 1.752 11.117 7.855 1 96.81 137 GLN B CA 1
ATOM 2630 C C . GLN B 1 137 ? 2.639 11.117 9.094 1 96.81 137 GLN B C 1
ATOM 2632 O O . GLN B 1 137 ? 2.268 11.672 10.133 1 96.81 137 GLN B O 1
ATOM 2637 N N . ALA B 1 138 ? 3.785 10.484 9 1 98 138 ALA B N 1
ATOM 2638 C CA . ALA B 1 138 ? 4.727 10.477 10.117 1 98 138 ALA B CA 1
ATOM 2639 C C . ALA B 1 138 ? 5.191 11.891 10.453 1 98 138 ALA B C 1
ATOM 2641 O O . ALA B 1 138 ? 5.273 12.266 11.625 1 98 138 ALA B O 1
ATOM 2642 N N . PHE B 1 139 ? 5.43 12.672 9.438 1 97.06 139 PHE B N 1
ATOM 2643 C CA . PHE B 1 139 ? 5.996 14.008 9.578 1 97.06 139 PHE B CA 1
ATOM 2644 C C . PHE B 1 139 ? 4.941 14.992 10.062 1 97.06 139 PHE B C 1
ATOM 2646 O O . PHE B 1 139 ? 5.27 16.016 10.68 1 97.06 139 PHE B O 1
ATOM 2653 N N . ALA B 1 140 ? 3.715 14.719 9.781 1 93.81 140 ALA B N 1
ATOM 2654 C CA . ALA B 1 140 ? 2.623 15.602 10.188 1 93.81 140 ALA B CA 1
ATOM 2655 C C . ALA B 1 140 ? 2.623 15.812 11.695 1 93.81 140 ALA B C 1
ATOM 2657 O O . ALA B 1 140 ? 2.523 14.859 12.469 1 93.81 140 ALA B O 1
ATOM 2658 N N . GLY B 1 141 ? 2.758 17.016 12.141 1 87.94 141 GLY B N 1
ATOM 2659 C CA . GLY B 1 141 ? 2.775 17.359 13.547 1 87.94 141 GLY B CA 1
ATOM 2660 C C . GLY B 1 141 ? 4.172 17.359 14.148 1 87.94 141 GLY B C 1
ATOM 2661 O O . GLY B 1 141 ? 4.352 17.703 15.312 1 87.94 141 GLY B O 1
ATOM 2662 N N . ASP B 1 142 ? 5.133 16.922 13.422 1 91.19 142 ASP B N 1
ATOM 2663 C CA . ASP B 1 142 ? 6.539 16.953 13.82 1 91.19 142 ASP B CA 1
ATOM 2664 C C . ASP B 1 142 ? 7.344 17.875 12.906 1 91.19 142 ASP B C 1
ATOM 2666 O O . ASP B 1 142 ? 7.586 19.047 13.258 1 91.19 142 ASP B O 1
ATOM 2670 N N . VAL B 1 143 ? 7.559 17.406 11.781 1 91.81 143 VAL B N 1
ATOM 2671 C CA . VAL B 1 143 ? 8.344 18.141 10.789 1 91.81 143 VAL B CA 1
ATOM 2672 C C . VAL B 1 143 ? 7.445 19.094 10.008 1 91.81 143 VAL B C 1
ATOM 2674 O O . VAL B 1 143 ? 7.832 20.219 9.711 1 91.81 143 VAL B O 1
ATOM 2677 N N . ILE B 1 144 ? 6.23 18.625 9.711 1 90.69 144 ILE B N 1
ATOM 2678 C CA . ILE B 1 144 ? 5.258 19.375 8.93 1 90.69 144 ILE B CA 1
ATOM 2679 C C . ILE B 1 144 ? 4.207 19.984 9.859 1 90.69 144 ILE B C 1
ATOM 2681 O O . ILE B 1 144 ? 3.578 19.266 10.641 1 90.69 144 ILE B O 1
ATOM 2685 N N . ASP B 1 145 ? 3.99 21.172 9.664 1 87.19 145 ASP B N 1
ATOM 2686 C CA . ASP B 1 145 ? 2.938 21.844 10.422 1 87.19 145 ASP B CA 1
ATOM 2687 C C . ASP B 1 145 ? 1.577 21.656 9.758 1 87.19 145 ASP B C 1
ATOM 2689 O O . ASP B 1 145 ? 1.385 22.062 8.609 1 87.19 145 ASP B O 1
ATOM 2693 N N . THR B 1 146 ? 0.621 21.156 10.57 1 87.06 146 THR B N 1
ATOM 2694 C CA . THR B 1 146 ? -0.685 20.859 9.992 1 87.06 146 THR B CA 1
ATOM 2695 C C . THR B 1 146 ? -1.771 21.703 10.656 1 87.06 146 THR B C 1
ATOM 2697 O O . THR B 1 146 ? -2.957 21.547 10.359 1 87.06 146 THR B O 1
ATOM 2700 N N . LEU B 1 147 ? -1.495 22.594 11.469 1 85.25 147 LEU B N 1
ATOM 2701 C CA . LEU B 1 147 ? -2.498 23.312 12.25 1 85.25 147 LEU B CA 1
ATOM 2702 C C . LEU B 1 147 ? -2.971 24.562 11.516 1 85.25 147 LEU B C 1
ATOM 2704 O O . LEU B 1 147 ? -4.07 25.062 11.773 1 85.25 147 LEU B O 1
ATOM 2708 N N . GLY B 1 148 ? -2.145 25.094 10.617 1 81.12 148 GLY B N 1
ATOM 2709 C CA . GLY B 1 148 ? -2.617 26.156 9.758 1 81.12 148 GLY B CA 1
ATOM 2710 C C . GLY B 1 148 ? -2.426 27.531 10.359 1 81.12 148 GLY B C 1
ATOM 2711 O O . GLY B 1 148 ? -3.053 28.5 9.922 1 81.12 148 GLY B O 1
ATOM 2712 N N . ASP B 1 149 ? -1.653 27.625 11.375 1 82.88 149 ASP B N 1
ATOM 2713 C CA . ASP B 1 149 ? -1.441 28.906 12.047 1 82.88 149 ASP B CA 1
ATOM 2714 C C . ASP B 1 149 ? -0.262 29.656 11.438 1 82.88 149 ASP B C 1
ATOM 2716 O O . ASP B 1 149 ? 0.037 30.781 11.836 1 82.88 149 ASP B O 1
ATOM 2720 N N . GLY B 1 150 ? 0.336 29.031 10.547 1 82.94 150 GLY B N 1
ATOM 2721 C CA . GLY B 1 150 ? 1.502 29.656 9.938 1 82.94 150 GLY B CA 1
ATOM 2722 C C . GLY B 1 150 ? 1.151 30.594 8.797 1 82.94 150 GLY B C 1
ATOM 2723 O O . GLY B 1 150 ? -0.001 31 8.656 1 82.94 150 GLY B O 1
ATOM 2724 N N . GLN B 1 151 ? 2.15 30.984 8.047 1 88.06 151 GLN B N 1
ATOM 2725 C CA . GLN B 1 151 ? 2.021 32 7 1 88.06 151 GLN B CA 1
ATOM 2726 C C . GLN B 1 151 ? 1.555 31.359 5.691 1 88.06 151 GLN B C 1
ATOM 2728 O O . GLN B 1 151 ? 1.119 32.062 4.777 1 88.06 151 GLN B O 1
ATOM 2733 N N . HIS B 1 152 ? 1.621 30.078 5.699 1 89.25 152 HIS B N 1
ATOM 2734 C CA . HIS B 1 152 ? 1.254 29.391 4.465 1 89.25 152 HIS B CA 1
ATOM 2735 C C . HIS B 1 152 ? 0.09 28.438 4.695 1 89.25 152 HIS B C 1
ATOM 2737 O O . HIS B 1 152 ? -0.092 27.922 5.805 1 89.25 152 HIS B O 1
ATOM 2743 N N . GLN B 1 153 ? -0.68 28.266 3.598 1 91.44 153 GLN B N 1
ATOM 2744 C CA . GLN B 1 153 ? -1.774 27.312 3.66 1 91.44 153 GLN B CA 1
ATOM 2745 C C . GLN B 1 153 ? -1.258 25.906 3.967 1 91.44 153 GLN B C 1
ATOM 2747 O O . GLN B 1 153 ? -0.29 25.453 3.355 1 91.44 153 GLN B O 1
ATOM 2752 N N . PRO B 1 154 ? -1.889 25.297 4.859 1 91.19 154 PRO B N 1
ATOM 2753 C CA . PRO B 1 154 ? -1.483 23.906 5.133 1 91.19 154 PRO B CA 1
ATOM 2754 C C . PRO B 1 154 ? -1.562 23.016 3.898 1 91.19 154 PRO B C 1
ATOM 2756 O O . PRO B 1 154 ? -2.492 23.141 3.1 1 91.19 154 PRO B O 1
ATOM 2759 N N . PHE B 1 155 ? -0.61 22.156 3.736 1 88.25 155 PHE B N 1
ATOM 2760 C CA . PHE B 1 155 ? -0.423 21.391 2.514 1 88.25 155 PHE B CA 1
ATOM 2761 C C . PHE B 1 155 ? -1.611 20.469 2.271 1 88.25 155 PHE B C 1
ATOM 2763 O O . PHE B 1 155 ? -1.915 20.125 1.125 1 88.25 155 PHE B O 1
ATOM 2770 N N . GLN B 1 156 ? -2.316 20.031 3.295 1 92.44 156 GLN B N 1
ATOM 2771 C CA . GLN B 1 156 ? -3.357 19.016 3.186 1 92.44 156 GLN B CA 1
ATOM 2772 C C . GLN B 1 156 ? -4.66 19.609 2.666 1 92.44 156 GLN B C 1
ATOM 2774 O O . GLN B 1 156 ? -5.57 18.875 2.268 1 92.44 156 GLN B O 1
ATOM 2779 N N . LEU B 1 157 ? -4.762 20.938 2.709 1 94.81 157 LEU B N 1
ATOM 2780 C CA . LEU B 1 157 ? -5.988 21.562 2.232 1 94.81 157 LEU B CA 1
ATOM 2781 C C . LEU B 1 157 ? -6.117 21.438 0.719 1 94.81 157 LEU B C 1
ATOM 2783 O O . LEU B 1 157 ? -5.129 21.578 -0.006 1 94.81 157 LEU B O 1
ATOM 2787 N N . ASP B 1 158 ? -7.32 21.109 0.309 1 95.38 158 ASP B N 1
ATOM 2788 C CA . ASP B 1 158 ? -7.703 20.906 -1.085 1 95.38 158 ASP B CA 1
ATOM 2789 C C . ASP B 1 158 ? -7.062 19.641 -1.653 1 95.38 158 ASP B C 1
ATOM 2791 O O . ASP B 1 158 ? -6.742 19.578 -2.842 1 95.38 158 ASP B O 1
ATOM 2795 N N . ARG B 1 159 ? -6.91 18.609 -0.834 1 94.38 159 ARG B N 1
ATOM 2796 C CA . ARG B 1 159 ? -6.309 17.359 -1.306 1 94.38 159 ARG B CA 1
ATOM 2797 C C . ARG B 1 159 ? -7.277 16.203 -1.166 1 94.38 159 ARG B C 1
ATOM 2799 O O . ARG B 1 159 ? -6.992 15.086 -1.621 1 94.38 159 ARG B O 1
ATOM 2806 N N . CYS B 1 160 ? -8.367 16.516 -0.586 1 96.25 160 CYS B N 1
ATOM 2807 C CA . CYS B 1 160 ? -9.391 15.484 -0.436 1 96.25 160 CYS B CA 1
ATOM 2808 C C . CYS B 1 160 ? -10.773 16.109 -0.281 1 96.25 160 CYS B C 1
ATOM 2810 O O . CYS B 1 160 ? -10.891 17.328 -0.137 1 96.25 160 CYS B O 1
ATOM 2812 N N . HIS B 1 161 ? -11.797 15.312 -0.198 1 95.44 161 HIS B N 1
ATOM 2813 C CA . HIS B 1 161 ? -13.164 15.805 -0.178 1 95.44 161 HIS B CA 1
ATOM 2814 C C . HIS B 1 161 ? -13.469 16.547 1.116 1 95.44 161 HIS B C 1
ATOM 2816 O O . HIS B 1 161 ? -14.227 17.516 1.114 1 95.44 161 HIS B O 1
ATOM 2822 N N . ALA B 1 162 ? -12.914 16.141 2.17 1 95.94 162 ALA B N 1
ATOM 2823 C CA . ALA B 1 162 ? -13.234 16.719 3.477 1 95.94 162 ALA B CA 1
ATOM 2824 C C . ALA B 1 162 ? -12.547 18.062 3.672 1 95.94 162 ALA B C 1
ATOM 2826 O O . ALA B 1 162 ? -13.055 18.938 4.387 1 95.94 162 ALA B O 1
ATOM 2827 N N . LEU B 1 163 ? -11.406 18.25 3.035 1 96.19 163 LEU B N 1
ATOM 2828 C CA . LEU B 1 163 ? -10.609 19.438 3.324 1 96.19 163 LEU B CA 1
ATOM 2829 C C . LEU B 1 163 ? -10.617 20.406 2.143 1 96.19 163 LEU B C 1
ATOM 2831 O O . LEU B 1 163 ? -9.617 21.078 1.879 1 96.19 163 LEU B O 1
ATOM 2835 N N . ARG B 1 164 ? -11.617 20.344 1.434 1 95.62 164 ARG B N 1
ATOM 2836 C CA . ARG B 1 164 ? -11.836 21.406 0.452 1 95.62 164 ARG B CA 1
ATOM 2837 C C . ARG B 1 164 ? -11.898 22.766 1.123 1 95.62 164 ARG B C 1
ATOM 2839 O O . ARG B 1 164 ? -12.547 22.938 2.158 1 95.62 164 ARG B O 1
ATOM 2846 N N . THR B 1 165 ? -11.266 23.797 0.529 1 96 165 THR B N 1
ATOM 2847 C CA . THR B 1 165 ? -11.164 25.109 1.159 1 96 165 THR B CA 1
ATOM 2848 C C . THR B 1 165 ? -12.531 25.781 1.221 1 96 165 THR B C 1
ATOM 2850 O O . THR B 1 165 ? -12.719 26.75 1.964 1 96 165 THR B O 1
ATOM 2853 N N . ASP B 1 166 ? -13.5 25.281 0.436 1 95.56 166 ASP B N 1
ATOM 2854 C CA . ASP B 1 166 ? -14.844 25.844 0.51 1 95.56 166 ASP B CA 1
ATOM 2855 C C . ASP B 1 166 ? -15.773 24.938 1.312 1 95.56 166 ASP B C 1
ATOM 2857 O O . ASP B 1 166 ? -17 25.094 1.264 1 95.56 166 ASP B O 1
ATOM 2861 N N . GLY B 1 167 ? -15.258 24.016 2.066 1 94.19 167 GLY B N 1
ATOM 2862 C CA . GLY B 1 167 ? -16.062 23.016 2.764 1 94.19 167 GLY B CA 1
ATOM 2863 C C . GLY B 1 167 ? -16.172 23.281 4.254 1 94.19 167 GLY B C 1
ATOM 2864 O O . GLY B 1 167 ? -15.453 24.125 4.797 1 94.19 167 GLY B O 1
ATOM 2865 N N . PRO B 1 168 ? -17.031 22.578 4.852 1 94.44 168 PRO B N 1
ATOM 2866 C CA . PRO B 1 168 ? -17.359 22.828 6.258 1 94.44 168 PRO B CA 1
ATOM 2867 C C . PRO B 1 168 ? -16.188 22.531 7.191 1 94.44 168 PRO B C 1
ATOM 2869 O O . PRO B 1 168 ? -16.016 23.234 8.203 1 94.44 168 PRO B O 1
ATOM 2872 N N . ALA B 1 169 ? -15.398 21.531 6.918 1 95 169 ALA B N 1
ATOM 2873 C CA . ALA B 1 169 ? -14.266 21.203 7.785 1 95 169 ALA B CA 1
ATOM 2874 C C . ALA B 1 169 ? -13.266 22.344 7.844 1 95 169 ALA B C 1
ATOM 2876 O O . ALA B 1 169 ? -12.781 22.703 8.922 1 95 169 ALA B O 1
ATOM 2877 N N . VAL B 1 170 ? -13.008 22.906 6.68 1 95.5 170 VAL B N 1
ATOM 2878 C CA . VAL B 1 170 ? -12.039 24 6.633 1 95.5 17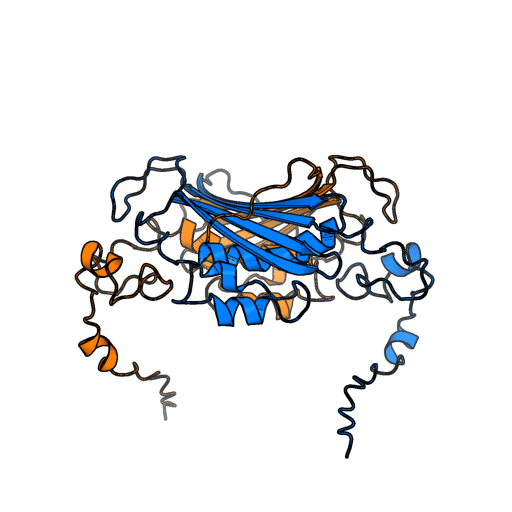0 VAL B CA 1
ATOM 2879 C C . VAL B 1 170 ? -12.617 25.234 7.312 1 95.5 170 VAL B C 1
ATOM 2881 O O . VAL B 1 170 ? -11.922 25.922 8.055 1 95.5 170 VAL B O 1
ATOM 2884 N N . LEU B 1 171 ? -13.883 25.516 7.047 1 95.56 171 LEU B N 1
ATOM 2885 C CA . LEU B 1 171 ? -14.531 26.625 7.742 1 95.56 171 LEU B CA 1
ATOM 2886 C C . LEU B 1 171 ? -14.398 26.469 9.25 1 95.56 171 LEU B C 1
ATOM 2888 O O . LEU B 1 171 ? -14.094 27.438 9.953 1 95.56 171 LEU B O 1
ATOM 2892 N N . GLN B 1 172 ? -14.531 25.312 9.695 1 94.75 172 GLN B N 1
ATOM 2893 C CA . GLN B 1 172 ? -14.562 25.047 11.125 1 94.75 172 GLN B CA 1
ATOM 2894 C C . GLN B 1 172 ? -13.156 25.031 11.719 1 94.75 172 GLN B C 1
ATOM 2896 O O . GLN B 1 172 ? -12.914 25.578 12.789 1 94.75 172 GLN B O 1
ATOM 2901 N N . HIS B 1 173 ? -12.203 24.438 11.062 1 93.81 173 HIS B N 1
ATOM 2902 C CA . HIS B 1 173 ? -10.93 24.109 11.695 1 93.81 173 HIS B CA 1
ATOM 2903 C C . HIS B 1 173 ? -9.805 24.984 11.148 1 93.81 173 HIS B C 1
ATOM 2905 O O . HIS B 1 173 ? -8.75 25.109 11.773 1 93.81 173 HIS B O 1
ATOM 2911 N N . TYR B 1 174 ? -10.016 25.531 9.953 1 93.81 174 TYR B N 1
ATOM 2912 C CA . TYR B 1 174 ? -9.023 26.375 9.305 1 93.81 174 TYR B CA 1
ATOM 2913 C C . TYR B 1 174 ? -9.672 27.641 8.742 1 93.81 174 TYR B C 1
ATOM 2915 O O . TYR B 1 174 ? -9.508 27.953 7.562 1 93.81 174 TYR B O 1
ATOM 2923 N N . PRO B 1 175 ? -10.273 28.375 9.523 1 93.81 175 PRO B N 1
ATOM 2924 C CA . PRO B 1 175 ? -11.102 29.469 9.008 1 93.81 175 PRO B CA 1
ATOM 2925 C C . PRO B 1 175 ? -10.289 30.516 8.227 1 93.81 175 PRO B C 1
ATOM 2927 O O . PRO B 1 175 ? -10.812 31.141 7.305 1 93.81 175 PRO B O 1
ATOM 2930 N N . ARG B 1 176 ? -9.016 30.625 8.57 1 93.56 176 ARG B N 1
ATOM 2931 C CA . ARG B 1 176 ? -8.141 31.578 7.883 1 93.56 176 ARG B CA 1
ATOM 2932 C C . ARG B 1 176 ? -8.039 31.234 6.398 1 93.56 176 ARG B C 1
ATOM 2934 O O . ARG B 1 176 ? -7.809 32.125 5.574 1 93.56 176 ARG B O 1
ATOM 2941 N N . TRP B 1 177 ? -8.219 30.062 6.172 1 95.06 177 TRP B N 1
ATOM 2942 C CA . TRP B 1 177 ? -7.957 29.609 4.812 1 95.06 177 TRP B CA 1
ATOM 2943 C C . TRP B 1 177 ? -9.258 29.25 4.098 1 95.06 177 TRP B C 1
ATOM 2945 O O . TRP B 1 177 ? -9.234 28.703 2.994 1 95.06 177 TRP B O 1
ATOM 2955 N N . TYR B 1 178 ? -10.375 29.562 4.723 1 95.81 178 TYR B N 1
ATOM 2956 C CA . TYR B 1 178 ? -11.68 29.25 4.133 1 95.81 178 TYR B CA 1
ATOM 2957 C C . TYR B 1 178 ? -11.992 30.203 2.984 1 95.81 178 TYR B C 1
ATOM 2959 O O . TYR B 1 178 ? -11.742 31.406 3.082 1 95.81 178 TYR B O 1
ATOM 2967 N N . ARG B 1 179 ? -12.438 29.625 1.894 1 92.56 179 ARG B N 1
ATOM 2968 C CA . ARG B 1 179 ? -12.844 30.406 0.729 1 92.56 179 ARG B CA 1
ATOM 2969 C C . ARG B 1 179 ? -14.312 30.156 0.392 1 92.56 179 ARG B C 1
ATOM 2971 O O . ARG B 1 179 ? -14.727 29.016 0.172 1 92.56 179 ARG B O 1
ATOM 2978 N N . ARG B 1 180 ? -15.117 31.219 0.245 1 87.38 180 ARG B N 1
ATOM 2979 C CA . ARG B 1 180 ? -16.531 31.094 -0.121 1 87.38 180 ARG B CA 1
ATOM 2980 C C . ARG B 1 180 ? -16.672 30.578 -1.551 1 87.38 180 ARG B C 1
ATOM 2982 O O . ARG B 1 180 ? -15.867 30.906 -2.42 1 87.38 180 ARG B O 1
ATOM 2989 N N . PRO B 1 181 ? -17.688 29.672 -1.694 1 77.06 181 PRO B N 1
ATOM 2990 C CA . PRO B 1 181 ? -17.859 29.094 -3.033 1 77.06 181 PRO B CA 1
ATOM 2991 C C . PRO B 1 181 ? -17.844 30.156 -4.129 1 77.06 181 PRO B C 1
ATOM 2993 O O . PRO B 1 181 ? -17.297 29.938 -5.215 1 77.06 181 PRO B O 1
ATOM 2996 N N . ALA B 1 182 ? -18.5 31.297 -4.016 1 69.56 182 ALA B N 1
ATOM 2997 C CA . ALA B 1 182 ? -18.484 32.375 -5.02 1 69.56 182 ALA B CA 1
ATOM 2998 C C . ALA B 1 182 ? -17.062 32.875 -5.25 1 69.56 182 ALA B C 1
ATOM 3000 O O . ALA B 1 182 ? -16.703 33.219 -6.379 1 69.56 182 ALA B O 1
ATOM 3001 N N . ASP B 1 183 ? -16.297 32.969 -4.246 1 61.44 183 ASP B N 1
ATOM 3002 C CA . ASP B 1 183 ? -14.914 33.469 -4.289 1 61.44 183 ASP B CA 1
ATOM 3003 C C . ASP B 1 183 ? -13.984 32.406 -4.891 1 61.44 183 ASP B C 1
ATOM 3005 O O . ASP B 1 183 ? -12.953 32.75 -5.469 1 61.44 183 ASP B O 1
ATOM 3009 N N . ALA B 1 184 ? -14.344 31.234 -4.594 1 55.19 184 ALA B N 1
ATOM 3010 C CA . ALA B 1 184 ? -13.523 30.125 -5.094 1 55.19 184 ALA B CA 1
ATOM 3011 C C . ALA B 1 184 ? -13.492 30.109 -6.617 1 55.19 184 ALA B C 1
ATOM 3013 O O . ALA B 1 184 ? -12.492 29.734 -7.223 1 55.19 184 ALA B O 1
ATOM 3014 N N . ALA B 1 185 ? -14.594 30.547 -7.191 1 53.53 185 ALA B N 1
ATOM 3015 C CA . ALA B 1 185 ? -14.672 30.625 -8.648 1 53.53 185 ALA B CA 1
ATOM 3016 C C . ALA B 1 185 ? -13.766 31.734 -9.18 1 53.53 185 ALA B C 1
ATOM 3018 O O . ALA B 1 185 ? -13.391 31.734 -10.352 1 53.53 185 ALA B O 1
ATOM 3019 N N . GLU B 1 186 ? -13.5 32.719 -8.352 1 48.34 186 GLU B N 1
ATOM 3020 C CA . GLU B 1 186 ? -12.758 33.875 -8.812 1 48.34 186 GLU B CA 1
ATOM 3021 C C . GLU B 1 186 ? -11.281 33.781 -8.453 1 48.34 186 GLU B C 1
ATOM 3023 O O . GLU B 1 186 ? -10.477 34.625 -8.836 1 48.34 186 GLU B O 1
ATOM 3028 N N . ALA B 1 187 ? -10.891 32.969 -7.531 1 50.12 187 ALA B N 1
ATOM 3029 C CA . ALA B 1 187 ? -9.469 32.938 -7.195 1 50.12 187 ALA B CA 1
ATOM 3030 C C . ALA B 1 187 ? -8.609 32.719 -8.43 1 50.12 187 ALA B C 1
ATOM 3032 O O . ALA B 1 187 ? -8.828 31.75 -9.172 1 50.12 187 ALA B O 1
ATOM 3033 N N . PRO B 1 188 ? -7.773 33.656 -8.922 1 43.47 188 PRO B N 1
ATOM 3034 C CA . PRO B 1 188 ? -6.961 33.562 -10.141 1 43.47 188 PRO B CA 1
ATOM 3035 C C . PRO B 1 188 ? -6.133 32.25 -10.188 1 43.47 188 PRO B C 1
ATOM 3037 O O . PRO B 1 188 ? -5.777 31.719 -9.141 1 43.47 188 PRO B O 1
ATOM 3040 N N . ALA B 1 189 ? -6.195 31.422 -11.164 1 42.66 189 ALA B N 1
ATOM 3041 C CA . ALA B 1 189 ? -5.234 30.375 -11.492 1 42.66 189 ALA B CA 1
ATOM 3042 C C . ALA B 1 189 ? -3.812 30.797 -11.148 1 42.66 189 ALA B C 1
ATOM 3044 O O . ALA B 1 189 ? -3.303 31.781 -11.695 1 42.66 189 ALA B O 1
ATOM 3045 N N . HIS B 1 190 ? -3.305 30.625 -10.008 1 39.66 190 HIS B N 1
ATOM 3046 C CA . HIS B 1 190 ? -1.896 30.875 -9.734 1 39.66 190 HIS B CA 1
ATOM 3047 C C . HIS B 1 190 ? -1.031 30.562 -10.953 1 39.66 190 HIS B C 1
ATOM 3049 O O . HIS B 1 190 ? -1.158 29.5 -11.547 1 39.66 190 HIS B O 1
ATOM 3055 N N . ALA B 1 191 ? -0.627 31.594 -11.648 1 36.19 191 ALA B N 1
ATOM 3056 C CA . ALA B 1 191 ? 0.345 31.578 -12.742 1 36.19 191 ALA B CA 1
ATOM 3057 C C . ALA B 1 191 ? 1.545 30.703 -12.398 1 36.19 191 ALA B C 1
ATOM 3059 O O . ALA B 1 191 ? 2.152 30.859 -11.344 1 36.19 191 ALA B O 1
ATOM 3060 N N . ASP B 1 192 ? 1.591 29.469 -12.852 1 35.53 192 ASP B N 1
ATOM 3061 C CA . ASP B 1 192 ? 2.857 28.75 -12.969 1 35.53 192 ASP B CA 1
ATOM 3062 C C . ASP B 1 192 ? 3.967 29.672 -13.469 1 35.53 192 ASP B C 1
ATOM 3064 O O . ASP B 1 192 ? 3.973 30.078 -14.633 1 35.53 192 ASP B O 1
ATOM 3068 N N . ARG B 1 193 ? 4.336 30.703 -12.695 1 33.91 193 ARG B N 1
ATOM 3069 C CA . ARG B 1 193 ? 5.461 31.578 -13.031 1 33.91 193 ARG B CA 1
ATOM 3070 C C . ARG B 1 193 ? 6.734 30.766 -13.25 1 33.91 193 ARG B C 1
ATOM 3072 O O . ARG B 1 193 ? 7.609 30.734 -12.383 1 33.91 193 ARG B O 1
ATOM 3079 N N . SER B 1 194 ? 6.68 29.547 -13.797 1 31.84 194 SER B N 1
ATOM 3080 C CA . SER B 1 194 ? 7.977 29.031 -14.234 1 31.84 194 SER B CA 1
ATOM 3081 C C . SER B 1 194 ? 8.594 29.938 -15.297 1 31.84 194 SER B C 1
ATOM 3083 O O . SER B 1 194 ? 9.281 29.453 -16.203 1 31.84 194 SER B O 1
ATOM 3085 N N . GLY B 1 195 ? 8.352 31.25 -15.211 1 27.55 195 GLY B N 1
ATOM 3086 C CA . GLY B 1 195 ? 9.141 32 -16.172 1 27.55 195 GLY B CA 1
ATOM 3087 C C . GLY B 1 195 ? 10.633 31.766 -16.031 1 27.55 195 GLY B C 1
ATOM 3088 O O . GLY B 1 195 ? 11.203 31.969 -14.961 1 27.55 195 GLY B O 1
ATOM 3089 N N . ALA B 1 196 ? 11.219 30.828 -16.875 1 33.62 196 ALA B N 1
ATOM 3090 C CA . ALA B 1 196 ? 12.602 30.594 -17.281 1 33.62 196 ALA B CA 1
ATOM 3091 C C . ALA B 1 196 ? 13.289 31.906 -17.672 1 33.62 196 ALA B C 1
ATOM 3093 O O . ALA B 1 196 ? 13.055 32.438 -18.75 1 33.62 196 ALA B O 1
ATOM 3094 N N . ASP B 1 197 ? 13.227 32.938 -16.891 1 27.94 197 ASP B N 1
ATOM 3095 C CA . ASP B 1 197 ? 14.039 34.062 -17.297 1 27.94 197 ASP B CA 1
ATOM 3096 C C . ASP B 1 197 ? 15.516 33.688 -17.406 1 27.94 197 ASP B C 1
ATOM 3098 O O . ASP B 1 197 ? 16.125 33.25 -16.422 1 27.94 197 ASP B O 1
ATOM 3102 N N . THR B 1 198 ? 15.945 33.125 -18.609 1 29.91 198 THR B N 1
ATOM 3103 C CA . THR B 1 198 ? 17.297 33 -19.156 1 29.91 198 THR B CA 1
ATOM 3104 C C . THR B 1 198 ? 18.109 34.25 -18.875 1 29.91 198 THR B C 1
ATOM 3106 O O . THR B 1 198 ? 17.719 35.344 -19.234 1 29.91 198 THR B O 1
ATOM 3109 N N . PRO B 1 199 ? 18.734 34.219 -17.734 1 31.56 199 PRO B N 1
ATOM 3110 C CA . PRO B 1 199 ? 19.656 35.344 -17.609 1 31.56 199 PRO B CA 1
ATOM 3111 C C . PRO B 1 199 ? 20.438 35.594 -18.906 1 31.56 199 PRO B C 1
ATOM 3113 O O . PRO B 1 199 ? 20.609 34.688 -19.719 1 31.56 199 PRO B O 1
ATOM 3116 N N . ALA B 1 200 ? 20.547 36.906 -19.406 1 26.17 200 ALA B N 1
ATOM 3117 C CA . ALA B 1 200 ? 21.438 37.312 -20.484 1 26.17 200 ALA B CA 1
ATOM 3118 C C . ALA B 1 200 ? 22.875 36.875 -20.203 1 26.17 200 ALA B C 1
ATOM 3120 O O . ALA B 1 200 ? 23.328 36.906 -19.062 1 26.17 200 ALA B O 1
#

Foldseek 3Di:
DDDDDDDPPDDAFKDKDWDWDKADPPPQKIKIKIWIWMFGQAWDQAPVGIDHHPHTQWIKIKMFIAGLQQATAAIDMDTDHHRDPPPQRPLPCQGRVLHGDGLVPCNLVVLCVRCNDPNHDPRVSVRSVCVSVVVVVVCDPPSADQQQPDPDGGPCAPVDDCR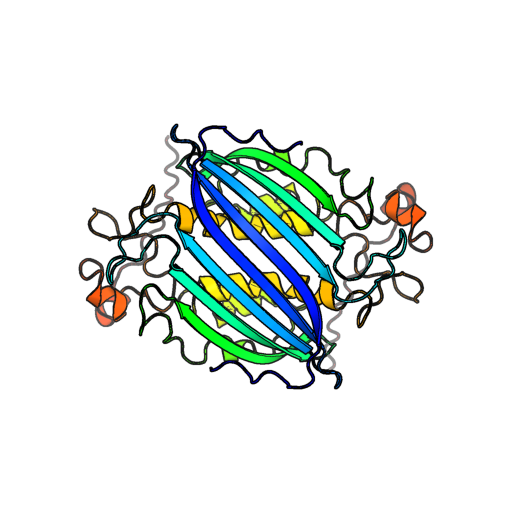DLQHDNCCVRPVVSRDHPVRVVVDPPPPPPPPPPPDD/DDDDDDDPPDDAFKDKDWDWDKADPPPQKIKIKIWIWMFGQAWDQAPVGIDHHPHTQWIKIKMFIAGLQQATAAIDMDTDHHRDPPPQRPLPCQGRVLHGDGLVPCNLVVLCVRCNDPNHDPVVSVRSVCVSVVVVVVCDPPSADQQQPDPDGGPCAPVDDCRDLQHDNCCVRPVVSRDHPVRVVVDPPPPPCPVPPPDD

Radius of gyration: 23.01 Å; Cα contacts (8 Å, |Δi|>4): 832; chains: 2; bounding box: 45×65×65 Å

Nearest PDB structures (foldseek):
  2vtu-assembly1_L  TM=4.475E-01  e=3.000E-01  Escherichia phage MS2
  4xnk-assembly1_A  TM=4.860E-01  e=6.237E+00  Pseudomonas aeruginosa PAO1
  2vtu-assembly1_L  TM=4.473E-01  e=3.036E-01  Escherichia phage MS2
  4xnk-assembly1_A  TM=4.859E-01  e=6.279E+00  Pseudomonas aeruginosa PAO1

Sequence (400 aa):
MALPPASPHRQLRHRRTLDVQVYDRGDGHWEVDARLSDVKTRDVRLANGIRAAGEPIHDMQLRLVIDEQMNILEAGSEGTWLPYPGQCDQHGEAYGRLVGLNLMRGFRREVQARVGGLQGCTHLTELAQVLPTAVIQAFAGDVIDTLGDGQHQPFQLDRCHALRTDGPAVLQHYPRWYRRPADAAEAPAHADRSGADTPAMALPPASPHRQLRHRRTLDVQVYDRGDGHWEVDARLSDVKTRDVRLANGIRAAGEPIHDMQLRLVIDEQMNILEAGSEGTWLPYPGQCDQHGEAYGRLVGLNLMRGFRREVQARVGGLQGCTHLTELAQVLPTAVIQAFAGDVIDTLGDGQHQPFQLDRCHALRTDGPAVLQHYPRWYRRPADAAEAPAHADRSGADTPA

pLDDT: mean 89.79, std 16.96, range [26.17, 98.94]